Protein AF-0000000083313069 (afdb_homodimer)

Nearest PDB structures (foldseek):
  6kvc-assembly1_A-2  TM=8.169E-01  e=3.065E-17  Streptomyces viridosporus ATCC 14672
  4id9-assembly1_B  TM=8.310E-01  e=1.552E-15  Agrobacterium fabrum str. C58
  2p5u-assembly1_A  TM=7.595E-01  e=4.849E-15  Thermus thermophilus HB8
  4zrn-assembly1_A  TM=7.825E-01  e=7.855E-14  Thermotoga maritima MSB8
  6jkh-assembly1_B  TM=6.659E-01  e=3.289E-12  Homo sapiens

Foldseek 3Di:
DDAADPDAFFEEEEVCQDLLNVLQQVLSVVNPHRYEYEECDDRPPHPHYQHDALLDLVSLLVRQAPGQEYEYPWADQDFDDCPPGHCRCLPNSLCSNLVSCLVRVHAEYEAEAAPLQACQVPQPPAADEVVVGGDHDGNNNVSRSVSQVVQLCSQQPRFHEYEYEHEFQEDSDLVSVVVLVVDPCSQQRAAASVLSNQLVVLSVPFCPPGTSDYDYAYRGAHGPPDNRHDHVCSCVGRVRDHDDGPPPRHPDDHDD/DDAADPDAFFEEEEVCQDLLNVLQQVLSVVNPHRYEYEECDDRPPHPHYQHDALLDLVSLLVRQAPGQEYEYPWADQDFDDCPPGHCRCLPNSLCSNLVSCLVRVHAEYEYEAAPLQACQVPQPPAADEVVVGGDHDGNNNVSRSVSQVVQLCSQQPRFHEYEYEHEFQEDRDLVSVVVLVVDPCSQQRAAASVLSNQLVVLSVPFCPPGTSDYDYAYRGAHGPPDNRHDHVCSCVGRVRDHDDGPPPRHPDDNDD

Radius of gyration: 24.23 Å; Cα contacts (8 Å, |Δi|>4): 1174; chains: 2; bounding box: 57×75×55 Å

pLDDT: mean 96.83, std 5.01, range [53.41, 99.0]

Sequence (512 aa):
MTEKTSHPQRVLVTGSTGAIGQPVCQRLLERGHHVRGFARRPTPGLDDYVVGDLSDREAVRRAVEGMETVIHLGAYPNDADFLEVLLEPNVRGLYHVCDAAREFGVKRLVLASTLQTVTGHGWPGRAVRIEDGPKPVNHYALTKVWAEVMGDMYARVYGLSVISARIGWLPRNPTEAKRLVESKIGKDVFFSHGDAQRFFERCVESPTPGPGESAIVFAVSKPAEIERLELEPARRILGYEPQDVWPEGLPFTLEAMTEKTSHPQRVLVTGSTGAIGQPVCQRLLERGHHVRGFARRPTPGLDDYVVGDLSDREAVRRAVEGMETVIHLGAYPNDADFLEVLLEPNVRGLYHVCDAAREFGVKRLVLASTLQTVTGHGWPGRAVRIEDGPKPVNHYALTKVWAEVMGDMYARVYGLSVISARIGWLPRNPTEAKRLVESKIGKDVFFSHGDAQRFFERCVESPTPGPGESAIVFAVSKPAEIERLELEPARRILGYEPQDVWPEGLPFTLEA

Solvent-accessible surface area (backbone atoms only — not comparable to full-atom values): 25936 Å² total; per-residue (Å²): 130,76,70,58,55,95,71,62,47,39,32,28,29,29,25,20,69,38,86,64,26,36,55,36,53,54,47,40,44,56,29,52,30,47,59,33,27,28,21,81,48,84,28,84,95,49,91,40,59,39,68,40,49,53,71,35,53,66,48,40,38,62,54,43,53,84,27,41,30,38,38,44,59,50,53,67,93,55,74,55,56,48,82,86,53,37,40,46,33,41,48,51,13,44,48,37,49,54,51,33,31,62,72,57,60,31,46,33,41,36,37,61,35,37,47,49,21,39,53,58,68,50,85,54,100,54,45,48,47,77,86,72,49,78,30,31,74,46,61,39,26,43,39,28,50,47,50,44,55,50,40,40,29,44,3,58,70,70,45,21,12,21,39,29,32,25,32,36,52,54,61,86,45,59,70,49,41,53,52,33,67,71,36,96,53,30,46,28,37,24,26,29,54,55,32,47,29,54,42,54,49,22,65,70,69,29,78,40,57,40,72,38,27,55,44,74,29,53,42,45,22,33,47,63,82,50,66,56,55,51,54,60,58,25,32,71,50,32,65,38,72,54,75,37,39,73,76,44,48,54,97,66,77,72,80,133,130,75,71,59,55,94,70,63,47,38,32,28,29,29,24,19,69,38,86,64,26,38,54,36,50,52,44,40,44,58,29,52,30,47,57,34,27,28,21,80,50,84,30,83,95,48,92,40,60,39,69,37,49,54,71,36,53,66,47,39,38,63,52,44,54,84,27,40,29,38,37,44,60,51,53,67,92,55,76,55,56,48,81,86,54,36,40,47,34,42,47,50,13,44,47,36,49,52,51,32,32,63,73,58,60,31,46,33,43,35,37,60,36,36,48,49,22,40,52,59,68,52,84,54,100,55,45,50,47,77,87,73,50,79,29,32,74,47,60,39,27,43,39,29,50,48,48,45,54,51,40,40,30,43,4,58,72,72,44,20,12,19,38,28,33,25,32,36,53,55,61,86,44,60,70,48,42,52,52,33,66,72,36,95,52,29,47,29,36,25,25,28,54,54,35,47,27,53,43,53,48,24,65,71,68,29,80,42,57,39,73,38,27,55,46,73,30,54,41,43,22,33,46,63,84,50,66,55,56,49,53,59,57,26,32,71,51,33,64,37,73,56,75,37,39,71,76,42,48,54,97,65,76,73,81,131

Organism: NCBI:txid1204385

Structure (mmCIF, N/CA/C/O backbone):
data_AF-0000000083313069-model_v1
#
loop_
_entity.id
_entity.type
_entity.pdbx_description
1 polymer 'NAD(P)-dependent oxidoreductase'
#
loop_
_atom_site.group_PDB
_atom_site.id
_atom_site.type_symbol
_atom_site.label_atom_id
_atom_site.label_alt_id
_atom_site.label_comp_id
_atom_site.label_asym_id
_atom_site.label_entity_id
_atom_site.label_seq_id
_atom_site.pdbx_PDB_ins_code
_atom_site.Cartn_x
_atom_site.Cartn_y
_atom_site.Cartn_z
_atom_site.occupancy
_atom_site.B_iso_or_equiv
_atom_site.auth_seq_id
_atom_site.auth_comp_id
_atom_site.auth_asym_id
_atom_site.auth_atom_id
_atom_site.pdbx_PDB_model_num
ATOM 1 N N . MET A 1 1 ? -0.204 35.406 22.531 1 53.41 1 MET A N 1
ATOM 2 C CA . MET A 1 1 ? 0.614 35.625 21.328 1 53.41 1 MET A CA 1
ATOM 3 C C . MET A 1 1 ? 1.544 34.438 21.094 1 53.41 1 MET A C 1
ATOM 5 O O . MET A 1 1 ? 2.316 34.062 21.984 1 53.41 1 MET A O 1
ATOM 9 N N . THR A 1 2 ? 1.204 33.625 20.031 1 72.31 2 THR A N 1
ATOM 10 C CA . THR A 1 2 ? 2.027 32.438 19.812 1 72.31 2 THR A CA 1
ATOM 11 C C . THR A 1 2 ? 3.465 32.844 19.484 1 72.31 2 THR A C 1
ATOM 13 O O . THR A 1 2 ? 3.701 33.781 18.703 1 72.31 2 THR A O 1
ATOM 16 N N . GLU A 1 3 ? 4.367 32.344 20.25 1 85.94 3 GLU A N 1
ATOM 17 C CA . GLU A 1 3 ? 5.785 32.625 20.062 1 85.94 3 GLU A CA 1
ATOM 18 C C . GLU A 1 3 ? 6.27 32.156 18.703 1 85.94 3 GLU A C 1
ATOM 20 O O . GLU A 1 3 ? 5.977 31.016 18.281 1 85.94 3 GLU A O 1
ATOM 25 N N . LYS A 1 4 ? 6.977 33.062 18.031 1 93.69 4 LYS A N 1
ATOM 26 C CA . LYS A 1 4 ? 7.527 32.75 16.719 1 93.69 4 LYS A CA 1
ATOM 27 C C . LYS A 1 4 ? 8.695 31.781 16.844 1 93.69 4 LYS A C 1
ATOM 29 O O . LYS A 1 4 ? 9.461 31.828 17.812 1 93.69 4 LYS A O 1
ATOM 34 N N . THR A 1 5 ? 8.75 30.953 15.844 1 92.06 5 THR A N 1
ATOM 35 C CA . THR A 1 5 ? 9.828 29.969 15.82 1 92.06 5 THR A CA 1
ATOM 36 C C . THR A 1 5 ? 11.172 30.641 15.578 1 92.06 5 THR A C 1
ATOM 38 O O . THR A 1 5 ? 11.234 31.703 14.945 1 92.06 5 THR A O 1
ATOM 41 N N . SER A 1 6 ? 12.25 30.062 16.062 1 91.94 6 SER A N 1
ATOM 42 C CA . SER A 1 6 ? 13.609 30.562 15.859 1 91.94 6 SER A CA 1
ATOM 43 C C . SER A 1 6 ? 14.172 30.094 14.516 1 91.94 6 SER A C 1
ATOM 45 O O . SER A 1 6 ? 15.195 30.609 14.062 1 91.94 6 SER A O 1
ATOM 47 N N . HIS A 1 7 ? 13.539 29.203 13.875 1 94.5 7 HIS A N 1
ATOM 48 C CA . HIS A 1 7 ? 14.023 28.641 12.617 1 94.5 7 HIS A CA 1
ATOM 49 C C . HIS A 1 7 ? 12.906 28.578 11.578 1 94.5 7 HIS A C 1
ATOM 51 O O . HIS A 1 7 ? 12.43 27.484 11.242 1 94.5 7 HIS A O 1
ATOM 57 N N . PRO A 1 8 ? 12.578 29.656 11 1 97.75 8 PRO A N 1
ATOM 58 C CA . PRO A 1 8 ? 11.516 29.656 10 1 97.75 8 PRO A CA 1
ATOM 59 C C . PRO A 1 8 ? 11.844 28.797 8.789 1 97.75 8 PRO A C 1
ATOM 61 O O . PRO A 1 8 ? 13 28.734 8.359 1 97.75 8 PRO A O 1
ATOM 64 N N . GLN A 1 9 ? 10.852 28.109 8.305 1 98.56 9 GLN A N 1
ATOM 65 C CA . GLN A 1 9 ? 10.984 27.25 7.137 1 98.56 9 GLN A CA 1
ATOM 66 C C . GLN A 1 9 ? 10.023 27.672 6.027 1 98.56 9 GLN A C 1
ATOM 68 O O . GLN A 1 9 ? 9.047 28.375 6.285 1 98.56 9 GLN A O 1
ATOM 73 N N . ARG A 1 10 ? 10.352 27.328 4.793 1 98.81 10 ARG A N 1
ATOM 74 C CA . ARG A 1 10 ? 9.406 27.406 3.68 1 98.81 10 ARG A CA 1
ATOM 75 C C . ARG A 1 10 ? 8.57 26.125 3.586 1 98.81 10 ARG A C 1
ATOM 77 O O . ARG A 1 10 ? 9.094 25.062 3.273 1 98.81 10 ARG A O 1
ATOM 84 N N . VAL A 1 11 ? 7.266 26.281 3.801 1 98.94 11 VAL A N 1
ATOM 85 C CA . VAL A 1 11 ? 6.387 25.125 3.938 1 98.94 11 VAL A CA 1
ATOM 86 C C . VAL A 1 11 ? 5.289 25.172 2.879 1 98.94 11 VAL A C 1
ATOM 88 O O . VAL A 1 11 ? 4.621 26.203 2.725 1 98.94 11 VAL A O 1
ATOM 91 N N . LEU A 1 12 ? 5.18 24.125 2.105 1 98.94 12 LEU A N 1
ATOM 92 C CA . LEU A 1 12 ? 4.023 23.953 1.234 1 98.94 12 LEU A CA 1
ATOM 93 C C . LEU A 1 12 ? 2.93 23.156 1.937 1 98.94 12 LEU A C 1
ATOM 95 O O . LEU A 1 12 ? 3.205 22.125 2.557 1 98.94 12 LEU A O 1
ATOM 99 N N . VAL A 1 13 ? 1.736 23.609 1.878 1 98.94 13 VAL A N 1
ATOM 100 C CA . VAL A 1 13 ? 0.566 22.859 2.32 1 98.94 13 VAL A CA 1
ATOM 101 C C . VAL A 1 13 ? -0.357 22.594 1.134 1 98.94 13 VAL A C 1
ATOM 103 O O . VAL A 1 13 ? -0.95 23.516 0.58 1 98.94 13 VAL A O 1
ATOM 106 N N . THR A 1 14 ? -0.412 21.344 0.705 1 98.94 14 THR A N 1
ATOM 107 C CA . THR A 1 14 ? -1.456 21 -0.255 1 98.94 14 THR A CA 1
ATOM 108 C C . THR A 1 14 ? -2.793 20.797 0.45 1 98.94 14 THR A C 1
ATOM 110 O O . THR A 1 14 ? -2.832 20.453 1.636 1 98.94 14 THR A O 1
ATOM 113 N N . GLY A 1 15 ? -3.877 20.938 -0.331 1 98.62 15 GLY A N 1
ATOM 114 C CA . GLY A 1 15 ? -5.16 20.953 0.358 1 98.62 15 GLY A CA 1
ATOM 115 C C . GLY A 1 15 ? -5.32 22.125 1.297 1 98.62 15 GLY A C 1
ATOM 116 O O . GLY A 1 15 ? -5.984 22.016 2.33 1 98.62 15 GLY A O 1
ATOM 117 N N . SER A 1 16 ? -4.781 23.266 0.96 1 98.69 16 SER A N 1
ATOM 118 C CA . SER A 1 16 ? -4.645 24.406 1.847 1 98.69 16 SER A CA 1
ATOM 119 C C . SER A 1 16 ? -5.984 25.109 2.064 1 98.69 16 SER A C 1
ATOM 121 O O . SER A 1 16 ? -6.121 25.938 2.967 1 98.69 16 SER A O 1
ATOM 123 N N . THR A 1 17 ? -6.984 24.781 1.273 1 97.88 17 THR A N 1
ATOM 124 C CA . THR A 1 17 ? -8.297 25.391 1.438 1 97.88 17 THR A CA 1
ATOM 125 C C . THR A 1 17 ? -9.227 24.469 2.227 1 97.88 17 THR A C 1
ATOM 127 O O . THR A 1 17 ? -10.383 24.797 2.473 1 97.88 17 THR A O 1
ATOM 130 N N . GLY A 1 18 ? -8.719 23.312 2.629 1 96.44 18 GLY A N 1
ATOM 131 C CA . GLY A 1 18 ? -9.555 22.297 3.271 1 96.44 18 GLY A CA 1
ATOM 132 C C . GLY A 1 18 ? -9.688 22.5 4.77 1 96.44 18 GLY A C 1
ATOM 133 O O . GLY A 1 18 ? -9.086 23.422 5.332 1 96.44 18 GLY A O 1
ATOM 134 N N . ALA A 1 19 ? -10.422 21.625 5.41 1 94.75 19 ALA A N 1
ATOM 135 C CA . ALA A 1 19 ? -10.789 21.719 6.824 1 94.75 19 ALA A CA 1
ATOM 136 C C . ALA A 1 19 ? -9.547 21.656 7.715 1 94.75 19 ALA A C 1
ATOM 138 O O . ALA A 1 19 ? -9.516 22.281 8.781 1 94.75 19 ALA A O 1
ATOM 139 N N . ILE A 1 20 ? -8.555 20.891 7.316 1 97.31 20 ILE A N 1
ATOM 140 C CA . ILE A 1 20 ? -7.324 20.797 8.094 1 97.31 20 ILE A CA 1
ATOM 141 C C . ILE A 1 20 ? -6.305 21.797 7.562 1 97.31 20 ILE A C 1
ATOM 143 O O . ILE A 1 20 ? -5.609 22.453 8.344 1 97.31 20 ILE A O 1
ATOM 147 N N . GLY A 1 21 ? -6.246 21.969 6.25 1 98.12 21 GLY A N 1
ATOM 148 C CA . GLY A 1 21 ? -5.25 22.797 5.594 1 98.12 21 GLY A CA 1
ATOM 149 C C . GLY A 1 21 ? -5.32 24.266 6.008 1 98.12 21 GLY A C 1
ATOM 150 O O . GLY A 1 21 ? -4.297 24.875 6.309 1 98.12 21 GLY A O 1
ATOM 151 N N . GLN A 1 22 ? -6.527 24.781 6.086 1 96.25 22 GLN A N 1
ATOM 152 C CA . GLN A 1 22 ? -6.703 26.203 6.348 1 96.25 22 GLN A CA 1
ATOM 153 C C . GLN A 1 22 ? -6.18 26.578 7.734 1 96.25 22 GLN A C 1
ATOM 155 O O . GLN A 1 22 ? -5.34 27.469 7.863 1 96.25 22 GLN A O 1
ATOM 160 N N . PRO A 1 23 ? -6.645 25.906 8.773 1 95.25 23 PRO A N 1
ATOM 161 C CA . PRO A 1 23 ? -6.129 26.281 10.094 1 95.25 23 PRO A CA 1
ATOM 162 C C . PRO A 1 23 ? -4.633 26 10.242 1 95.25 23 PRO A C 1
ATOM 164 O O . PRO A 1 23 ? -3.941 26.734 10.961 1 95.25 23 PRO A O 1
ATOM 167 N N . VAL A 1 24 ? -4.086 25.016 9.594 1 97.88 24 VAL A N 1
ATOM 168 C CA . VAL A 1 24 ? -2.666 24.688 9.672 1 97.88 24 VAL A CA 1
ATOM 169 C C . VAL A 1 24 ? -1.84 25.797 9.023 1 97.88 24 VAL A C 1
ATOM 171 O O . VAL A 1 24 ? -0.824 26.219 9.57 1 97.88 24 VAL A O 1
ATOM 174 N N . CYS A 1 25 ? -2.316 26.281 7.859 1 98.38 25 CYS A N 1
ATOM 175 C CA . CYS A 1 25 ? -1.644 27.391 7.199 1 98.38 25 CYS A CA 1
ATOM 176 C C . CYS A 1 25 ? -1.565 28.609 8.117 1 98.38 25 CYS A C 1
ATOM 178 O O . CYS A 1 25 ? -0.506 29.219 8.25 1 98.38 25 CYS A O 1
ATOM 180 N N . GLN A 1 26 ? -2.676 28.906 8.766 1 96.5 26 GLN A N 1
ATOM 181 C CA . GLN A 1 26 ? -2.734 30.078 9.648 1 96.5 26 GLN A CA 1
ATOM 182 C C . GLN A 1 26 ? -1.767 29.922 10.812 1 96.5 26 GLN A C 1
ATOM 184 O O . GLN A 1 26 ? -1.048 30.859 11.156 1 96.5 26 GLN A O 1
ATOM 189 N N . ARG A 1 27 ? -1.762 28.766 11.406 1 97.31 27 ARG A N 1
ATOM 190 C CA . ARG A 1 27 ? -0.888 28.5 12.547 1 97.31 27 ARG A CA 1
ATOM 191 C C . ARG A 1 27 ? 0.58 28.641 12.156 1 97.31 27 ARG A C 1
ATOM 193 O O . ARG A 1 27 ? 1.364 29.25 12.891 1 97.31 27 ARG A O 1
ATOM 200 N N . LEU A 1 28 ? 0.984 28.094 11.031 1 98.5 28 LEU A N 1
ATOM 201 C CA . LEU A 1 28 ? 2.371 28.141 10.578 1 98.5 28 LEU A CA 1
ATOM 202 C C . LEU A 1 28 ? 2.805 29.562 10.273 1 98.5 28 LEU A C 1
ATOM 204 O O . LEU A 1 28 ? 3.938 29.953 10.57 1 98.5 28 LEU A O 1
ATOM 208 N N . LEU A 1 29 ? 1.897 30.359 9.742 1 97.94 29 LEU A N 1
ATOM 209 C CA . LEU A 1 29 ? 2.176 31.781 9.523 1 97.94 29 LEU A CA 1
ATOM 210 C C . LEU A 1 29 ? 2.436 32.5 10.852 1 97.94 29 LEU A C 1
ATOM 212 O O . LEU A 1 29 ? 3.398 33.25 10.969 1 97.94 29 LEU A O 1
ATOM 216 N N . GLU A 1 30 ? 1.567 32.156 11.781 1 97.31 30 GLU A N 1
ATOM 217 C CA . GLU A 1 30 ? 1.685 32.781 13.102 1 97.31 30 GLU A CA 1
ATOM 218 C C . GLU A 1 30 ? 3.008 32.406 13.766 1 97.31 30 GLU A C 1
ATOM 220 O O . GLU A 1 30 ? 3.561 33.219 14.539 1 97.31 30 GLU A O 1
ATOM 225 N N . ARG A 1 31 ? 3.502 31.219 13.477 1 97.88 31 ARG A N 1
ATOM 226 C CA . ARG A 1 31 ? 4.75 30.719 14.047 1 97.88 31 ARG A CA 1
ATOM 227 C C . ARG A 1 31 ? 5.957 31.328 13.352 1 97.88 31 ARG A C 1
ATOM 229 O O . ARG A 1 31 ? 7.098 31.125 13.781 1 97.88 31 ARG A O 1
ATOM 236 N N . GLY A 1 32 ? 5.684 32.031 12.195 1 98 32 GLY A N 1
ATOM 237 C CA . GLY A 1 32 ? 6.758 32.75 11.523 1 98 32 GLY A CA 1
ATOM 238 C C . GLY A 1 32 ? 7.285 32.031 10.305 1 98 32 GLY A C 1
ATOM 239 O O . GLY A 1 32 ? 8.273 32.438 9.695 1 98 32 GLY A O 1
ATOM 240 N N . HIS A 1 33 ? 6.668 30.922 9.883 1 98.69 33 HIS A N 1
ATOM 241 C CA . HIS A 1 33 ? 7.082 30.188 8.688 1 98.69 33 HIS A CA 1
ATOM 242 C C . HIS A 1 33 ? 6.602 30.891 7.422 1 98.69 33 HIS A C 1
ATOM 244 O O . HIS A 1 33 ? 5.66 31.688 7.469 1 98.69 33 HIS A O 1
ATOM 250 N N . HIS A 1 34 ? 7.316 30.719 6.316 1 98.62 34 HIS A N 1
ATOM 251 C CA . HIS A 1 34 ? 6.777 31.031 5 1 98.62 34 HIS A CA 1
ATOM 252 C C . HIS A 1 34 ? 5.875 29.922 4.488 1 98.62 34 HIS A C 1
ATOM 254 O O . HIS A 1 34 ? 6.312 28.766 4.359 1 98.62 34 HIS A O 1
ATOM 260 N N . VAL A 1 35 ? 4.617 30.281 4.223 1 98.88 35 VAL A N 1
ATOM 261 C CA . VAL A 1 35 ? 3.66 29.234 3.863 1 98.88 35 VAL A CA 1
ATOM 262 C C . VAL A 1 35 ? 3.178 29.453 2.43 1 98.88 35 VAL A C 1
ATOM 264 O O . VAL A 1 35 ? 2.717 30.531 2.078 1 98.88 35 VAL A O 1
ATOM 267 N N . ARG A 1 36 ? 3.322 28.453 1.587 1 98.94 36 ARG A N 1
ATOM 268 C CA . ARG A 1 36 ? 2.707 28.391 0.266 1 98.94 36 ARG A CA 1
ATOM 269 C C . ARG A 1 36 ? 1.535 27.406 0.258 1 98.94 36 ARG A C 1
ATOM 271 O O . ARG A 1 36 ? 1.665 26.266 0.71 1 98.94 36 ARG A O 1
ATOM 278 N N . GLY A 1 37 ? 0.377 27.859 -0.224 1 98.88 37 GLY A N 1
ATOM 279 C CA . GLY A 1 37 ? -0.78 27 -0.361 1 98.88 37 GLY A CA 1
ATOM 280 C C . GLY A 1 37 ? -0.919 26.406 -1.749 1 98.88 37 GLY A C 1
ATOM 281 O O . GLY A 1 37 ? -0.55 27.031 -2.74 1 98.88 37 GLY A O 1
ATOM 282 N N . PHE A 1 38 ? -1.396 25.188 -1.843 1 98.94 38 PHE A N 1
ATOM 283 C CA . PHE A 1 38 ? -1.761 24.547 -3.105 1 98.94 38 PHE A CA 1
ATOM 284 C C . PHE A 1 38 ? -3.162 23.953 -3.025 1 98.94 38 PHE A C 1
ATOM 286 O O . PHE A 1 38 ? -3.434 23.109 -2.174 1 98.94 38 PHE A O 1
ATOM 293 N N . ALA A 1 39 ? -3.988 24.391 -3.846 1 98.62 39 ALA A N 1
ATOM 294 C CA . ALA A 1 39 ? -5.367 23.922 -3.932 1 98.62 39 ALA A CA 1
ATOM 295 C C . ALA A 1 39 ? -5.98 24.25 -5.289 1 98.62 39 ALA A C 1
ATOM 297 O O . ALA A 1 39 ? -5.316 24.828 -6.152 1 98.62 39 ALA A O 1
ATOM 298 N N . ARG A 1 40 ? -7.223 23.797 -5.484 1 97.56 40 ARG A N 1
ATOM 299 C CA . ARG A 1 40 ? -7.914 24.016 -6.75 1 97.56 40 ARG A CA 1
ATOM 300 C C . ARG A 1 40 ? -8.469 25.438 -6.82 1 97.56 40 ARG A C 1
ATOM 302 O O . ARG A 1 40 ? -8.945 25.875 -7.875 1 97.56 40 ARG A O 1
ATOM 309 N N . ARG A 1 41 ? -8.461 26.156 -5.668 1 97.12 41 ARG A N 1
ATOM 310 C CA . ARG A 1 41 ? -8.836 27.562 -5.543 1 97.12 41 ARG A CA 1
ATOM 311 C C . ARG A 1 41 ? -7.82 28.328 -4.699 1 97.12 41 ARG A C 1
ATOM 313 O O . ARG A 1 41 ? -7.039 27.719 -3.959 1 97.12 41 ARG A O 1
ATOM 320 N N . PRO A 1 42 ? -7.805 29.625 -4.852 1 96.88 42 PRO A N 1
ATOM 321 C CA . PRO A 1 42 ? -6.883 30.406 -4.02 1 96.88 42 PRO A CA 1
ATOM 322 C C . PRO A 1 42 ? -7.078 30.156 -2.525 1 96.88 42 PRO A C 1
ATOM 324 O O . PRO A 1 42 ? -8.211 30.016 -2.062 1 96.88 42 PRO A O 1
ATOM 327 N N . THR A 1 43 ? -5.961 30 -1.798 1 95.62 43 THR A N 1
ATOM 328 C CA . THR A 1 43 ? -6.023 29.797 -0.355 1 95.62 43 THR A CA 1
ATOM 329 C C . THR A 1 43 ? -6.266 31.109 0.371 1 95.62 43 THR A C 1
ATOM 331 O O . THR A 1 43 ? -5.434 32.031 0.319 1 95.62 43 THR A O 1
ATOM 334 N N . PRO A 1 44 ? -7.348 31.172 1.054 1 94.12 44 PRO A N 1
ATOM 335 C CA . PRO A 1 44 ? -7.629 32.438 1.753 1 94.12 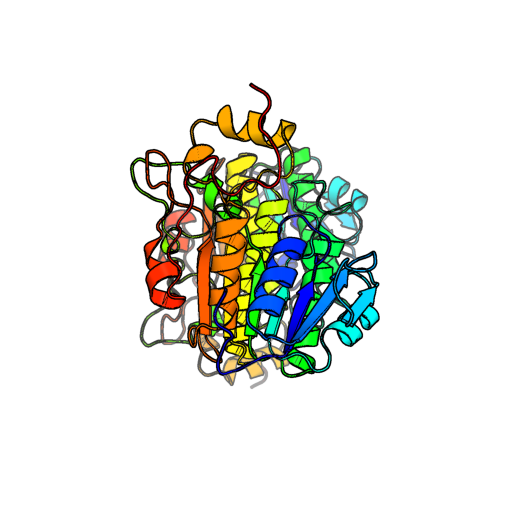44 PRO A CA 1
ATOM 336 C C . PRO A 1 44 ? -6.566 32.781 2.795 1 94.12 44 PRO A C 1
ATOM 338 O O . PRO A 1 44 ? -6.105 31.906 3.525 1 94.12 44 PRO A O 1
ATOM 341 N N . GLY A 1 45 ? -6.172 34.031 2.787 1 94.5 45 GLY A N 1
ATOM 342 C CA . GLY A 1 45 ? -5.281 34.5 3.838 1 94.5 45 GLY A CA 1
ATOM 343 C C . GLY A 1 45 ? -3.814 34.281 3.516 1 94.5 45 GLY A C 1
ATOM 344 O O . GLY A 1 45 ? -2.941 34.719 4.285 1 94.5 45 GLY A O 1
ATOM 345 N N . LEU A 1 46 ? -3.545 33.625 2.422 1 97.12 46 LEU A N 1
ATOM 346 C CA . LEU A 1 46 ? -2.158 33.406 2.033 1 97.12 46 LEU A CA 1
ATOM 347 C C . LEU A 1 46 ? -1.781 34.25 0.839 1 97.12 46 LEU A C 1
ATOM 349 O O . LEU A 1 46 ? -2.547 34.375 -0.122 1 97.12 46 LEU A O 1
ATOM 353 N N . ASP A 1 47 ? -0.649 34.875 0.896 1 96.44 47 ASP A N 1
ATOM 354 C CA . ASP A 1 47 ? -0.123 35.656 -0.217 1 96.44 47 ASP A CA 1
ATOM 355 C C . ASP A 1 47 ? 0.532 34.75 -1.263 1 96.44 47 ASP A C 1
ATOM 357 O O . ASP A 1 47 ? 0.494 35.062 -2.459 1 96.44 47 ASP A O 1
ATOM 361 N N . ASP A 1 48 ? 1.105 33.719 -0.781 1 98.44 48 ASP A N 1
ATOM 362 C CA . ASP A 1 48 ? 1.775 32.75 -1.642 1 98.44 48 ASP A CA 1
ATOM 363 C C . ASP A 1 48 ? 0.935 31.469 -1.804 1 98.44 48 ASP A C 1
ATOM 365 O O . ASP A 1 48 ? 0.776 30.703 -0.856 1 98.44 48 ASP A O 1
ATOM 369 N N . TYR A 1 49 ? 0.405 31.312 -3.006 1 98.5 49 TYR A N 1
ATOM 370 C CA . TYR A 1 49 ? -0.364 30.109 -3.311 1 98.5 49 TYR A CA 1
ATOM 371 C C . TYR A 1 49 ? -0.256 29.75 -4.789 1 98.5 49 TYR A C 1
ATOM 373 O O . TYR A 1 49 ? 0.019 30.609 -5.625 1 98.5 49 TYR A O 1
ATOM 381 N N . VAL A 1 50 ? -0.345 28.516 -5.098 1 98.69 50 VAL A N 1
ATOM 382 C CA . VAL A 1 50 ? -0.445 27.969 -6.445 1 98.69 50 VAL A CA 1
ATOM 383 C C . VAL A 1 50 ? -1.805 27.312 -6.637 1 98.69 50 VAL A C 1
ATOM 385 O O . VAL A 1 50 ? -2.217 26.484 -5.82 1 98.69 50 VAL A O 1
ATOM 388 N N . VAL A 1 51 ? -2.525 27.75 -7.613 1 98.56 51 VAL A N 1
ATOM 389 C CA . VAL A 1 51 ? -3.801 27.109 -7.949 1 98.56 51 VAL A CA 1
ATOM 390 C C . VAL A 1 51 ? -3.572 25.984 -8.945 1 98.56 51 VAL A C 1
ATOM 392 O O . VAL A 1 51 ? -2.91 26.172 -9.969 1 98.56 51 VAL A O 1
ATOM 395 N N . GLY A 1 52 ? -4.023 24.766 -8.609 1 98.38 52 GLY A N 1
ATOM 396 C CA . GLY A 1 52 ? -3.865 23.609 -9.492 1 98.38 52 GLY A CA 1
ATOM 397 C C . GLY A 1 52 ? -4.484 22.344 -8.945 1 98.38 52 GLY A C 1
ATOM 398 O O . GLY A 1 52 ? -4.973 22.328 -7.812 1 98.38 52 GLY A O 1
ATOM 399 N N . ASP A 1 53 ? -4.531 21.375 -9.805 1 98.12 53 ASP A N 1
ATOM 400 C CA . ASP A 1 53 ? -5.004 20.031 -9.477 1 98.12 53 ASP A CA 1
ATOM 401 C C . ASP A 1 53 ? -3.836 19.094 -9.227 1 98.12 53 ASP A C 1
ATOM 403 O O . ASP A 1 53 ? -2.807 19.172 -9.898 1 98.12 53 ASP A O 1
ATOM 407 N N . LEU A 1 54 ? -4.004 18.203 -8.281 1 98.38 54 LEU A N 1
ATOM 408 C CA . LEU A 1 54 ? -2.955 17.234 -7.957 1 98.38 54 LEU A CA 1
ATOM 409 C C . LEU A 1 54 ? -2.605 16.375 -9.172 1 98.38 54 LEU A C 1
ATOM 411 O O . LEU A 1 54 ? -1.51 15.82 -9.25 1 98.38 54 LEU A O 1
ATOM 415 N N . SER A 1 55 ? -3.514 16.219 -10.094 1 96.69 55 SER A N 1
ATOM 416 C CA . SER A 1 55 ? -3.277 15.406 -11.281 1 96.69 55 SER A CA 1
ATOM 417 C C . SER A 1 55 ? -2.408 16.141 -12.289 1 96.69 55 SER A C 1
ATOM 419 O O . SER A 1 55 ? -1.918 15.547 -13.25 1 96.69 55 SER A O 1
ATOM 421 N N . ASP A 1 56 ? -2.252 17.422 -12.055 1 98.19 56 ASP A N 1
ATOM 422 C CA . ASP A 1 56 ? -1.403 18.25 -12.914 1 98.19 56 ASP A CA 1
ATOM 423 C C . ASP A 1 56 ? 0.038 18.266 -12.414 1 98.19 56 ASP A C 1
ATOM 425 O O . ASP A 1 56 ? 0.387 19.047 -11.531 1 98.19 56 ASP A O 1
ATOM 429 N N . ARG A 1 57 ? 0.829 17.5 -13.055 1 98.19 57 ARG A N 1
ATOM 430 C CA . ARG A 1 57 ? 2.211 17.312 -12.625 1 98.19 57 ARG A CA 1
ATOM 431 C C . ARG A 1 57 ? 2.953 18.641 -12.562 1 98.19 57 ARG A C 1
ATOM 433 O O . ARG A 1 57 ? 3.689 18.906 -11.609 1 98.19 57 ARG A O 1
ATOM 440 N N . GLU A 1 58 ? 2.756 19.422 -13.555 1 98.62 58 GLU A N 1
ATOM 441 C CA . GLU A 1 58 ? 3.492 20.672 -13.625 1 98.62 58 GLU A CA 1
ATOM 442 C C . GLU A 1 58 ? 3.023 21.656 -12.547 1 98.62 58 GLU A C 1
ATOM 444 O O . GLU A 1 58 ? 3.826 22.406 -11.992 1 98.62 58 GLU A O 1
ATOM 449 N N . ALA A 1 59 ? 1.76 21.688 -12.273 1 98.75 59 ALA A N 1
ATOM 450 C CA . ALA A 1 59 ? 1.256 22.531 -11.195 1 98.75 59 ALA A CA 1
ATOM 451 C C . ALA A 1 59 ? 1.85 22.109 -9.852 1 98.75 59 ALA A C 1
ATOM 453 O O . ALA A 1 59 ? 2.238 22.953 -9.047 1 98.75 59 ALA A O 1
ATOM 454 N N . VAL A 1 60 ? 1.938 20.828 -9.68 1 98.88 60 VAL A N 1
ATOM 455 C CA . VAL A 1 60 ? 2.496 20.312 -8.438 1 98.88 60 VAL A CA 1
ATOM 456 C C . VAL A 1 60 ? 3.975 20.672 -8.344 1 98.88 60 VAL A C 1
ATOM 458 O O . VAL A 1 60 ? 4.445 21.109 -7.285 1 98.88 60 VAL A O 1
ATOM 461 N N . ARG A 1 61 ? 4.68 20.547 -9.422 1 98.88 61 ARG A N 1
ATOM 462 C CA . ARG A 1 61 ? 6.094 20.891 -9.453 1 98.88 61 ARG A CA 1
ATOM 463 C C . ARG A 1 61 ? 6.309 22.359 -9.094 1 98.88 61 ARG A C 1
ATOM 465 O O . ARG A 1 61 ? 7.176 22.688 -8.281 1 98.88 61 ARG A O 1
ATOM 472 N N . ARG A 1 62 ? 5.465 23.172 -9.656 1 98.81 62 ARG A N 1
ATOM 473 C CA . ARG A 1 62 ? 5.555 24.594 -9.359 1 98.81 62 ARG A CA 1
ATOM 474 C C . ARG A 1 62 ? 5.324 24.859 -7.879 1 98.81 62 ARG A C 1
ATOM 476 O O . ARG A 1 62 ? 5.977 25.719 -7.289 1 98.81 62 ARG A O 1
ATOM 483 N N . ALA A 1 63 ? 4.418 24.141 -7.312 1 98.94 63 ALA A N 1
ATOM 484 C CA . ALA A 1 63 ? 4.074 24.328 -5.906 1 98.94 63 ALA A CA 1
ATOM 485 C C . ALA A 1 63 ? 5.215 23.875 -4.996 1 98.94 63 ALA A C 1
ATOM 487 O O . ALA A 1 63 ? 5.48 24.5 -3.969 1 98.94 63 ALA A O 1
ATOM 488 N N . VAL A 1 64 ? 5.93 22.828 -5.371 1 98.94 64 VAL A N 1
ATOM 489 C CA . VAL A 1 64 ? 6.91 22.188 -4.504 1 98.94 64 VAL A CA 1
ATOM 490 C C . VAL A 1 64 ? 8.25 22.922 -4.617 1 98.94 64 VAL A C 1
ATOM 492 O O . VAL A 1 64 ? 9.023 22.953 -3.656 1 98.94 64 VAL A O 1
ATOM 495 N N . GLU A 1 65 ? 8.484 23.516 -5.773 1 98.88 65 GLU A N 1
ATOM 496 C CA . GLU A 1 65 ? 9.773 24.141 -6.055 1 98.88 65 GLU A CA 1
ATOM 497 C C . GLU A 1 65 ? 10.133 25.172 -4.988 1 98.88 65 GLU A C 1
ATOM 499 O O . GLU A 1 65 ? 9.328 26.062 -4.68 1 98.88 65 GLU A O 1
ATOM 504 N N . GLY A 1 66 ? 11.273 25.016 -4.367 1 98.75 66 GLY A N 1
ATOM 505 C CA . GLY A 1 66 ? 11.797 25.984 -3.418 1 98.75 66 GLY A CA 1
ATOM 506 C C . GLY A 1 66 ? 11.328 25.734 -1.997 1 98.75 66 GLY A C 1
ATOM 507 O O . GLY A 1 66 ? 11.68 26.5 -1.083 1 98.75 66 GLY A O 1
ATOM 508 N N . MET A 1 67 ? 10.57 24.75 -1.738 1 98.88 67 MET A N 1
ATOM 509 C CA . MET A 1 67 ? 10.031 24.469 -0.411 1 98.88 67 MET A CA 1
ATOM 510 C C . MET A 1 67 ? 10.953 23.531 0.363 1 98.88 67 MET A C 1
ATOM 512 O O . MET A 1 67 ? 11.648 22.703 -0.232 1 98.88 67 MET A O 1
ATOM 516 N N . GLU A 1 68 ? 10.984 23.656 1.646 1 98.88 68 GLU A N 1
ATOM 517 C CA . GLU A 1 68 ? 11.781 22.812 2.52 1 98.88 68 GLU A CA 1
ATOM 518 C C . GLU A 1 68 ? 10.945 21.688 3.113 1 98.88 68 GLU A C 1
ATOM 520 O O . GLU A 1 68 ? 11.445 20.578 3.35 1 98.88 68 GLU A O 1
ATOM 525 N N . THR A 1 69 ? 9.758 22.016 3.416 1 98.94 69 THR A N 1
ATOM 526 C CA . THR A 1 69 ? 8.805 21.078 4 1 98.94 69 THR A CA 1
ATOM 527 C C . THR A 1 69 ? 7.5 21.078 3.207 1 98.94 69 THR A C 1
ATOM 529 O O . THR A 1 69 ? 7.008 22.125 2.801 1 98.94 69 THR A O 1
ATOM 532 N N . VAL A 1 70 ? 7.004 19.906 2.926 1 99 70 VAL A N 1
ATOM 533 C CA . VAL A 1 70 ? 5.703 19.75 2.285 1 99 70 VAL A CA 1
ATOM 534 C C . VAL A 1 70 ? 4.75 19.016 3.227 1 99 70 VAL A C 1
ATOM 536 O O . VAL A 1 70 ? 5.051 17.906 3.691 1 99 70 VAL A O 1
ATOM 539 N N . ILE A 1 71 ? 3.691 19.609 3.588 1 99 71 ILE A N 1
ATOM 540 C CA . ILE A 1 71 ? 2.553 18.969 4.23 1 99 71 ILE A CA 1
ATOM 541 C C . ILE A 1 71 ? 1.491 18.625 3.186 1 99 71 ILE A C 1
ATOM 543 O O . ILE A 1 71 ? 0.822 19.531 2.664 1 99 71 ILE A O 1
ATOM 547 N N . HIS A 1 72 ? 1.351 17.375 2.898 1 99 72 HIS A N 1
ATOM 548 C CA . HIS A 1 72 ? 0.443 16.938 1.843 1 99 72 HIS A CA 1
ATOM 549 C C . HIS A 1 72 ? -0.903 16.5 2.416 1 99 72 HIS A C 1
ATOM 551 O O . HIS A 1 72 ? -1.086 15.336 2.777 1 99 72 HIS A O 1
ATOM 557 N N . LEU A 1 73 ? -1.83 17.406 2.369 1 98.81 73 LEU A N 1
ATOM 558 C CA . LEU A 1 73 ? -3.172 17.156 2.881 1 98.81 73 LEU A CA 1
ATOM 559 C C . LEU A 1 73 ? -4.172 17.016 1.737 1 98.81 73 LEU A C 1
ATOM 561 O O . LEU A 1 73 ? -5.312 16.594 1.952 1 98.81 73 LEU A O 1
ATOM 565 N N . GLY A 1 74 ? -3.766 17.391 0.529 1 98.38 74 GLY A N 1
ATOM 566 C CA . GLY A 1 74 ? -4.645 17.297 -0.625 1 98.38 74 GLY A CA 1
ATOM 567 C C . GLY A 1 74 ? -4.938 15.867 -1.043 1 98.38 74 GLY A C 1
ATOM 568 O O . GLY A 1 74 ? -4.016 15.094 -1.321 1 98.38 74 GLY A O 1
ATOM 569 N N . ALA A 1 75 ? -6.176 15.523 -1.121 1 98.06 75 ALA A N 1
ATOM 570 C CA . ALA A 1 75 ? -6.684 14.219 -1.531 1 98.06 75 ALA A CA 1
ATOM 571 C C . ALA A 1 75 ? -8.211 14.211 -1.576 1 98.06 75 ALA A C 1
ATOM 573 O O . ALA A 1 75 ? -8.852 15.172 -1.153 1 98.06 75 ALA A O 1
ATOM 574 N N . TYR A 1 76 ? -8.859 13.172 -2.223 1 97.62 76 TYR A N 1
ATOM 575 C CA . TYR A 1 76 ? -10.25 12.867 -1.899 1 97.62 76 TYR A CA 1
ATOM 576 C C . TYR A 1 76 ? -10.352 12.188 -0.54 1 97.62 76 TYR A C 1
ATOM 578 O O . TYR A 1 76 ? -9.797 11.109 -0.332 1 97.62 76 TYR A O 1
ATOM 586 N N . PRO A 1 77 ? -11.008 12.805 0.417 1 95.44 77 PRO A N 1
ATOM 587 C CA . PRO A 1 77 ? -10.836 12.469 1.833 1 95.44 77 PRO A CA 1
ATOM 588 C C . PRO A 1 77 ? -11.875 11.461 2.324 1 95.44 77 PRO A C 1
ATOM 590 O O . PRO A 1 77 ? -12.07 11.312 3.533 1 95.44 77 PRO A O 1
ATOM 593 N N . ASN A 1 78 ? -12.625 10.82 1.415 1 95.38 78 ASN A N 1
ATOM 594 C CA . ASN A 1 78 ? -13.664 9.859 1.775 1 95.38 78 ASN A CA 1
ATOM 595 C C . ASN A 1 78 ? -13.602 8.609 0.895 1 95.38 78 ASN A C 1
ATOM 597 O O . ASN A 1 78 ? -13.039 8.648 -0.201 1 95.38 78 ASN A O 1
ATOM 601 N N . ASP A 1 79 ? -14.133 7.547 1.464 1 96.94 79 ASP A N 1
ATOM 602 C CA . ASP A 1 79 ? -14.242 6.367 0.613 1 96.94 79 ASP A CA 1
ATOM 603 C C . ASP A 1 79 ? -15.109 6.648 -0.611 1 96.94 79 ASP A C 1
ATOM 605 O O . ASP A 1 79 ? -16.109 7.352 -0.517 1 96.94 79 ASP A O 1
ATOM 609 N N . ALA A 1 80 ? -14.703 6.207 -1.676 1 98.25 80 ALA A N 1
ATOM 610 C CA . ALA A 1 80 ? -15.352 6.383 -2.973 1 98.25 80 ALA A CA 1
ATOM 611 C C . ALA A 1 80 ? -14.859 5.344 -3.977 1 98.25 80 ALA A C 1
ATOM 613 O O . ALA A 1 80 ? -14.023 4.504 -3.648 1 98.25 80 ALA A O 1
ATOM 614 N N . ASP A 1 81 ? -15.461 5.332 -5.129 1 98 81 ASP A N 1
ATOM 615 C CA . ASP A 1 81 ? -14.984 4.438 -6.176 1 98 81 ASP A CA 1
ATOM 616 C C . ASP A 1 81 ? -13.5 4.66 -6.457 1 98 81 ASP A C 1
ATOM 618 O O . ASP A 1 81 ? -13.062 5.797 -6.641 1 98 81 ASP A O 1
ATOM 622 N N . PHE A 1 82 ? -12.766 3.596 -6.477 1 98.44 82 PHE A N 1
ATOM 623 C CA . PHE A 1 82 ? -11.312 3.701 -6.559 1 98.44 82 PHE A CA 1
ATOM 624 C C . PHE A 1 82 ? -10.891 4.312 -7.891 1 98.44 82 PHE A C 1
ATOM 626 O O . PHE A 1 82 ? -10.109 5.266 -7.918 1 98.44 82 PHE A O 1
ATOM 633 N N . LEU A 1 83 ? -11.406 3.799 -9.016 1 97.5 83 LEU A N 1
ATOM 634 C CA . LEU A 1 83 ? -10.938 4.195 -10.344 1 97.5 83 LEU A CA 1
ATOM 635 C C . LEU A 1 83 ? -11.492 5.566 -10.727 1 97.5 83 LEU A C 1
ATOM 637 O O . LEU A 1 83 ? -10.773 6.387 -11.305 1 97.5 83 LEU A O 1
ATOM 641 N N . GLU A 1 84 ? -12.703 5.848 -10.328 1 97.44 84 GLU A N 1
ATOM 642 C CA . GLU A 1 84 ? -13.375 7.062 -10.781 1 97.44 84 GLU A CA 1
ATOM 643 C C . GLU A 1 84 ? -12.977 8.266 -9.922 1 97.44 84 GLU A C 1
ATOM 645 O O . GLU A 1 84 ? -12.984 9.398 -10.398 1 97.44 84 GLU A O 1
ATOM 650 N N . VAL A 1 85 ? -12.633 7.953 -8.672 1 98.38 85 VAL A N 1
ATOM 651 C CA . VAL A 1 85 ? -12.523 9.086 -7.758 1 98.38 85 VAL A CA 1
ATOM 652 C C . VAL A 1 85 ? -11.164 9.07 -7.07 1 98.38 85 VAL A C 1
ATOM 654 O O . VAL A 1 85 ? -10.438 10.07 -7.102 1 98.38 85 VAL A O 1
ATOM 657 N N . LEU A 1 86 ? -10.719 7.992 -6.555 1 98.69 86 LEU A N 1
ATOM 658 C CA . LEU A 1 86 ? -9.609 7.977 -5.613 1 98.69 86 LEU A CA 1
ATOM 659 C C . LEU A 1 86 ? -8.273 7.906 -6.352 1 98.69 86 LEU A C 1
ATOM 661 O O . LEU A 1 86 ? -7.27 8.445 -5.879 1 98.69 86 LEU A O 1
ATOM 665 N N . LEU A 1 87 ? -8.219 7.234 -7.504 1 98.38 87 LEU A N 1
ATOM 666 C CA . LEU A 1 87 ? -6.973 6.93 -8.203 1 98.38 87 LEU A CA 1
ATOM 667 C C . LEU A 1 87 ? -6.211 8.211 -8.539 1 98.38 87 LEU A C 1
ATOM 669 O O . LEU A 1 87 ? -5.004 8.297 -8.305 1 98.38 87 LEU A O 1
ATOM 673 N N . GLU A 1 88 ? -6.875 9.172 -9.039 1 97.75 88 GLU A N 1
ATOM 674 C CA . GLU A 1 88 ? -6.219 10.375 -9.539 1 97.75 88 GLU A CA 1
ATOM 675 C C . GLU A 1 88 ? -5.668 11.219 -8.391 1 97.75 88 GLU A C 1
ATOM 677 O O . GLU A 1 88 ? -4.461 11.461 -8.32 1 97.75 88 GLU A O 1
ATOM 682 N N . PRO A 1 89 ? -6.461 11.617 -7.441 1 98.25 89 PRO A N 1
ATOM 683 C CA . PRO A 1 89 ? -5.906 12.5 -6.414 1 98.25 89 PRO A CA 1
ATOM 684 C C . PRO A 1 89 ? -5.055 11.75 -5.391 1 98.25 89 PRO A C 1
ATOM 686 O O . PRO A 1 89 ? -4.043 12.273 -4.922 1 98.25 89 PRO A O 1
ATOM 689 N N . ASN A 1 90 ? -5.469 10.531 -5.059 1 98.75 90 ASN A N 1
ATOM 690 C CA . ASN A 1 90 ? -4.852 9.883 -3.906 1 98.75 90 ASN A CA 1
ATOM 691 C C . ASN A 1 90 ? -3.645 9.047 -4.312 1 98.75 90 ASN A C 1
ATOM 693 O O . ASN A 1 90 ? -2.775 8.758 -3.484 1 98.75 90 ASN A O 1
ATOM 697 N N . VAL A 1 91 ? -3.598 8.586 -5.578 1 98.69 91 VAL A N 1
ATOM 698 C CA . VAL A 1 91 ? -2.48 7.766 -6.027 1 98.69 91 VAL A CA 1
ATOM 699 C C . VAL A 1 91 ? -1.588 8.57 -6.969 1 98.69 91 VAL A C 1
ATOM 701 O O . VAL A 1 91 ? -0.424 8.836 -6.656 1 98.69 91 VAL A O 1
ATOM 704 N N . ARG A 1 92 ? -2.158 9.039 -8.07 1 98.44 92 ARG A N 1
ATOM 705 C CA . ARG A 1 92 ? -1.379 9.82 -9.016 1 98.44 92 ARG A CA 1
ATOM 706 C C . ARG A 1 92 ? -0.908 11.133 -8.391 1 98.44 92 ARG A C 1
ATOM 708 O O . ARG A 1 92 ? 0.259 11.5 -8.531 1 98.44 92 ARG A O 1
ATOM 715 N N . GLY A 1 93 ? -1.814 11.805 -7.75 1 98.69 93 GLY A N 1
ATOM 716 C CA . GLY A 1 93 ? -1.477 13.062 -7.102 1 98.69 93 GLY A CA 1
ATOM 717 C C . GLY A 1 93 ? -0.391 12.922 -6.051 1 98.69 93 GLY A C 1
ATOM 718 O O . GLY A 1 93 ? 0.516 13.758 -5.973 1 98.69 93 GLY A O 1
ATOM 719 N N . LEU A 1 94 ? -0.492 11.859 -5.25 1 98.75 94 LEU A N 1
ATOM 720 C CA . LEU A 1 94 ? 0.542 11.578 -4.258 1 98.75 94 LEU A CA 1
ATOM 721 C C . LEU A 1 94 ? 1.896 11.375 -4.93 1 98.75 94 LEU A C 1
ATOM 723 O O . LEU A 1 94 ? 2.912 11.891 -4.457 1 98.75 94 LEU A O 1
ATOM 727 N N . TYR A 1 95 ? 1.892 10.609 -6.012 1 98.75 95 TYR A N 1
ATOM 728 C CA . TYR A 1 95 ? 3.135 10.391 -6.738 1 98.75 95 TYR A CA 1
ATOM 729 C C . TYR A 1 95 ? 3.74 11.711 -7.199 1 98.75 95 TYR A C 1
ATOM 731 O O . TYR A 1 95 ? 4.949 11.922 -7.07 1 98.75 95 TYR A O 1
ATOM 739 N N . HIS A 1 96 ? 2.904 12.609 -7.773 1 98.88 96 HIS A N 1
ATOM 740 C CA . HIS A 1 96 ? 3.387 13.914 -8.227 1 98.88 96 HIS A CA 1
ATOM 741 C C . HIS A 1 96 ? 4.078 14.664 -7.094 1 98.88 96 HIS A C 1
ATOM 743 O O . HIS A 1 96 ? 5.156 15.227 -7.285 1 98.88 96 HIS A O 1
ATOM 749 N N . VAL A 1 97 ? 3.5 14.609 -5.945 1 98.94 97 VAL A N 1
ATOM 750 C CA . VAL A 1 97 ? 4.02 15.344 -4.797 1 98.94 97 VAL A CA 1
ATOM 751 C C . VAL A 1 97 ? 5.344 14.727 -4.344 1 98.94 97 VAL A C 1
ATOM 753 O O . VAL A 1 97 ? 6.332 15.438 -4.156 1 98.94 97 VAL A O 1
ATOM 756 N N . CYS A 1 98 ? 5.344 13.398 -4.195 1 98.81 98 CYS A N 1
ATOM 757 C CA . CYS A 1 98 ? 6.539 12.703 -3.723 1 98.81 98 CYS A CA 1
ATOM 758 C C . CYS A 1 98 ? 7.684 12.852 -4.719 1 98.81 98 CYS A C 1
ATOM 760 O O . CYS A 1 98 ? 8.828 13.078 -4.328 1 98.81 98 CYS A O 1
ATOM 762 N N . ASP A 1 99 ? 7.332 12.688 -5.98 1 98.62 99 ASP A N 1
ATOM 763 C CA . ASP A 1 99 ? 8.352 12.789 -7.023 1 98.62 99 ASP A CA 1
ATOM 764 C C . ASP A 1 99 ? 8.93 14.203 -7.094 1 98.62 99 ASP A C 1
ATOM 766 O O . ASP A 1 99 ? 10.141 14.375 -7.23 1 98.62 99 ASP A O 1
ATOM 770 N N . ALA A 1 100 ? 8.062 15.195 -7.016 1 98.88 100 ALA A N 1
ATOM 771 C CA . ALA A 1 100 ? 8.516 16.578 -7.004 1 98.88 100 ALA A CA 1
ATOM 772 C C . ALA A 1 100 ? 9.375 16.875 -5.773 1 98.88 100 ALA A C 1
ATOM 774 O O . ALA A 1 100 ? 10.383 17.578 -5.863 1 98.88 100 ALA A O 1
ATOM 775 N N . ALA A 1 101 ? 8.938 16.359 -4.617 1 98.88 101 ALA A N 1
ATOM 776 C CA . ALA A 1 101 ? 9.711 16.531 -3.391 1 98.88 101 ALA A CA 1
ATOM 777 C C . ALA A 1 101 ? 11.133 16 -3.559 1 98.88 101 ALA A C 1
ATOM 779 O O . ALA A 1 101 ? 12.102 16.656 -3.168 1 98.88 101 ALA A O 1
ATOM 780 N N . ARG A 1 102 ? 11.203 14.781 -4.137 1 98.62 102 ARG A N 1
ATOM 781 C CA . ARG A 1 102 ? 12.508 14.195 -4.422 1 98.62 102 ARG A CA 1
ATOM 782 C C . ARG A 1 102 ? 13.305 15.078 -5.383 1 98.62 102 ARG A C 1
ATOM 784 O O . ARG A 1 102 ? 14.469 15.398 -5.125 1 98.62 102 ARG A O 1
ATOM 791 N N . GLU A 1 103 ? 12.664 15.5 -6.422 1 98.56 103 GLU A N 1
ATOM 792 C CA . GLU A 1 103 ? 13.305 16.25 -7.496 1 98.56 103 GLU A CA 1
ATOM 793 C C . GLU A 1 103 ? 13.867 17.578 -6.984 1 98.56 103 GLU A C 1
ATOM 795 O O . GLU A 1 103 ? 14.977 17.969 -7.344 1 98.56 103 GLU A O 1
ATOM 800 N N . PHE A 1 104 ? 13.148 18.25 -6.109 1 98.81 104 PHE A N 1
ATOM 801 C CA . PHE A 1 104 ? 13.5 19.609 -5.73 1 98.81 104 PHE A CA 1
ATOM 802 C C . PHE A 1 104 ? 14.203 19.625 -4.379 1 98.81 104 PHE A C 1
ATOM 804 O O . PHE A 1 104 ? 14.477 20.703 -3.828 1 98.81 104 PHE A O 1
ATOM 811 N N . GLY A 1 105 ? 14.445 18.453 -3.801 1 98.5 105 GLY A N 1
ATOM 812 C CA . GLY A 1 105 ? 15.25 18.375 -2.598 1 98.5 105 GLY A CA 1
ATOM 813 C C . GLY A 1 105 ? 14.508 18.766 -1.342 1 98.5 105 GLY A C 1
ATOM 814 O O . GLY A 1 105 ? 15.078 19.406 -0.447 1 98.5 105 GLY A O 1
ATOM 815 N N . VAL A 1 106 ? 13.211 18.578 -1.295 1 98.81 106 VAL A N 1
ATOM 816 C CA . VAL A 1 106 ? 12.43 18.781 -0.074 1 98.81 106 VAL A CA 1
ATOM 817 C C . VAL A 1 106 ? 13.031 17.938 1.053 1 98.81 106 VAL A C 1
ATOM 819 O O . VAL A 1 106 ? 13.406 16.781 0.839 1 98.81 106 VAL A O 1
ATOM 822 N N . LYS A 1 107 ? 13.148 18.5 2.215 1 98.75 107 LYS A N 1
ATOM 823 C CA . LYS A 1 107 ? 13.773 17.812 3.338 1 98.75 107 LYS A CA 1
ATOM 824 C C . LYS A 1 107 ? 12.75 16.984 4.105 1 98.75 107 LYS A C 1
ATOM 826 O O . LYS A 1 107 ? 13.031 15.844 4.488 1 98.75 107 LYS A O 1
ATOM 831 N N . ARG A 1 108 ? 11.547 17.562 4.289 1 98.81 108 ARG A N 1
ATOM 832 C CA . ARG A 1 108 ? 10.516 16.922 5.102 1 98.81 108 ARG A CA 1
ATOM 833 C C . ARG A 1 108 ? 9.211 16.797 4.328 1 98.81 108 ARG A C 1
ATOM 835 O O . ARG A 1 108 ? 8.742 17.766 3.721 1 98.81 108 ARG A O 1
ATOM 842 N N . LEU A 1 109 ? 8.75 15.617 4.301 1 98.94 109 LEU A N 1
ATOM 843 C CA . LEU A 1 109 ? 7.445 15.312 3.729 1 98.94 109 LEU A CA 1
ATOM 844 C C . LEU A 1 109 ? 6.488 14.797 4.797 1 98.94 109 LEU A C 1
ATOM 846 O O . LEU A 1 109 ? 6.766 13.789 5.449 1 98.94 109 LEU A O 1
ATOM 850 N N . VAL A 1 110 ? 5.43 15.531 5.09 1 99 110 VAL A N 1
ATOM 851 C CA . VAL A 1 110 ? 4.371 15.109 6 1 99 110 VAL A CA 1
ATOM 852 C C . VAL A 1 110 ? 3.152 14.656 5.195 1 99 110 VAL A C 1
ATOM 854 O O . VAL A 1 110 ? 2.562 15.445 4.453 1 99 110 VAL A O 1
ATOM 857 N N . LEU A 1 111 ? 2.816 13.414 5.352 1 98.94 111 LEU A N 1
ATOM 858 C CA . LEU A 1 111 ? 1.738 12.812 4.574 1 98.94 111 LEU A CA 1
ATOM 859 C C . LEU A 1 111 ? 0.51 12.57 5.441 1 98.94 111 LEU A C 1
ATOM 861 O O . LEU A 1 111 ? 0.618 12.008 6.535 1 98.94 111 LEU A O 1
ATOM 865 N N . ALA A 1 112 ? -0.631 13.031 4.938 1 98.81 112 ALA A N 1
ATOM 866 C CA . ALA A 1 112 ? -1.889 12.719 5.609 1 98.81 112 ALA A CA 1
ATOM 867 C C . ALA A 1 112 ? -2.285 11.258 5.383 1 98.81 112 ALA A C 1
ATOM 869 O O . ALA A 1 112 ? -2.449 10.828 4.238 1 98.81 112 ALA A O 1
ATOM 870 N N . SER A 1 113 ? -2.33 10.57 6.418 1 98.75 113 SER A N 1
ATOM 871 C CA . SER A 1 113 ? -2.986 9.266 6.457 1 98.75 113 SER A CA 1
ATOM 872 C C . SER A 1 113 ? -4.309 9.336 7.211 1 98.75 113 SER A C 1
ATOM 874 O O . SER A 1 113 ? -5.02 10.336 7.137 1 98.75 113 SER A O 1
ATOM 876 N N . THR A 1 114 ? -4.812 8.289 7.734 1 98.56 114 THR A N 1
ATOM 877 C CA . THR A 1 114 ? -6.113 8.258 8.391 1 98.56 114 THR A CA 1
ATOM 878 C C . THR A 1 114 ? -6.176 7.117 9.406 1 98.56 114 THR A C 1
ATOM 880 O O . THR A 1 114 ? -5.512 6.094 9.242 1 98.56 114 THR A O 1
ATOM 883 N N . LEU A 1 115 ? -6.98 7.328 10.398 1 97.62 115 LEU A N 1
ATOM 884 C CA . LEU A 1 115 ? -7.18 6.25 11.359 1 97.62 115 LEU A CA 1
ATOM 885 C C . LEU A 1 115 ? -7.859 5.055 10.703 1 97.62 115 LEU A C 1
ATOM 887 O O . LEU A 1 115 ? -7.832 3.943 11.242 1 97.62 115 LEU A O 1
ATOM 891 N N . GLN A 1 116 ? -8.508 5.281 9.586 1 97.94 116 GLN A N 1
ATOM 892 C CA . GLN A 1 116 ? -9.211 4.195 8.906 1 97.94 116 GLN A CA 1
ATOM 893 C C . GLN A 1 116 ? -8.234 3.125 8.43 1 97.94 116 GLN A C 1
ATOM 895 O O . GLN A 1 116 ? -8.648 2.023 8.055 1 97.94 116 GLN A O 1
ATOM 900 N N . THR A 1 117 ? -6.949 3.393 8.422 1 98.5 117 THR A N 1
ATOM 901 C CA . THR A 1 117 ? -5.938 2.408 8.055 1 98.5 117 THR A CA 1
ATOM 902 C C . THR A 1 117 ? -5.859 1.296 9.094 1 98.5 117 THR A C 1
ATOM 904 O O . THR A 1 117 ? -5.277 0.24 8.844 1 98.5 117 THR A O 1
ATOM 907 N N . VAL A 1 118 ? -6.445 1.502 10.281 1 97.94 118 VAL A N 1
ATOM 908 C CA . VAL A 1 118 ? -6.293 0.511 11.336 1 97.94 118 VAL A CA 1
ATOM 909 C C . VAL A 1 118 ? -7.668 0.09 11.852 1 97.94 118 VAL A C 1
ATOM 911 O O . VAL A 1 118 ? -7.773 -0.614 12.859 1 97.94 118 VAL A O 1
ATOM 914 N N . THR A 1 119 ? -8.719 0.511 11.18 1 96.19 119 THR A N 1
ATOM 915 C CA . THR A 1 119 ? -10.07 0.231 11.664 1 96.19 119 THR A CA 1
ATOM 916 C C . THR A 1 119 ? -10.359 -1.267 11.625 1 96.19 119 THR A C 1
ATOM 918 O O . THR A 1 119 ? -11.203 -1.762 12.367 1 96.19 119 THR A O 1
ATOM 921 N N . GLY A 1 120 ? -9.656 -1.953 10.805 1 96.69 120 GLY A N 1
ATOM 922 C CA . GLY A 1 120 ? -9.859 -3.389 10.688 1 96.69 120 GLY A CA 1
ATOM 923 C C . GLY A 1 120 ? -9.422 -4.156 11.922 1 96.69 120 GLY A C 1
ATOM 924 O O . GLY A 1 120 ? -9.766 -5.328 12.086 1 96.69 120 GLY A O 1
ATOM 925 N N . HIS A 1 121 ? -8.539 -3.584 12.734 1 95.81 121 HIS A N 1
ATOM 926 C CA . HIS A 1 121 ? -8.148 -4.223 13.992 1 95.81 121 HIS A CA 1
ATOM 927 C C . HIS A 1 121 ? -9.32 -4.289 14.961 1 95.81 121 HIS A C 1
ATOM 929 O O . HIS A 1 121 ? -9.281 -5.039 15.938 1 95.81 121 HIS A O 1
ATOM 935 N N . GLY A 1 122 ? -10.125 -3.568 14.531 1 89.69 122 GLY A N 1
ATOM 936 C CA . GLY A 1 122 ? -11.172 -3.426 15.531 1 89.69 122 GLY A CA 1
ATOM 937 C C . GLY A 1 122 ? -10.719 -2.643 16.75 1 89.69 122 GLY A C 1
ATOM 938 O O . GLY A 1 122 ? -9.688 -1.965 16.719 1 89.69 122 GLY A O 1
ATOM 939 N N . TRP A 1 123 ? -11.492 -2.229 17.672 1 87.06 123 TRP A N 1
ATOM 940 C CA . TRP A 1 123 ? -11.219 -1.468 18.891 1 87.06 123 TRP A CA 1
ATOM 941 C C . TRP A 1 123 ? -11.109 -2.393 20.094 1 87.06 123 TRP A C 1
ATOM 943 O O . TRP A 1 123 ? -11.992 -2.41 20.953 1 87.06 123 TRP A O 1
ATOM 953 N N . PRO A 1 124 ? -10.023 -3.053 19.953 1 79.56 124 PRO A N 1
ATOM 954 C CA . PRO A 1 124 ? -9.836 -4.043 21.016 1 79.56 124 PRO A CA 1
ATOM 955 C C . PRO A 1 124 ? -9.758 -3.408 22.406 1 79.56 124 PRO A C 1
ATOM 957 O O . PRO A 1 124 ? -9.828 -2.184 22.531 1 79.56 124 PRO A O 1
ATOM 960 N N . GLY A 1 125 ? -9.664 -4.164 23.469 1 84.81 125 GLY A N 1
ATOM 961 C CA . GLY A 1 125 ? -9.594 -3.711 24.844 1 84.81 125 GLY A CA 1
ATOM 962 C C . GLY A 1 125 ? -8.352 -2.898 25.156 1 84.81 125 GLY A C 1
ATOM 963 O O . GLY A 1 125 ? -8.273 -2.232 26.188 1 84.81 125 GLY A O 1
ATOM 964 N N . ARG A 1 126 ? -7.383 -2.971 24.219 1 92.69 126 ARG A N 1
ATOM 965 C CA . ARG A 1 126 ? -6.199 -2.127 24.344 1 92.69 126 ARG A CA 1
ATOM 966 C C . ARG A 1 126 ? -6.125 -1.125 23.188 1 92.69 126 ARG A C 1
ATOM 968 O O . ARG A 1 126 ? -6.781 -1.303 22.156 1 92.69 126 ARG A O 1
ATOM 975 N N . ALA A 1 127 ? -5.297 -0.082 23.359 1 97.25 127 ALA A N 1
ATOM 976 C CA . ALA A 1 127 ? -5.082 0.892 22.297 1 97.25 127 ALA A CA 1
ATOM 977 C C . ALA A 1 127 ? -4.406 0.243 21.094 1 97.25 127 ALA A C 1
ATOM 979 O O . ALA A 1 127 ? -3.508 -0.587 21.25 1 97.25 127 ALA A O 1
ATOM 980 N N . VAL A 1 128 ? -4.875 0.52 19.938 1 97.94 128 VAL A N 1
ATOM 981 C CA . VAL A 1 128 ? -4.211 0.088 18.703 1 97.94 128 VAL A CA 1
ATOM 982 C C . VAL A 1 128 ? -2.84 0.752 18.594 1 97.94 128 VAL A C 1
ATOM 984 O O . VAL A 1 128 ? -2.703 1.951 18.859 1 97.94 128 VAL A O 1
ATOM 987 N N . ARG A 1 129 ? -1.863 -0.042 18.281 1 97.62 129 ARG A N 1
ATOM 988 C CA . ARG A 1 129 ? -0.492 0.439 18.156 1 97.62 129 ARG A CA 1
ATOM 989 C C . ARG A 1 129 ? -0.075 0.492 16.688 1 97.62 129 ARG A C 1
ATOM 991 O O . ARG A 1 129 ? -0.642 -0.212 15.852 1 97.62 129 ARG A O 1
ATOM 998 N N . ILE A 1 130 ? 0.928 1.315 16.422 1 97.31 130 ILE A N 1
ATOM 999 C CA . ILE A 1 130 ? 1.464 1.415 15.062 1 97.31 130 ILE A CA 1
ATOM 1000 C C . ILE A 1 130 ? 1.994 0.054 14.617 1 97.31 130 ILE A C 1
ATOM 1002 O O . ILE A 1 130 ? 1.813 -0.342 13.469 1 97.31 130 ILE A O 1
ATOM 1006 N N . GLU A 1 131 ? 2.602 -0.689 15.523 1 95.69 131 GLU A N 1
ATOM 1007 C CA . GLU A 1 131 ? 3.244 -1.97 15.242 1 95.69 131 GLU A CA 1
ATOM 1008 C C . GLU A 1 131 ? 2.213 -3.045 14.914 1 95.69 131 GLU A C 1
ATOM 1010 O O . GLU A 1 131 ? 2.562 -4.113 14.406 1 95.69 131 GLU A O 1
ATOM 1015 N N . ASP A 1 132 ? 0.949 -2.748 15.25 1 96.56 132 ASP 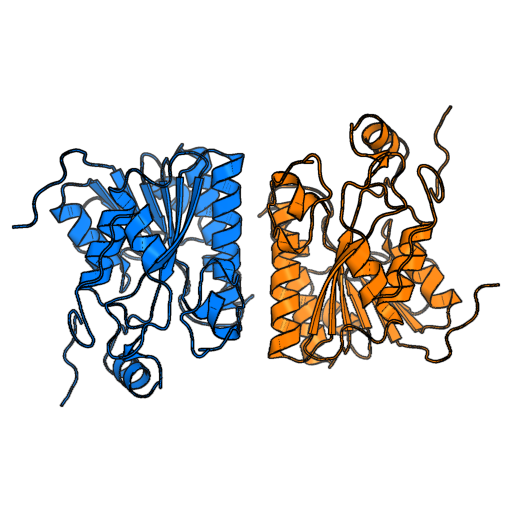A N 1
ATOM 1016 C CA . ASP A 1 132 ? -0.096 -3.697 14.883 1 96.56 132 ASP A CA 1
ATOM 1017 C C . ASP A 1 132 ? -0.245 -3.791 13.367 1 96.56 132 ASP A C 1
ATOM 1019 O O . ASP A 1 132 ? -0.82 -4.75 12.852 1 96.56 132 ASP A O 1
ATOM 1023 N N . GLY A 1 133 ? 0.289 -2.777 12.656 1 96.56 133 GLY A N 1
ATOM 1024 C CA . GLY A 1 133 ? 0.23 -2.775 11.203 1 96.56 133 GLY A CA 1
ATOM 1025 C C . GLY A 1 133 ? -1.096 -2.277 10.664 1 96.56 133 GLY A C 1
ATOM 1026 O O . GLY A 1 133 ? -2.051 -2.09 11.414 1 96.56 133 GLY A O 1
ATOM 1027 N N . PRO A 1 134 ? -1.14 -1.985 9.359 1 97.88 134 PRO A N 1
ATOM 1028 C CA . PRO A 1 134 ? -2.379 -1.509 8.734 1 97.88 134 PRO A CA 1
ATOM 1029 C C . PRO A 1 134 ? -3.406 -2.619 8.539 1 97.88 134 PRO A C 1
ATOM 1031 O O . PRO A 1 134 ? -3.037 -3.777 8.328 1 97.88 134 PRO A O 1
ATOM 1034 N N . LYS A 1 135 ? -4.598 -2.301 8.648 1 98.25 135 LYS A N 1
ATOM 1035 C CA . LYS A 1 135 ? -5.742 -3.174 8.398 1 98.25 135 LYS A CA 1
ATOM 1036 C C . LYS A 1 135 ? -6.906 -2.395 7.793 1 98.25 135 LYS A C 1
ATOM 1038 O O . LYS A 1 135 ? -7.98 -2.309 8.398 1 98.25 135 LYS A O 1
ATOM 1043 N N . PRO A 1 136 ? -6.652 -1.786 6.59 1 98.44 136 PRO A N 1
ATOM 1044 C CA . PRO A 1 136 ? -7.688 -0.963 5.965 1 98.44 136 PRO A CA 1
ATOM 1045 C C . PRO A 1 136 ? -8.938 -1.764 5.605 1 98.44 136 PRO A C 1
ATOM 1047 O O . PRO A 1 136 ? -8.852 -2.961 5.32 1 98.44 136 PRO A O 1
ATOM 1050 N N . VAL A 1 137 ? -10.109 -1.062 5.555 1 97.31 137 VAL A N 1
ATOM 1051 C CA . VAL A 1 137 ? -11.344 -1.802 5.309 1 97.31 137 VAL A CA 1
ATOM 1052 C C . VAL A 1 137 ? -12.062 -1.221 4.094 1 97.31 137 VAL A C 1
ATOM 1054 O O . VAL A 1 137 ? -13.195 -1.602 3.793 1 97.31 137 VAL A O 1
ATOM 1057 N N . ASN A 1 138 ? -11.469 -0.19 3.475 1 98.38 138 ASN A N 1
ATOM 1058 C CA . ASN A 1 138 ? -12.023 0.413 2.268 1 98.38 138 ASN A CA 1
ATOM 1059 C C . ASN A 1 138 ? -10.93 0.994 1.375 1 98.38 138 ASN A C 1
ATOM 1061 O O . ASN A 1 138 ? -9.758 0.997 1.747 1 98.38 138 ASN A O 1
ATOM 1065 N N . HIS A 1 139 ? -11.297 1.409 0.142 1 98.69 139 HIS A N 1
ATOM 1066 C CA . HIS A 1 139 ? -10.305 1.812 -0.853 1 98.69 139 HIS A CA 1
ATOM 1067 C C . HIS A 1 139 ? -9.641 3.129 -0.466 1 98.69 139 HIS A C 1
ATOM 1069 O O . HIS A 1 139 ? -8.461 3.346 -0.762 1 98.69 139 HIS A O 1
ATOM 1075 N N . TYR A 1 140 ? -10.398 4.008 0.203 1 98.75 140 TYR A N 1
ATOM 1076 C CA . TYR A 1 140 ? -9.789 5.238 0.698 1 98.75 140 TYR A CA 1
ATOM 1077 C C . TYR A 1 140 ? -8.656 4.93 1.672 1 98.75 140 TYR A C 1
ATOM 1079 O O . TYR A 1 140 ? -7.531 5.398 1.49 1 98.75 140 TYR A O 1
ATOM 1087 N N . ALA A 1 141 ? -8.93 4.109 2.668 1 98.81 141 ALA A N 1
ATOM 1088 C CA . ALA A 1 141 ? -7.914 3.732 3.648 1 98.81 141 ALA A CA 1
ATOM 1089 C C . ALA A 1 141 ? -6.734 3.035 2.977 1 98.81 141 ALA A C 1
ATOM 1091 O O . ALA A 1 141 ? -5.586 3.225 3.377 1 98.81 141 ALA A O 1
ATOM 1092 N N . LEU A 1 142 ? -7.039 2.281 1.993 1 98.75 142 LEU A N 1
ATOM 1093 C CA . LEU A 1 142 ? -6 1.599 1.232 1 98.75 142 LEU A CA 1
ATOM 1094 C C . LEU A 1 142 ? -5.047 2.602 0.588 1 98.75 142 LEU A C 1
ATOM 1096 O O . LEU A 1 142 ? -3.83 2.412 0.613 1 98.75 142 LEU A O 1
ATOM 1100 N N . THR A 1 143 ? -5.602 3.686 0.022 1 98.88 143 THR A N 1
ATOM 1101 C CA . THR A 1 143 ? -4.758 4.691 -0.61 1 98.88 143 THR A CA 1
ATOM 1102 C C . THR A 1 143 ? -3.855 5.363 0.419 1 98.88 143 THR A C 1
ATOM 1104 O O . THR A 1 143 ? -2.756 5.812 0.088 1 98.88 143 THR A O 1
ATOM 1107 N N . LYS A 1 144 ? -4.324 5.402 1.615 1 98.94 144 LYS A N 1
ATOM 1108 C CA . LYS A 1 144 ? -3.518 6.051 2.645 1 98.94 144 LYS A CA 1
ATOM 1109 C C . LYS A 1 144 ? -2.428 5.121 3.162 1 98.94 144 LYS A C 1
ATOM 1111 O O . LYS A 1 144 ? -1.337 5.57 3.52 1 98.94 144 LYS A O 1
ATOM 1116 N N . VAL A 1 145 ? -2.715 3.816 3.182 1 98.88 145 VAL A N 1
ATOM 1117 C CA . VAL A 1 145 ? -1.644 2.861 3.443 1 98.88 145 VAL A CA 1
ATOM 1118 C C . VAL A 1 145 ? -0.58 2.965 2.354 1 98.88 145 VAL A C 1
ATOM 1120 O O . VAL A 1 145 ? 0.619 2.943 2.643 1 98.88 145 VAL A O 1
ATOM 1123 N N . TRP A 1 146 ? -1.044 3.1 1.142 1 98.5 146 TRP A N 1
ATOM 1124 C CA . TRP A 1 146 ? -0.159 3.324 0.004 1 98.5 146 TRP A CA 1
ATOM 1125 C C . TRP A 1 146 ? 0.733 4.539 0.241 1 98.5 146 TRP A C 1
ATOM 1127 O O . TRP A 1 146 ? 1.942 4.484 0.003 1 98.5 146 TRP A O 1
ATOM 1137 N N . ALA A 1 147 ? 0.186 5.582 0.708 1 98.88 147 ALA A N 1
ATOM 1138 C CA . ALA A 1 147 ? 0.932 6.805 0.984 1 98.88 147 ALA A CA 1
ATOM 1139 C C . ALA A 1 147 ? 1.987 6.574 2.061 1 98.88 147 ALA A C 1
ATOM 1141 O O . ALA A 1 147 ? 3.109 7.074 1.958 1 98.88 147 ALA A O 1
ATOM 1142 N N . GLU A 1 148 ? 1.653 5.824 3.096 1 98.88 148 GLU A N 1
ATOM 1143 C CA . GLU A 1 148 ? 2.582 5.531 4.184 1 98.88 148 GLU A CA 1
ATOM 1144 C C . GLU A 1 148 ? 3.793 4.75 3.68 1 98.88 148 GLU A C 1
ATOM 1146 O O . GLU A 1 148 ? 4.934 5.102 3.982 1 98.88 148 GLU A O 1
ATOM 1151 N N . VAL A 1 149 ? 3.525 3.711 2.891 1 98.81 149 VAL A N 1
ATOM 1152 C CA . VAL A 1 149 ? 4.594 2.84 2.412 1 98.81 149 VAL A CA 1
ATOM 1153 C C . VAL A 1 149 ? 5.469 3.596 1.415 1 98.81 149 VAL A C 1
ATOM 1155 O O . VAL A 1 149 ? 6.699 3.488 1.452 1 98.81 149 VAL A O 1
ATOM 1158 N N . MET A 1 150 ? 4.836 4.355 0.562 1 98.81 150 MET A N 1
ATOM 1159 C CA . MET A 1 150 ? 5.586 5.164 -0.393 1 98.81 150 MET A CA 1
ATOM 1160 C C . MET A 1 150 ? 6.465 6.18 0.328 1 98.81 150 MET A C 1
ATOM 1162 O O . MET A 1 150 ? 7.633 6.359 -0.027 1 98.81 150 MET A O 1
ATOM 1166 N N . GLY A 1 151 ? 5.871 6.824 1.312 1 98.88 151 GLY A N 1
ATOM 1167 C CA . GLY A 1 151 ? 6.656 7.766 2.1 1 98.88 151 GLY A CA 1
ATOM 1168 C C . GLY A 1 151 ? 7.875 7.137 2.74 1 98.88 151 GLY A C 1
ATOM 1169 O O . GLY A 1 151 ? 8.961 7.719 2.721 1 98.88 151 GLY A O 1
ATOM 1170 N N . ASP A 1 152 ? 7.664 5.984 3.346 1 98.75 152 ASP A N 1
ATOM 1171 C CA . ASP A 1 152 ? 8.766 5.254 3.965 1 98.75 152 ASP A CA 1
ATOM 1172 C C . ASP A 1 152 ? 9.859 4.941 2.943 1 98.75 152 ASP A C 1
ATOM 1174 O O . ASP A 1 152 ? 11.047 5.109 3.225 1 98.75 152 ASP A O 1
ATOM 1178 N N . MET A 1 153 ? 9.453 4.488 1.798 1 98.75 153 MET A N 1
ATOM 1179 C CA . MET A 1 153 ? 10.406 4.18 0.733 1 98.75 153 MET A CA 1
ATOM 1180 C C . MET A 1 153 ? 11.18 5.426 0.319 1 98.75 153 MET A C 1
ATOM 1182 O O . MET A 1 153 ? 12.398 5.379 0.15 1 98.75 153 MET A O 1
ATOM 1186 N N . TYR A 1 154 ? 10.469 6.547 0.148 1 98.75 154 TYR A N 1
ATOM 1187 C CA . TYR A 1 154 ? 11.109 7.789 -0.264 1 98.75 154 TYR A CA 1
ATOM 1188 C C . TYR A 1 154 ? 12.094 8.266 0.792 1 98.75 154 TYR A C 1
ATOM 1190 O O . TYR A 1 154 ? 13.133 8.852 0.464 1 98.75 154 TYR A O 1
ATOM 1198 N N . ALA A 1 155 ? 11.742 8.062 2.049 1 98.75 155 ALA A N 1
ATOM 1199 C CA . ALA A 1 155 ? 12.688 8.391 3.115 1 98.75 155 ALA A CA 1
ATOM 1200 C C . ALA A 1 155 ? 13.977 7.59 2.977 1 98.75 155 ALA A C 1
ATOM 1202 O O . ALA A 1 155 ? 15.062 8.164 2.896 1 98.75 155 ALA A O 1
ATOM 1203 N N . ARG A 1 156 ? 13.836 6.32 2.824 1 98.06 156 ARG A N 1
ATOM 1204 C CA . ARG A 1 156 ? 14.977 5.41 2.854 1 98.06 156 ARG A CA 1
ATOM 1205 C C . ARG A 1 156 ? 15.805 5.531 1.58 1 98.06 156 ARG A C 1
ATOM 1207 O O . ARG A 1 156 ? 17.031 5.508 1.63 1 98.06 156 ARG A O 1
ATOM 1214 N N . VAL A 1 157 ? 15.141 5.668 0.496 1 98.12 157 VAL A N 1
ATOM 1215 C CA . VAL A 1 157 ? 15.812 5.566 -0.798 1 98.12 157 VAL A CA 1
ATOM 1216 C C . VAL A 1 157 ? 16.359 6.934 -1.207 1 98.12 157 VAL A C 1
ATOM 1218 O O . VAL A 1 157 ? 17.422 7.023 -1.818 1 98.12 157 VAL A O 1
ATOM 1221 N N . TYR A 1 158 ? 15.617 7.996 -0.837 1 98.25 158 TYR A N 1
ATOM 1222 C CA . TYR A 1 158 ? 15.992 9.297 -1.377 1 98.25 158 TYR A CA 1
ATOM 1223 C C . TYR A 1 158 ? 16.406 10.25 -0.264 1 98.25 158 TYR A C 1
ATOM 1225 O O . TYR A 1 158 ? 16.719 11.414 -0.519 1 98.25 158 TYR A O 1
ATOM 1233 N N . GLY A 1 159 ? 16.359 9.82 0.998 1 98.5 159 GLY A N 1
ATOM 1234 C CA . GLY A 1 159 ? 16.953 10.57 2.096 1 98.5 159 GLY A CA 1
ATOM 1235 C C . GLY A 1 159 ? 16.016 11.617 2.672 1 98.5 159 GLY A C 1
ATOM 1236 O O . GLY A 1 159 ? 16.469 12.562 3.332 1 98.5 159 GLY A O 1
ATOM 1237 N N . LEU A 1 160 ? 14.703 11.555 2.445 1 98.62 160 LEU A N 1
ATOM 1238 C CA . LEU A 1 160 ? 13.734 12.484 3.008 1 98.62 160 LEU A CA 1
ATOM 1239 C C . LEU A 1 160 ? 13.438 12.148 4.465 1 98.62 160 LEU A C 1
ATOM 1241 O O . LEU A 1 160 ? 13.641 11.016 4.898 1 98.62 160 LEU A O 1
ATOM 1245 N N . SER A 1 161 ? 13.109 13.172 5.254 1 98.88 161 SER A N 1
ATOM 1246 C CA . SER A 1 161 ? 12.391 12.953 6.504 1 98.88 161 SER A CA 1
ATOM 1247 C C . SER A 1 161 ? 10.883 12.852 6.266 1 98.88 161 SER A C 1
ATOM 1249 O O . SER A 1 161 ? 10.289 13.734 5.641 1 98.88 161 SER A O 1
ATOM 1251 N N . VAL A 1 162 ? 10.289 11.734 6.695 1 98.94 162 VAL A N 1
ATOM 1252 C CA . VAL A 1 162 ? 8.883 11.555 6.348 1 98.94 162 VAL A CA 1
ATOM 1253 C C . VAL A 1 162 ? 8.07 11.281 7.609 1 98.94 162 VAL A C 1
ATOM 1255 O O . VAL A 1 162 ? 8.492 10.508 8.469 1 98.94 162 VAL A O 1
ATOM 1258 N N . ILE A 1 163 ? 6.977 11.953 7.77 1 98.94 163 ILE A N 1
ATOM 1259 C CA . ILE A 1 163 ? 5.973 11.688 8.789 1 98.94 163 ILE A CA 1
ATOM 1260 C C . ILE A 1 163 ? 4.648 11.32 8.133 1 98.94 163 ILE A C 1
ATOM 1262 O O . ILE A 1 163 ? 4.145 12.062 7.285 1 98.94 163 ILE A O 1
ATOM 1266 N N . SER A 1 164 ? 4.184 10.195 8.383 1 98.94 164 SER A N 1
ATOM 1267 C CA . SER A 1 164 ? 2.818 9.836 8.016 1 98.94 164 SER A CA 1
ATOM 1268 C C . SER A 1 164 ? 1.872 9.961 9.203 1 98.94 164 SER A C 1
ATOM 1270 O O . SER A 1 164 ? 2.021 9.258 10.203 1 98.94 164 SER A O 1
ATOM 1272 N N . ALA A 1 165 ? 0.924 10.844 9.062 1 98.94 165 ALA A N 1
ATOM 1273 C CA . ALA A 1 165 ? -0.01 11.133 10.148 1 98.94 165 ALA A CA 1
ATOM 1274 C C . ALA A 1 165 ? -1.323 10.375 9.953 1 98.94 165 ALA A C 1
ATOM 1276 O O . ALA A 1 165 ? -2.088 10.672 9.039 1 98.94 165 ALA A O 1
ATOM 1277 N N . ARG A 1 166 ? -1.592 9.406 10.781 1 98.88 166 ARG A N 1
ATOM 1278 C CA . ARG A 1 166 ? -2.918 8.797 10.828 1 98.88 166 ARG A CA 1
ATOM 1279 C C . ARG A 1 166 ? -3.896 9.68 11.586 1 98.88 166 ARG A C 1
ATOM 1281 O O . ARG A 1 166 ? -3.998 9.594 12.812 1 98.88 166 ARG A O 1
ATOM 1288 N N . ILE A 1 167 ? -4.625 10.438 10.797 1 98.81 167 ILE A N 1
ATOM 1289 C CA . ILE A 1 167 ? -5.426 11.539 11.312 1 98.81 167 ILE A CA 1
ATOM 1290 C C . ILE A 1 167 ? -6.758 11.008 11.836 1 98.81 167 ILE A C 1
ATOM 1292 O O . ILE A 1 167 ? -7.414 10.203 11.172 1 98.81 167 ILE A O 1
ATOM 1296 N N . GLY A 1 168 ? -7.113 11.461 12.977 1 98.31 168 GLY A N 1
ATOM 1297 C CA . GLY A 1 168 ? -8.367 11.094 13.609 1 98.31 168 GLY A CA 1
ATOM 1298 C C . GLY A 1 168 ? -9.578 11.766 12.984 1 98.31 168 GLY A C 1
ATOM 1299 O O . GLY A 1 168 ? -9.477 12.328 11.891 1 98.31 168 GLY A O 1
ATOM 1300 N N . TRP A 1 169 ? -10.68 11.609 13.703 1 98.12 169 TRP A N 1
ATOM 1301 C CA . TRP A 1 169 ? -11.961 12.086 13.18 1 98.12 169 TRP A CA 1
ATOM 1302 C C . TRP A 1 169 ? -12.125 13.578 13.414 1 98.12 169 TRP A C 1
ATOM 1304 O O . TRP A 1 169 ? -12.406 14.016 14.531 1 98.12 169 TRP A O 1
ATOM 1314 N N . LEU A 1 170 ? -11.953 14.328 12.344 1 97.5 170 LEU A N 1
ATOM 1315 C CA . LEU A 1 170 ? -12.18 15.766 12.367 1 97.5 170 LEU A CA 1
ATOM 1316 C C . LEU A 1 170 ? -13.508 16.125 11.703 1 97.5 170 LEU A C 1
ATOM 1318 O O . LEU A 1 170 ? -13.602 16.125 10.477 1 97.5 170 LEU A O 1
ATOM 1322 N N . PRO A 1 171 ? -14.516 16.406 12.492 1 95.81 171 PRO A N 1
ATOM 1323 C CA . PRO A 1 171 ? -15.781 16.781 11.859 1 95.81 171 PRO A CA 1
ATOM 1324 C C . PRO A 1 171 ? -15.727 18.156 11.203 1 95.81 171 PRO A C 1
ATOM 1326 O O . PRO A 1 171 ? -15.211 19.109 11.797 1 95.81 171 PRO A O 1
ATOM 1329 N N . ARG A 1 172 ? -16.25 18.312 9.969 1 93.06 172 ARG A N 1
ATOM 1330 C CA . ARG A 1 172 ? -16.141 19.516 9.164 1 93.06 172 ARG A CA 1
ATOM 1331 C C . ARG A 1 172 ? -17.391 20.375 9.281 1 93.06 172 ARG A C 1
ATOM 1333 O O . ARG A 1 172 ? -17.391 21.547 8.914 1 93.06 172 ARG A O 1
ATOM 1340 N N . ASN A 1 173 ? -18.484 19.703 9.82 1 93.25 173 ASN A N 1
ATOM 1341 C CA . ASN A 1 173 ? -19.781 20.344 10 1 93.25 173 ASN A CA 1
ATOM 1342 C C . ASN A 1 173 ? -20.625 19.656 11.07 1 93.25 173 ASN A C 1
ATOM 1344 O O . ASN A 1 173 ? -20.234 18.578 11.555 1 93.25 173 ASN A O 1
ATOM 1348 N N . PRO A 1 174 ? -21.797 20.281 11.336 1 93.81 174 PRO A N 1
ATOM 1349 C CA . PRO A 1 174 ? -22.609 19.703 12.414 1 93.81 174 PRO A CA 1
ATOM 1350 C C . PRO A 1 174 ? -23.125 18.312 12.086 1 93.81 174 PRO A C 1
ATOM 1352 O O . PRO A 1 174 ? -23.266 17.484 12.984 1 93.81 174 PRO A O 1
ATOM 1355 N N . THR A 1 175 ? -23.375 18.125 10.898 1 94.38 175 THR A N 1
ATOM 1356 C CA . THR A 1 175 ? -23.859 16.812 10.5 1 94.38 175 THR A CA 1
ATOM 1357 C C . THR A 1 175 ? -22.812 15.742 10.766 1 94.38 175 THR A C 1
ATOM 1359 O O . THR A 1 175 ? -23.125 14.68 11.32 1 94.38 175 THR A O 1
ATOM 1362 N N . GLU A 1 176 ? -21.578 16.031 10.445 1 94.69 176 GLU A N 1
ATOM 1363 C CA . GLU A 1 176 ? -20.484 15.094 10.719 1 94.69 176 GLU A CA 1
ATOM 1364 C C . GLU A 1 176 ? -20.234 14.961 12.219 1 94.69 176 GLU A C 1
ATOM 1366 O O . GLU A 1 176 ? -19.891 13.883 12.703 1 94.69 176 GLU A O 1
ATOM 1371 N N . ALA A 1 177 ? -20.406 16.031 12.883 1 96 177 ALA A N 1
ATOM 1372 C CA . ALA A 1 177 ? -20.266 16 14.336 1 96 177 ALA A CA 1
ATOM 1373 C C . ALA A 1 177 ? -21.297 15.078 14.969 1 96 177 ALA A C 1
ATOM 1375 O O . ALA A 1 177 ? -20.984 14.367 15.93 1 96 177 ALA A O 1
ATOM 1376 N N . LYS A 1 178 ? -22.516 15.125 14.469 1 95.06 178 LYS A N 1
ATOM 1377 C CA . LYS A 1 178 ? -23.578 14.25 14.977 1 95.06 178 LYS A CA 1
ATOM 1378 C C . LYS A 1 178 ? -23.203 12.781 14.766 1 95.06 178 LYS A C 1
ATOM 1380 O O . LYS A 1 178 ? -23.422 11.953 15.656 1 95.06 178 LYS A O 1
ATOM 1385 N N . ARG A 1 179 ? -22.641 12.5 13.648 1 96.12 179 ARG A N 1
ATOM 1386 C CA . ARG A 1 179 ? -22.219 11.141 13.359 1 96.12 179 ARG A CA 1
ATOM 1387 C C . ARG A 1 179 ? -21.125 10.695 14.32 1 96.12 179 ARG A C 1
ATOM 1389 O O . ARG A 1 179 ? -21.094 9.539 14.75 1 96.12 179 ARG A O 1
ATOM 1396 N N . LEU A 1 180 ? -20.203 11.57 14.555 1 96.81 180 LEU A N 1
ATOM 1397 C CA . LEU A 1 180 ? -19.125 11.289 15.477 1 96.81 180 LEU A CA 1
ATOM 1398 C C . LEU A 1 180 ? -19.656 10.93 16.859 1 96.81 180 LEU A C 1
ATOM 1400 O O . LEU A 1 180 ? -19.219 9.953 17.469 1 96.81 180 LEU A O 1
ATOM 1404 N N . VAL A 1 181 ? -20.641 11.648 17.297 1 94.75 181 VAL A N 1
ATOM 1405 C CA . VAL A 1 181 ? -21.219 11.461 18.625 1 94.75 181 VAL A CA 1
ATOM 1406 C C . VAL A 1 181 ? -21.969 10.133 18.688 1 94.75 181 VAL A C 1
ATOM 1408 O O . VAL A 1 181 ? -21.984 9.461 19.719 1 94.75 181 VAL A O 1
ATOM 1411 N N . GLU A 1 182 ? -22.547 9.805 17.562 1 96.44 182 GLU A N 1
ATOM 1412 C CA . GLU A 1 182 ? -23.328 8.578 17.484 1 96.44 182 GLU A CA 1
ATOM 1413 C C . GLU A 1 182 ? -22.422 7.348 17.469 1 96.44 182 GLU A C 1
ATOM 1415 O O . GLU A 1 182 ? -22.875 6.238 17.75 1 96.44 182 GLU A O 1
ATOM 1420 N N . SER A 1 183 ? -21.234 7.578 17.156 1 95 183 SER A N 1
ATOM 1421 C CA . SER A 1 183 ? -20.266 6.484 17.125 1 95 183 SER A CA 1
ATOM 1422 C C . SER A 1 183 ? -19.797 6.125 18.531 1 95 183 SER A C 1
ATOM 1424 O O . SER A 1 183 ? -19.609 7.004 19.375 1 95 183 SER A O 1
ATOM 1426 N N . LYS A 1 184 ? -19.562 4.836 18.766 1 92.25 184 LYS A N 1
ATOM 1427 C CA . LYS A 1 184 ? -19.125 4.355 20.078 1 92.25 184 LYS A CA 1
ATOM 1428 C C . LYS A 1 184 ? -17.719 4.844 20.391 1 92.25 184 LYS A C 1
ATOM 1430 O O . LYS A 1 184 ? -17.328 4.949 21.562 1 92.25 184 LYS A O 1
ATOM 1435 N N . ILE A 1 185 ? -16.938 5.199 19.328 1 95.06 185 ILE A N 1
ATOM 1436 C CA . ILE A 1 185 ? -15.539 5.516 19.562 1 95.06 185 ILE A CA 1
ATOM 1437 C C . ILE A 1 185 ? -15.266 6.965 19.156 1 95.06 185 ILE A C 1
ATOM 1439 O O . ILE A 1 185 ? -14.156 7.465 19.359 1 95.06 185 ILE A O 1
ATOM 1443 N N . GLY A 1 186 ? 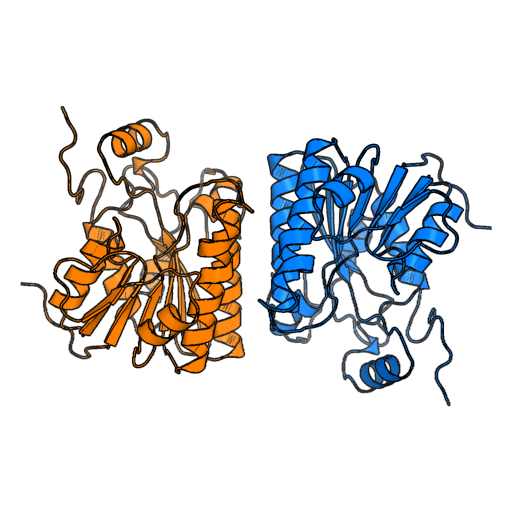-16.172 7.625 18.578 1 97 186 GLY A N 1
ATOM 1444 C CA . GLY A 1 186 ? -15.969 8.906 17.922 1 97 186 GLY A CA 1
ATOM 1445 C C . GLY A 1 186 ? -15.281 9.93 18.797 1 97 186 GLY A C 1
ATOM 1446 O O . GLY A 1 186 ? -14.281 10.531 18.391 1 97 186 GLY A O 1
ATOM 1447 N N . LYS A 1 187 ? -15.727 10.062 20.016 1 97.19 187 LYS A N 1
ATOM 1448 C CA . LYS A 1 187 ? -15.203 11.07 20.938 1 97.19 187 LYS A CA 1
ATOM 1449 C C . LYS A 1 187 ? -13.773 10.742 21.359 1 97.19 187 LYS A C 1
ATOM 1451 O O . LYS A 1 187 ? -13.016 11.633 21.734 1 97.19 187 LYS A O 1
ATOM 1456 N N . ASP A 1 188 ? -13.445 9.453 21.297 1 97.44 188 ASP A N 1
ATOM 1457 C CA . ASP A 1 188 ? -12.117 9 21.719 1 97.44 188 ASP A CA 1
ATOM 1458 C C . ASP A 1 188 ? -11.109 9.141 20.578 1 97.44 188 ASP A C 1
ATOM 1460 O O . ASP A 1 188 ? -9.898 9.047 20.797 1 97.44 188 ASP A O 1
ATOM 1464 N N . VAL A 1 189 ? -11.547 9.312 19.359 1 98 189 VAL A N 1
ATOM 1465 C CA . VAL A 1 189 ? -10.641 9.414 18.219 1 98 189 VAL A CA 1
ATOM 1466 C C . VAL A 1 189 ? -10.836 10.766 17.516 1 98 189 VAL A C 1
ATOM 1468 O O . VAL A 1 189 ? -10.469 10.93 16.359 1 98 189 VAL A O 1
ATOM 1471 N N . PHE A 1 190 ? -11.422 11.672 18.281 1 98.31 190 PHE A N 1
ATOM 1472 C CA . PHE A 1 190 ? -11.68 13.039 17.859 1 98.31 190 PHE A CA 1
ATOM 1473 C C . PHE A 1 190 ? -10.367 13.773 17.578 1 98.31 190 PHE A C 1
ATOM 1475 O O . PHE A 1 190 ? -9.367 13.539 18.25 1 98.31 190 PHE A O 1
ATOM 1482 N N . PHE A 1 191 ? -10.328 14.625 16.469 1 98.5 191 PHE A N 1
ATOM 1483 C CA . PHE A 1 191 ? -9.211 15.5 16.141 1 98.5 191 PHE A CA 1
ATOM 1484 C C . PHE A 1 191 ? -9.68 16.938 15.922 1 98.5 191 PHE A C 1
ATOM 1486 O O . PHE A 1 191 ? -10.289 17.234 14.891 1 98.5 191 PHE A O 1
ATOM 1493 N N . SER A 1 192 ? -9.391 17.781 16.859 1 97.44 192 SER A N 1
ATOM 1494 C CA . SER A 1 192 ? -9.891 19.156 16.828 1 97.44 192 SER A CA 1
ATOM 1495 C C . SER A 1 192 ? -9.055 20.031 15.906 1 97.44 192 SER A C 1
ATOM 1497 O O . SER A 1 192 ? -7.938 19.656 15.531 1 97.44 192 SER A O 1
ATOM 1499 N N . HIS A 1 193 ? -9.617 21.172 15.578 1 96.38 193 HIS A N 1
ATOM 1500 C CA . HIS A 1 193 ? -8.867 22.172 14.82 1 96.38 193 HIS A CA 1
ATOM 1501 C C . HIS A 1 193 ? -7.648 22.656 15.586 1 96.38 193 HIS A C 1
ATOM 1503 O O . HIS A 1 193 ? -6.562 22.781 15.016 1 96.38 193 HIS A O 1
ATOM 1509 N N . GLY A 1 194 ? -7.871 22.906 16.844 1 96.31 194 GLY A N 1
ATOM 1510 C CA . GLY A 1 194 ? -6.762 23.328 17.688 1 96.31 194 GLY A CA 1
ATOM 1511 C C . GLY A 1 194 ? -5.625 22.328 17.734 1 96.31 194 GLY A C 1
ATOM 1512 O O . GLY A 1 194 ? -4.457 22.688 17.594 1 96.31 194 GLY A O 1
ATOM 1513 N N . ASP A 1 195 ? -5.949 21.094 17.922 1 98.19 195 ASP A N 1
ATOM 1514 C CA . ASP A 1 195 ? -4.922 20.062 18 1 98.19 195 ASP A CA 1
ATOM 1515 C C . ASP A 1 195 ? -4.316 19.781 16.625 1 98.19 195 ASP A C 1
ATOM 1517 O O . ASP A 1 195 ? -3.15 19.391 16.531 1 98.19 195 ASP A O 1
ATOM 1521 N N . ALA A 1 196 ? -5.086 20.016 15.555 1 98.5 196 ALA A N 1
ATOM 1522 C CA . ALA A 1 196 ? -4.504 19.938 14.211 1 98.5 196 ALA A CA 1
ATOM 1523 C C . ALA A 1 196 ? -3.396 20.984 14.039 1 98.5 196 ALA A C 1
ATOM 1525 O O . ALA A 1 196 ? -2.332 20.672 13.5 1 98.5 196 ALA A O 1
ATOM 1526 N N . GLN A 1 197 ? -3.684 22.188 14.531 1 97.81 197 GLN A N 1
ATOM 1527 C CA . GLN A 1 197 ? -2.676 23.25 14.477 1 97.81 197 GLN A CA 1
ATOM 1528 C C . GLN A 1 197 ? -1.419 22.859 15.242 1 97.81 197 GLN A C 1
ATOM 1530 O O . GLN A 1 197 ? -0.31 22.938 14.711 1 97.81 197 GLN A O 1
ATOM 1535 N N . ARG A 1 198 ? -1.638 22.375 16.438 1 97.62 198 ARG A N 1
ATOM 1536 C CA . ARG A 1 198 ? -0.515 22 17.297 1 97.62 198 ARG A CA 1
ATOM 1537 C C . ARG A 1 198 ? 0.266 20.828 16.688 1 97.62 198 ARG A C 1
ATOM 1539 O O . ARG A 1 198 ? 1.499 20.844 16.688 1 97.62 198 ARG A O 1
ATOM 1546 N N . PHE A 1 199 ? -0.43 19.844 16.188 1 98.88 199 PHE A N 1
ATOM 1547 C CA . PHE A 1 199 ? 0.189 18.641 15.648 1 98.88 199 PHE A CA 1
ATOM 1548 C C . PHE A 1 199 ? 1.067 18.969 14.445 1 98.88 199 PHE A C 1
ATOM 1550 O O . PHE A 1 199 ? 2.232 18.578 14.391 1 98.88 199 PHE A O 1
ATOM 1557 N N . PHE A 1 200 ? 0.595 19.734 13.477 1 98.88 200 PHE A N 1
ATOM 1558 C CA . PHE A 1 200 ? 1.323 19.969 12.234 1 98.88 200 PHE A CA 1
ATOM 1559 C C . PHE A 1 200 ? 2.428 21 12.445 1 98.88 200 PHE A C 1
ATOM 1561 O O . PHE A 1 200 ? 3.449 20.969 11.75 1 98.88 200 PHE A O 1
ATOM 1568 N N . GLU A 1 201 ? 2.184 21.906 13.445 1 98.56 201 GLU A N 1
ATOM 1569 C CA . GLU A 1 201 ? 3.299 22.734 13.898 1 98.56 201 GLU A CA 1
ATOM 1570 C C . GLU A 1 201 ? 4.484 21.875 14.328 1 98.56 201 GLU A C 1
ATOM 1572 O O . GLU A 1 201 ? 5.625 22.141 13.945 1 98.56 201 GLU A O 1
ATOM 1577 N N . ARG A 1 202 ? 4.191 20.844 15.109 1 98.69 202 ARG A N 1
ATOM 1578 C CA . ARG A 1 202 ? 5.234 19.953 15.594 1 98.69 202 ARG A CA 1
ATOM 1579 C C . ARG A 1 202 ? 5.848 19.156 14.445 1 98.69 202 ARG A C 1
ATOM 1581 O O . ARG A 1 202 ? 7.047 18.875 14.445 1 98.69 202 ARG A O 1
ATOM 1588 N N . CYS A 1 203 ? 5.047 18.766 13.461 1 98.88 203 CYS A N 1
ATOM 1589 C CA . CYS A 1 203 ? 5.566 18.062 12.297 1 98.88 203 CYS A CA 1
ATOM 1590 C C . CYS A 1 203 ? 6.637 18.891 11.586 1 98.88 203 CYS A C 1
ATOM 1592 O O . CYS A 1 203 ? 7.602 18.344 11.062 1 98.88 203 CYS A O 1
ATOM 1594 N N . VAL A 1 204 ? 6.465 20.188 11.562 1 98.81 204 VAL A N 1
ATOM 1595 C CA . VAL A 1 204 ? 7.371 21.078 10.844 1 98.81 204 VAL A CA 1
ATOM 1596 C C . VAL A 1 204 ? 8.609 21.359 11.695 1 98.81 204 VAL A C 1
ATOM 1598 O O . VAL A 1 204 ? 9.734 21.359 11.188 1 98.81 204 VAL A O 1
ATOM 1601 N N . GLU A 1 205 ? 8.398 21.453 12.969 1 98.31 205 GLU A N 1
ATOM 1602 C CA . GLU A 1 205 ? 9.445 22.047 13.797 1 98.31 205 GLU A CA 1
ATOM 1603 C C . GLU A 1 205 ? 10.258 20.969 14.508 1 98.31 205 GLU A C 1
ATOM 1605 O O . GLU A 1 205 ? 11.359 21.219 14.992 1 98.31 205 GLU A O 1
ATOM 1610 N N . SER A 1 206 ? 9.688 19.75 14.617 1 98.19 206 SER A N 1
ATOM 1611 C CA . SER A 1 206 ? 10.406 18.688 15.297 1 98.19 206 SER A CA 1
ATOM 1612 C C . SER A 1 206 ? 11.672 18.297 14.539 1 98.19 206 SER A C 1
ATOM 1614 O O . SER A 1 206 ? 11.664 18.234 13.305 1 98.19 206 SER A O 1
ATOM 1616 N N . PRO A 1 207 ? 12.789 18.016 15.234 1 97.56 207 PRO A N 1
ATOM 1617 C CA . PRO A 1 207 ? 14 17.562 14.555 1 97.56 207 PRO A CA 1
ATOM 1618 C C . PRO A 1 207 ? 13.914 16.109 14.094 1 97.56 207 PRO A C 1
ATOM 1620 O O . PRO A 1 207 ? 14.766 15.648 13.32 1 97.56 207 PRO A O 1
ATOM 1623 N N . THR A 1 208 ? 12.906 15.359 14.633 1 98.06 208 THR A N 1
ATOM 1624 C CA . THR A 1 208 ? 12.719 13.961 14.281 1 98.06 208 THR A CA 1
ATOM 1625 C C . THR A 1 208 ? 11.383 13.75 13.578 1 98.06 208 THR A C 1
ATOM 1627 O O . THR A 1 208 ? 10.422 14.477 13.836 1 98.06 208 THR A O 1
ATOM 1630 N N . PRO A 1 209 ? 11.336 12.805 12.75 1 98.5 209 PRO A N 1
ATOM 1631 C CA . PRO A 1 209 ? 12.422 11.945 12.281 1 98.5 209 PRO A CA 1
ATOM 1632 C C . PRO A 1 209 ? 13.438 12.695 11.414 1 98.5 209 PRO A C 1
ATOM 1634 O O . PRO A 1 209 ? 13.125 13.758 10.875 1 98.5 209 PRO A O 1
ATOM 1637 N N . GLY A 1 210 ? 14.594 12.234 11.273 1 98.56 210 GLY A N 1
ATOM 1638 C CA . GLY A 1 210 ? 15.625 12.875 10.469 1 98.56 210 GLY A CA 1
ATOM 1639 C C . GLY A 1 210 ? 15.688 12.352 9.047 1 98.56 210 GLY A C 1
ATOM 1640 O O . GLY A 1 210 ? 14.859 11.531 8.648 1 98.56 210 GLY A O 1
ATOM 1641 N N . PRO A 1 211 ? 16.719 12.922 8.258 1 98.56 211 PRO A N 1
ATOM 1642 C CA . PRO A 1 211 ? 16.875 12.453 6.879 1 98.56 211 PRO A CA 1
ATOM 1643 C C . PRO A 1 211 ? 17 10.938 6.781 1 98.56 211 PRO A C 1
ATOM 1645 O O . PRO A 1 211 ? 17.75 10.328 7.555 1 98.56 211 PRO A O 1
ATOM 1648 N N . GLY A 1 212 ? 16.219 10.328 5.898 1 98.56 212 GLY A N 1
ATOM 1649 C CA . GLY A 1 212 ? 16.312 8.891 5.688 1 98.56 212 GLY A CA 1
ATOM 1650 C C . GLY A 1 212 ? 15.414 8.102 6.621 1 98.56 212 GLY A C 1
ATOM 1651 O O . GLY A 1 212 ? 15.32 6.875 6.508 1 98.56 212 GLY A O 1
ATOM 1652 N N . GLU A 1 213 ? 14.727 8.812 7.523 1 98.69 213 GLU A N 1
ATOM 1653 C CA . GLU A 1 213 ? 13.859 8.164 8.5 1 98.69 213 GLU A CA 1
ATOM 1654 C C . GLU A 1 213 ? 12.391 8.5 8.25 1 98.69 213 GLU A C 1
ATOM 1656 O O . GLU A 1 213 ? 12.078 9.539 7.668 1 98.69 213 GLU A O 1
ATOM 1661 N N . SER A 1 214 ? 11.602 7.633 8.602 1 98.75 214 SER A N 1
ATOM 1662 C CA . SER A 1 214 ? 10.156 7.84 8.531 1 98.75 214 SER A CA 1
ATOM 1663 C C . SER A 1 214 ? 9.469 7.406 9.828 1 98.75 214 SER A C 1
ATOM 1665 O O . SER A 1 214 ? 10.016 6.598 10.578 1 98.75 214 SER A O 1
ATOM 1667 N N . ALA A 1 215 ? 8.352 8.016 10.102 1 98.75 215 ALA A N 1
ATOM 1668 C CA . ALA A 1 215 ? 7.531 7.645 11.25 1 98.75 215 ALA A CA 1
ATOM 1669 C C . ALA A 1 215 ? 6.047 7.703 10.906 1 98.75 215 ALA A C 1
ATOM 1671 O O . ALA A 1 215 ? 5.613 8.578 10.156 1 98.75 215 ALA A O 1
ATOM 1672 N N . ILE A 1 216 ? 5.355 6.742 11.398 1 98.88 216 ILE A N 1
ATOM 1673 C CA . ILE A 1 216 ? 3.898 6.785 11.414 1 98.88 216 ILE A CA 1
ATOM 1674 C C . ILE A 1 216 ? 3.404 7.125 12.82 1 98.88 216 ILE A C 1
ATOM 1676 O O . ILE A 1 216 ? 3.865 6.543 13.805 1 98.88 216 ILE A O 1
ATOM 1680 N N . VAL A 1 217 ? 2.535 8.086 12.93 1 98.88 217 VAL A N 1
ATOM 1681 C CA . VAL A 1 217 ? 2.01 8.453 14.242 1 98.88 217 VAL A CA 1
ATOM 1682 C C . VAL A 1 217 ? 0.508 8.711 14.141 1 98.88 217 VAL A C 1
ATOM 1684 O O . VAL A 1 217 ? -0.005 9.023 13.062 1 98.88 217 VAL A O 1
ATOM 1687 N N . PHE A 1 218 ? -0.184 8.547 15.234 1 98.81 218 PHE A N 1
ATOM 1688 C CA . PHE A 1 218 ? -1.59 8.922 15.32 1 98.81 218 PHE A CA 1
ATOM 1689 C C . PHE A 1 218 ? -1.734 10.406 15.664 1 98.81 218 PHE A C 1
ATOM 1691 O O . PHE A 1 218 ? -1.051 10.914 16.547 1 98.81 218 PHE A O 1
ATOM 1698 N N . ALA A 1 219 ? -2.529 11.078 14.922 1 98.81 219 ALA A N 1
ATOM 1699 C CA . ALA A 1 219 ? -2.863 12.484 15.156 1 98.81 219 ALA A CA 1
ATOM 1700 C C . ALA A 1 219 ? -4.301 12.633 15.641 1 98.81 219 ALA A C 1
ATOM 1702 O O . ALA A 1 219 ? -5.23 12.719 14.836 1 98.81 219 ALA A O 1
ATOM 1703 N N . VAL A 1 220 ? -4.469 12.648 16.906 1 98.62 220 VAL A N 1
ATOM 1704 C CA . VAL A 1 220 ? -5.785 12.781 17.531 1 98.62 220 VAL A CA 1
ATOM 1705 C C . VAL A 1 220 ? -5.707 13.758 18.688 1 98.62 220 VAL A C 1
ATOM 1707 O O . VAL A 1 220 ? -4.617 14.156 19.109 1 98.62 220 VAL A O 1
ATOM 1710 N N . SER A 1 221 ? -6.914 14.172 19.125 1 98.62 221 SER A N 1
ATOM 1711 C CA . SER A 1 221 ? -7.023 14.945 20.344 1 98.62 221 SER A CA 1
ATOM 1712 C C . SER A 1 221 ? -7.012 14.039 21.578 1 98.62 221 SER A C 1
ATOM 1714 O O . SER A 1 221 ? -6.836 12.828 21.453 1 98.62 221 SER A O 1
ATOM 1716 N N . LYS A 1 222 ? -7.051 14.688 22.766 1 98.19 222 LYS A N 1
ATOM 1717 C CA . LYS A 1 222 ? -7.148 13.906 23.984 1 98.19 222 LYS A CA 1
ATOM 1718 C C . LYS A 1 222 ? -8.391 13.023 23.984 1 98.19 222 LYS A C 1
ATOM 1720 O O . LYS A 1 222 ? -9.492 13.5 23.703 1 98.19 222 LYS A O 1
ATOM 1725 N N . PRO A 1 223 ? -8.18 11.727 24.25 1 97.44 223 PRO A N 1
ATOM 1726 C CA . PRO A 1 223 ? -9.375 10.883 24.297 1 97.44 223 PRO A CA 1
ATOM 1727 C C . PRO A 1 223 ? -10.359 11.32 25.375 1 97.44 223 PRO A C 1
ATOM 1729 O O . PRO A 1 223 ? -9.938 11.742 26.469 1 97.44 223 PRO A O 1
ATOM 1732 N N . ALA A 1 224 ? -11.609 11.211 25.062 1 96.94 224 ALA A N 1
ATOM 1733 C CA . ALA A 1 224 ? -12.633 11.625 26.016 1 96.94 224 ALA A CA 1
ATOM 1734 C C . ALA A 1 224 ? -12.781 10.602 27.141 1 96.94 224 ALA A C 1
ATOM 1736 O O . ALA A 1 224 ? -12.992 10.961 28.297 1 96.94 224 ALA A O 1
ATOM 1737 N N . GLU A 1 225 ? -12.734 9.32 26.844 1 95.25 225 GLU A N 1
ATOM 1738 C CA . GLU A 1 225 ? -12.984 8.281 27.828 1 95.25 225 GLU A CA 1
ATOM 1739 C C . GLU A 1 225 ? -11.883 7.227 27.828 1 95.25 225 GLU A C 1
ATOM 1741 O O . GLU A 1 225 ? -11.312 6.91 28.875 1 95.25 225 GLU A O 1
ATOM 1746 N N . ILE A 1 226 ? -11.602 6.691 26.672 1 95.25 226 ILE A N 1
ATOM 1747 C CA . ILE A 1 226 ? -10.695 5.559 26.531 1 95.25 226 ILE A CA 1
ATOM 1748 C C . ILE A 1 226 ? -9.641 5.879 25.469 1 95.25 226 ILE A C 1
ATOM 1750 O O . ILE A 1 226 ? -9.969 6.387 24.391 1 95.25 226 ILE A O 1
ATOM 1754 N N . GLU A 1 227 ? -8.391 5.602 25.797 1 96.06 227 GLU A N 1
ATOM 1755 C CA . GLU A 1 227 ? -7.348 5.727 24.781 1 96.06 227 GLU A CA 1
ATOM 1756 C C . GLU A 1 227 ? -7.422 4.59 23.766 1 96.06 227 GLU A C 1
ATOM 1758 O O . GLU A 1 227 ? -6.863 3.514 24 1 96.06 227 GLU A O 1
ATOM 1763 N N . ARG A 1 228 ? -7.973 4.84 22.609 1 97 228 ARG A N 1
ATOM 1764 C CA . ARG A 1 228 ? -8.211 3.842 21.578 1 97 228 ARG A CA 1
ATOM 1765 C C . ARG A 1 228 ? -6.977 3.643 20.703 1 97 228 ARG A C 1
ATOM 1767 O O . ARG A 1 228 ? -6.84 2.617 20.031 1 97 228 ARG A O 1
ATOM 1774 N N . LEU A 1 229 ? -6.113 4.645 20.625 1 97.69 229 LEU A N 1
ATOM 1775 C CA . LEU A 1 229 ? -4.91 4.684 19.797 1 97.69 229 LEU A CA 1
ATOM 1776 C C . LEU A 1 229 ? -3.686 5.031 20.641 1 97.69 229 LEU A C 1
ATOM 1778 O O . LEU A 1 229 ? -3.758 5.883 21.531 1 97.69 229 LEU A O 1
ATOM 1782 N N . GLU A 1 230 ? -2.609 4.406 20.406 1 97.62 230 GLU A N 1
ATOM 1783 C CA . GLU A 1 230 ? -1.397 4.695 21.172 1 97.62 230 GLU A CA 1
ATOM 1784 C C . GLU A 1 230 ? -0.835 6.07 20.812 1 97.62 230 GLU A C 1
ATOM 1786 O O . GLU A 1 230 ? -0.385 6.285 19.688 1 97.62 230 GLU A O 1
ATOM 1791 N N . LEU A 1 231 ? -0.748 6.914 21.766 1 97.81 231 LEU A N 1
ATOM 1792 C CA . LEU A 1 231 ? -0.388 8.305 21.516 1 97.81 231 LEU A CA 1
ATOM 1793 C C . LEU A 1 231 ? 1.098 8.539 21.766 1 97.81 231 LEU A C 1
ATOM 1795 O O . LEU A 1 231 ? 1.648 9.562 21.359 1 97.81 231 LEU A O 1
ATOM 1799 N N . GLU A 1 232 ? 1.739 7.605 22.359 1 97.81 232 GLU A N 1
ATOM 1800 C CA . GLU A 1 232 ? 3.113 7.754 22.844 1 97.81 232 GLU A CA 1
ATOM 1801 C C . GLU A 1 232 ? 4.066 8.047 21.688 1 97.81 232 GLU A C 1
ATOM 1803 O O . GLU A 1 232 ? 4.961 8.883 21.812 1 97.81 232 GLU A O 1
ATOM 1808 N N . PRO A 1 233 ? 3.959 7.43 20.547 1 98.25 233 PRO A N 1
ATOM 1809 C CA . PRO A 1 233 ? 4.895 7.715 19.453 1 98.25 233 PRO A CA 1
ATOM 1810 C C . PRO A 1 233 ? 4.855 9.18 19.016 1 98.25 233 PRO A C 1
ATOM 1812 O O . PRO A 1 233 ? 5.902 9.773 18.75 1 98.25 233 PRO A O 1
ATOM 1815 N N . ALA A 1 234 ? 3.666 9.758 18.906 1 98.69 234 ALA A N 1
ATOM 1816 C CA . ALA A 1 234 ? 3.568 11.164 18.531 1 98.69 234 ALA A CA 1
ATOM 1817 C C . ALA A 1 234 ? 4.242 12.062 19.562 1 98.69 234 ALA A C 1
ATOM 1819 O O . ALA A 1 234 ? 4.895 13.047 19.203 1 98.69 234 ALA A O 1
ATOM 1820 N N . ARG A 1 235 ? 4.098 11.727 20.844 1 98.25 235 ARG A N 1
ATOM 1821 C CA . ARG A 1 235 ? 4.746 12.469 21.906 1 98.25 235 ARG A CA 1
ATOM 1822 C C . ARG A 1 235 ? 6.262 12.352 21.812 1 98.25 235 ARG A C 1
ATOM 1824 O O . ARG A 1 235 ? 6.973 13.359 21.891 1 98.25 235 ARG A O 1
ATOM 1831 N N . ARG A 1 236 ? 6.68 11.164 21.656 1 98.31 236 ARG A N 1
ATOM 1832 C CA . ARG A 1 236 ? 8.109 10.859 21.672 1 98.31 236 ARG A CA 1
ATOM 1833 C C . ARG A 1 236 ? 8.805 11.422 20.438 1 98.31 236 ARG A C 1
ATOM 1835 O O . ARG A 1 236 ? 9.883 12.016 20.531 1 98.31 236 ARG A O 1
ATOM 1842 N N . ILE A 1 237 ? 8.273 11.273 19.297 1 98.56 237 ILE A N 1
ATOM 1843 C CA . ILE A 1 237 ? 8.93 11.594 18.031 1 98.56 237 ILE A CA 1
ATOM 1844 C C . ILE A 1 237 ? 8.766 13.078 17.719 1 98.56 237 ILE A C 1
ATOM 1846 O O . ILE A 1 237 ? 9.711 13.742 17.297 1 98.56 237 ILE A O 1
ATOM 1850 N N . LEU A 1 238 ? 7.57 13.641 17.984 1 98.75 238 LEU A N 1
ATOM 1851 C CA . LEU A 1 238 ? 7.262 14.984 17.516 1 98.75 238 LEU A CA 1
ATOM 1852 C C . LEU A 1 238 ? 7.195 15.969 18.672 1 98.75 238 LEU A C 1
ATOM 1854 O O . LEU A 1 238 ? 7.203 17.188 18.469 1 98.75 238 LEU A O 1
ATOM 1858 N N . GLY A 1 239 ? 7.078 15.43 19.891 1 98.5 239 GLY A N 1
ATOM 1859 C CA . GLY A 1 239 ? 6.75 16.297 21 1 98.5 239 GLY A CA 1
ATOM 1860 C C . GLY A 1 239 ? 5.316 16.797 20.969 1 98.5 239 GLY A C 1
ATOM 1861 O O . GLY A 1 239 ? 5.016 17.875 21.5 1 98.5 239 GLY A O 1
ATOM 1862 N N . TYR A 1 240 ? 4.484 16.078 20.328 1 98.56 240 TYR A N 1
ATOM 1863 C CA . TYR A 1 240 ? 3.08 16.469 20.234 1 98.56 240 TYR A CA 1
ATOM 1864 C C . TYR A 1 240 ? 2.303 15.992 21.453 1 98.56 240 TYR A C 1
ATOM 1866 O O . TYR A 1 240 ? 2.307 14.805 21.781 1 98.56 240 TYR A O 1
ATOM 1874 N N . GLU A 1 241 ? 1.633 16.906 22.062 1 97.31 241 GLU A N 1
ATOM 1875 C CA . GLU A 1 241 ? 0.732 16.641 23.188 1 97.31 241 GLU A CA 1
ATOM 1876 C C . GLU A 1 241 ? -0.666 17.188 22.906 1 97.31 241 GLU A C 1
ATOM 1878 O O . GLU A 1 241 ? -0.875 18.391 22.906 1 97.31 241 GLU A O 1
ATOM 1883 N N . PRO A 1 242 ? -1.562 16.219 22.656 1 98.06 242 PRO A N 1
ATOM 1884 C CA . PRO A 1 242 ? -2.922 16.734 22.453 1 98.06 242 PRO A CA 1
ATOM 1885 C C . PRO A 1 242 ? -3.453 17.5 23.656 1 98.06 242 PRO A C 1
ATOM 1887 O O . PRO A 1 242 ? -3.15 17.156 24.797 1 98.06 242 PRO A O 1
ATOM 1890 N N . GLN A 1 243 ? -4.281 18.516 23.359 1 97.94 243 GLN A N 1
ATOM 1891 C CA . GLN A 1 243 ? -4.762 19.359 24.438 1 97.94 243 GLN A CA 1
ATOM 1892 C C . GLN A 1 243 ? -6.285 19.359 24.516 1 97.94 243 GLN A C 1
ATOM 1894 O O . GLN A 1 243 ? -6.863 19.391 25.594 1 97.94 243 GLN A O 1
ATOM 1899 N N . ASP A 1 244 ? -6.949 19.266 23.406 1 98.31 244 ASP A N 1
ATOM 1900 C CA . ASP A 1 244 ? -8.398 19.422 23.359 1 98.31 244 ASP A CA 1
ATOM 1901 C C . ASP A 1 244 ? -9.102 18.094 23.609 1 98.31 244 ASP A C 1
ATOM 1903 O O . ASP A 1 244 ? -8.586 17.031 23.266 1 98.31 244 ASP A O 1
ATOM 1907 N N . VAL A 1 245 ? -10.227 18.156 24.234 1 98.12 245 VAL A N 1
ATOM 1908 C CA . VAL A 1 245 ? -11.141 17.031 24.391 1 98.12 245 VAL A CA 1
ATOM 1909 C C . VAL A 1 245 ? -12.477 17.359 23.719 1 98.12 245 VAL A C 1
ATOM 1911 O O . VAL A 1 245 ? -12.945 18.5 23.766 1 98.12 245 VAL A O 1
ATOM 1914 N N . TRP A 1 246 ? -13.117 16.438 23.109 1 96.69 246 TRP A N 1
ATOM 1915 C CA . TRP A 1 246 ? -14.398 16.688 22.484 1 96.69 246 TRP A CA 1
ATOM 1916 C C . TRP A 1 246 ? -15.352 17.406 23.422 1 96.69 246 TRP A C 1
ATOM 1918 O O . TRP A 1 246 ? -15.508 17 24.578 1 96.69 246 TRP A O 1
ATOM 1928 N N . PRO A 1 247 ? -15.922 18.406 22.938 1 96.31 247 PRO A N 1
ATOM 1929 C CA . PRO A 1 247 ? -15.961 18.953 21.578 1 96.31 247 PRO A CA 1
ATOM 1930 C C . PRO A 1 247 ? -15.125 20.219 21.438 1 96.31 247 PRO A C 1
ATOM 1932 O O . PRO A 1 247 ? -15.391 21.047 20.562 1 96.31 247 PRO A O 1
ATOM 1935 N N . GLU A 1 248 ? -14.141 20.344 22.219 1 95.81 248 GLU A N 1
ATOM 1936 C CA . GLU A 1 248 ? -13.312 21.547 22.203 1 95.81 248 GLU A CA 1
ATOM 1937 C C . GLU A 1 248 ? -12.602 21.719 20.859 1 95.81 248 GLU A C 1
ATOM 1939 O O . GLU A 1 248 ? -12.203 20.734 20.234 1 95.81 248 GLU A O 1
ATOM 1944 N N . GLY A 1 249 ? -12.406 23 20.438 1 93.25 249 GLY A N 1
ATOM 1945 C CA . GLY A 1 249 ? -11.57 23.297 19.297 1 93.25 249 GLY A CA 1
ATOM 1946 C C . GLY A 1 249 ? -12.297 23.172 17.969 1 93.25 249 GLY A C 1
ATOM 1947 O O . GLY A 1 249 ? -11.664 23.156 16.906 1 93.25 249 GLY A O 1
ATOM 1948 N N . LEU A 1 250 ? -13.641 22.969 18 1 91.75 250 LEU A N 1
ATOM 1949 C CA . LEU A 1 250 ? -14.414 22.953 16.766 1 91.75 250 LEU A CA 1
ATOM 1950 C C . LEU A 1 250 ? -14.609 24.359 16.219 1 91.75 250 LEU A C 1
ATOM 1952 O O . LEU A 1 250 ? -14.805 25.312 16.984 1 91.75 250 LEU A O 1
ATOM 1956 N N . PRO A 1 251 ? -14.617 24.453 14.883 1 88.56 251 PRO A N 1
ATOM 1957 C CA . PRO A 1 251 ? -14.789 25.781 14.289 1 88.56 251 PRO A CA 1
ATOM 1958 C C . PRO A 1 251 ? -16.266 26.141 14.078 1 88.56 251 PRO A C 1
ATOM 1960 O O . PRO A 1 251 ? -16.578 27.094 13.352 1 88.56 251 PRO A O 1
ATOM 1963 N N . PHE A 1 252 ? -17.172 25.297 14.516 1 88.56 252 PHE A N 1
ATOM 1964 C CA . PHE A 1 252 ? -18.609 25.547 14.375 1 88.56 252 PHE A CA 1
ATOM 1965 C C . PHE A 1 252 ? -19.344 25.188 15.664 1 88.56 252 PHE A C 1
ATOM 1967 O O . PHE A 1 252 ? -18.797 24.547 16.547 1 88.56 252 PHE A O 1
ATOM 1974 N N . THR A 1 253 ? -20.547 25.75 15.734 1 87.5 253 THR A N 1
ATOM 1975 C CA . THR A 1 253 ? -21.359 25.5 16.922 1 87.5 253 THR A CA 1
ATOM 1976 C C . THR A 1 253 ? -22.172 24.219 16.766 1 87.5 253 THR A C 1
ATOM 1978 O O . THR A 1 253 ? -22.703 23.938 15.688 1 87.5 253 THR A O 1
ATOM 1981 N N . LEU A 1 254 ? -22.156 23.438 17.812 1 86.75 254 LEU A N 1
ATOM 1982 C CA . LEU A 1 254 ? -22.984 22.234 17.844 1 86.75 254 LEU A CA 1
ATOM 1983 C C . LEU A 1 254 ? -24.391 22.547 18.312 1 86.75 254 LEU A C 1
ATOM 1985 O O . LEU A 1 254 ? -24.594 23.406 19.188 1 86.75 254 LEU A O 1
ATOM 1989 N N . GLU A 1 255 ? -25.312 22.625 17.438 1 71.62 255 GLU A N 1
ATOM 1990 C CA . GLU A 1 255 ? -26.672 22.922 17.859 1 71.62 255 GLU A CA 1
ATOM 1991 C C . GLU A 1 255 ? -27.062 22.078 19.078 1 71.62 255 GLU A C 1
ATOM 1993 O O . GLU A 1 255 ? -26.672 20.922 19.203 1 71.62 255 GLU A O 1
ATOM 1998 N N . ALA A 1 256 ? -27.656 22.828 20.234 1 57.16 256 ALA A N 1
ATOM 1999 C CA . ALA A 1 256 ? -28.188 22.219 21.453 1 57.16 256 ALA A CA 1
ATOM 2000 C C . ALA A 1 256 ? -29.156 21.094 21.109 1 57.16 256 ALA A C 1
ATOM 2002 O O . ALA A 1 256 ? -29.875 21.172 20.109 1 57.16 256 ALA A O 1
ATOM 2003 N N . MET B 1 1 ? 3.992 -39.844 -13.938 1 54.31 1 MET B N 1
ATOM 2004 C CA . MET B 1 1 ? 2.656 -39.344 -14.258 1 54.31 1 MET B CA 1
ATOM 2005 C C . MET B 1 1 ? 2.066 -38.594 -13.086 1 54.31 1 MET B C 1
ATOM 2007 O O . MET B 1 1 ? 1.997 -39.094 -11.969 1 54.31 1 MET B O 1
ATOM 2011 N N . THR B 1 2 ? 1.95 -37.219 -13.266 1 73.06 2 THR B N 1
ATOM 2012 C CA . THR B 1 2 ? 1.449 -36.438 -12.141 1 73.06 2 THR B CA 1
ATOM 2013 C C . THR B 1 2 ? 0.024 -36.844 -11.789 1 73.06 2 THR B C 1
ATOM 2015 O O . THR B 1 2 ? -0.815 -37.031 -12.672 1 73.06 2 THR B O 1
ATOM 2018 N N . GLU B 1 3 ? -0.157 -37.25 -10.562 1 86.12 3 GLU B N 1
ATOM 2019 C CA . GLU B 1 3 ? -1.471 -37.656 -10.086 1 86.12 3 GLU B CA 1
ATOM 2020 C C . GLU B 1 3 ? -2.479 -36.5 -10.164 1 86.12 3 GLU B C 1
ATOM 2022 O O . GLU B 1 3 ? -2.186 -35.406 -9.742 1 86.12 3 GLU B O 1
ATOM 2027 N N . LYS B 1 4 ? -3.627 -36.875 -10.758 1 93.75 4 LYS B N 1
ATOM 2028 C CA . LYS B 1 4 ? -4.699 -35.875 -10.883 1 93.75 4 LYS B CA 1
ATOM 2029 C C . LYS B 1 4 ? -5.34 -35.594 -9.531 1 93.75 4 LYS B C 1
ATOM 2031 O O . LYS B 1 4 ? -5.457 -36.5 -8.688 1 93.75 4 LYS B O 1
ATOM 2036 N N . THR B 1 5 ? -5.719 -34.375 -9.406 1 92.31 5 THR B N 1
ATOM 2037 C CA . THR B 1 5 ? -6.363 -33.938 -8.164 1 92.31 5 THR B CA 1
ATOM 2038 C C . THR B 1 5 ? -7.746 -34.562 -8.031 1 92.31 5 THR B C 1
ATOM 2040 O O . THR B 1 5 ? -8.398 -34.875 -9.039 1 92.31 5 THR B O 1
ATOM 2043 N N . SER B 1 6 ? -8.211 -34.781 -6.824 1 92.25 6 SER B N 1
ATOM 2044 C CA . SER B 1 6 ? -9.539 -35.312 -6.547 1 92.25 6 SER B CA 1
ATOM 2045 C C . SER B 1 6 ? -10.602 -34.219 -6.586 1 92.25 6 SER B C 1
ATOM 2047 O O . SER B 1 6 ? -11.797 -34.5 -6.617 1 92.25 6 SER B O 1
ATOM 2049 N N . HIS B 1 7 ? -10.219 -33 -6.609 1 94.62 7 HIS B N 1
ATOM 2050 C CA . HIS B 1 7 ? -11.148 -31.891 -6.582 1 94.62 7 HIS B CA 1
ATOM 2051 C C . HIS B 1 7 ? -10.781 -30.844 -7.641 1 94.62 7 HIS B C 1
ATOM 2053 O O . HIS B 1 7 ? -10.297 -29.766 -7.316 1 94.62 7 HIS B O 1
ATOM 2059 N N . PRO B 1 8 ? -11.094 -31.094 -8.844 1 97.81 8 PRO B N 1
ATOM 2060 C CA . PRO B 1 8 ? -10.766 -30.141 -9.906 1 97.81 8 PRO B CA 1
ATOM 2061 C C . PRO B 1 8 ? -11.461 -28.797 -9.727 1 97.81 8 PRO B C 1
ATOM 2063 O O . PRO B 1 8 ? -12.609 -28.734 -9.273 1 97.81 8 PRO B O 1
ATOM 2066 N N . GLN B 1 9 ? -10.742 -27.766 -10.008 1 98.56 9 GLN B N 1
ATOM 2067 C CA . GLN B 1 9 ? -11.258 -26.406 -9.914 1 98.56 9 GLN B CA 1
ATOM 2068 C C . GLN B 1 9 ? -11.18 -25.688 -11.258 1 98.56 9 GLN B C 1
ATOM 2070 O O . GLN B 1 9 ? -10.438 -26.094 -12.148 1 98.56 9 GLN B O 1
ATOM 2075 N N . ARG B 1 10 ? -12.008 -24.672 -11.445 1 98.88 10 ARG B N 1
ATOM 2076 C CA . ARG B 1 10 ? -11.852 -23.719 -12.539 1 98.88 10 ARG B CA 1
ATOM 2077 C C . ARG B 1 10 ? -10.906 -22.578 -12.148 1 98.88 10 ARG B C 1
ATOM 2079 O O . ARG B 1 10 ? -11.234 -21.766 -11.281 1 98.88 10 ARG B O 1
ATOM 2086 N N . VAL B 1 11 ? -9.773 -22.5 -12.836 1 98.94 11 VAL B N 1
ATOM 2087 C CA . VAL B 1 11 ? -8.703 -21.594 -12.438 1 98.94 11 VAL B CA 1
ATOM 2088 C C . VAL B 1 11 ? -8.391 -20.625 -13.57 1 98.94 11 VAL B C 1
ATOM 2090 O O . VAL B 1 11 ? -8.172 -21.047 -14.711 1 98.94 11 VAL B O 1
ATOM 2093 N N . LEU B 1 12 ? -8.461 -19.359 -13.281 1 98.94 12 LEU B N 1
ATOM 2094 C CA . LEU B 1 12 ? -7.945 -18.344 -14.195 1 98.94 12 LEU B CA 1
ATOM 2095 C C . LEU B 1 12 ? -6.488 -18.016 -13.891 1 98.94 12 LEU B C 1
ATOM 2097 O O . LEU B 1 12 ? -6.125 -17.812 -12.727 1 98.94 12 LEU B O 1
ATOM 2101 N N . VAL B 1 13 ? -5.664 -17.984 -14.859 1 98.94 13 VAL B N 1
ATOM 2102 C CA . VAL B 1 13 ? -4.297 -17.5 -14.75 1 98.94 13 VAL B CA 1
ATOM 2103 C C . VAL B 1 13 ? -4.113 -16.266 -15.633 1 98.94 13 VAL B C 1
ATOM 2105 O O . VAL B 1 13 ? -4.164 -16.359 -16.859 1 98.94 13 VAL B O 1
ATOM 2108 N N . THR B 1 14 ? -3.99 -15.102 -15.008 1 98.94 14 THR B N 1
ATOM 2109 C CA . THR B 1 14 ? -3.572 -13.945 -15.797 1 98.94 14 THR B CA 1
ATOM 2110 C C . THR B 1 14 ? -2.062 -13.961 -16.016 1 98.94 14 THR B C 1
ATOM 2112 O O . THR B 1 14 ? -1.318 -14.531 -15.219 1 98.94 14 THR B O 1
ATOM 2115 N N . GLY B 1 15 ? -1.632 -13.25 -17.078 1 98.62 15 GLY B N 1
ATOM 2116 C CA . GLY B 1 15 ? -0.23 -13.414 -17.422 1 98.62 15 GLY B CA 1
ATOM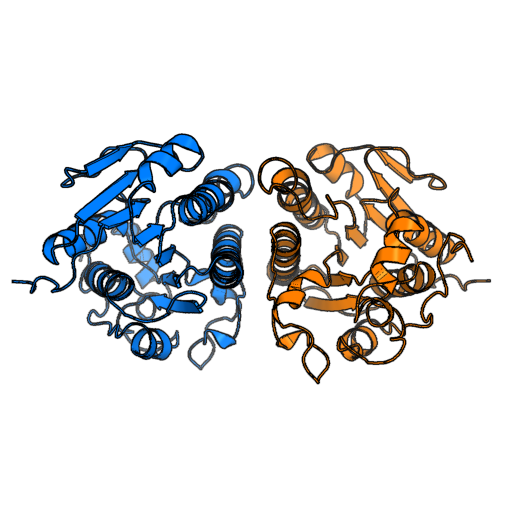 2117 C C . GLY B 1 15 ? 0.111 -14.82 -17.859 1 98.62 15 GLY B C 1
ATOM 2118 O O . GLY B 1 15 ? 1.225 -15.297 -17.641 1 98.62 15 GLY B O 1
ATOM 2119 N N . SER B 1 16 ? -0.785 -15.492 -18.531 1 98.69 16 SER B N 1
ATOM 2120 C CA . SER B 1 16 ? -0.709 -16.922 -18.828 1 98.69 16 SER B CA 1
ATOM 2121 C C . SER B 1 16 ? 0.318 -17.203 -19.922 1 98.69 16 SER B C 1
ATOM 2123 O O . SER B 1 16 ? 0.704 -18.359 -20.125 1 98.69 16 SER B O 1
ATOM 2125 N N . THR B 1 17 ? 0.787 -16.203 -20.594 1 97.94 17 THR B N 1
ATOM 2126 C CA . THR B 1 17 ? 1.79 -16.391 -21.641 1 97.94 17 THR B CA 1
ATOM 2127 C C . THR B 1 17 ? 3.188 -16.078 -21.109 1 97.94 17 THR B C 1
ATOM 2129 O O . THR B 1 17 ? 4.172 -16.188 -21.844 1 97.94 17 THR B O 1
ATOM 2132 N N . GLY B 1 18 ? 3.281 -15.703 -19.844 1 96.56 18 GLY B N 1
ATOM 2133 C CA . GLY B 1 18 ? 4.551 -15.266 -19.281 1 96.56 18 GLY B CA 1
ATOM 2134 C C . GLY B 1 18 ? 5.398 -16.406 -18.766 1 96.56 18 GLY B C 1
ATOM 2135 O O . GLY B 1 18 ? 4.98 -17.562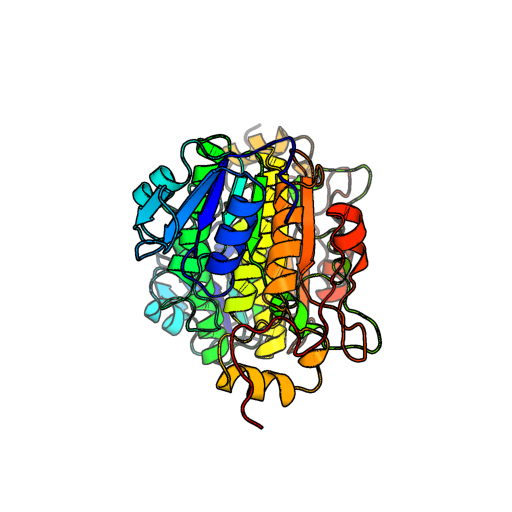 -18.812 1 96.56 18 GLY B O 1
ATOM 2136 N N . ALA B 1 19 ? 6.555 -16.078 -18.234 1 94.94 19 ALA B N 1
ATOM 2137 C CA . ALA B 1 19 ? 7.582 -17.016 -17.797 1 94.94 19 ALA B CA 1
ATOM 2138 C C . ALA B 1 19 ? 7.062 -17.906 -16.672 1 94.94 19 ALA B C 1
ATOM 2140 O O . ALA B 1 19 ? 7.445 -19.078 -16.578 1 94.94 19 ALA B O 1
ATOM 2141 N N . ILE B 1 20 ? 6.234 -17.375 -15.805 1 97.5 20 ILE B N 1
ATOM 2142 C CA . ILE B 1 20 ? 5.672 -18.141 -14.703 1 97.5 20 ILE B CA 1
ATOM 2143 C C . ILE B 1 20 ? 4.312 -18.719 -15.117 1 97.5 20 ILE B C 1
ATOM 2145 O O . ILE B 1 20 ? 4 -19.875 -14.828 1 97.5 20 ILE B O 1
ATOM 2149 N N . GLY B 1 21 ? 3.525 -17.922 -15.852 1 98.19 21 GLY B N 1
ATOM 2150 C CA . GLY B 1 21 ? 2.164 -18.281 -16.219 1 98.19 21 GLY B CA 1
ATOM 2151 C C . GLY B 1 21 ? 2.084 -19.531 -17.062 1 98.19 21 GLY B C 1
ATOM 2152 O O . GLY B 1 21 ? 1.262 -20.422 -16.797 1 98.19 21 GLY B O 1
ATOM 2153 N N . GLN B 1 22 ? 2.973 -19.641 -18.031 1 96.38 22 GLN B N 1
ATOM 2154 C CA . GLN B 1 22 ? 2.908 -20.734 -18.984 1 96.38 22 GLN B CA 1
ATOM 2155 C C . GLN B 1 22 ? 3.123 -22.078 -18.281 1 96.38 22 GLN B C 1
ATOM 2157 O O . GLN B 1 22 ? 2.291 -22.984 -18.391 1 96.38 22 GLN B O 1
ATOM 2162 N N . PRO B 1 23 ? 4.223 -22.234 -17.547 1 95.44 23 PRO B N 1
ATOM 2163 C CA . PRO B 1 23 ? 4.41 -23.531 -16.891 1 95.44 23 PRO B CA 1
ATOM 2164 C C . PRO B 1 23 ? 3.342 -23.812 -15.844 1 95.44 23 PRO B C 1
ATOM 2166 O O . PRO B 1 23 ? 2.984 -24.984 -15.625 1 95.44 23 PRO B O 1
ATOM 2169 N N . VAL B 1 24 ? 2.801 -22.844 -15.172 1 97.94 24 VAL B N 1
ATOM 2170 C CA . VAL B 1 24 ? 1.771 -23.016 -14.156 1 97.94 24 VAL B CA 1
ATOM 2171 C C . VAL B 1 24 ? 0.484 -23.531 -14.797 1 97.94 24 VAL B C 1
ATOM 2173 O O . VAL B 1 24 ? -0.152 -24.453 -14.289 1 97.94 24 VAL B O 1
ATOM 2176 N N . CYS B 1 25 ? 0.133 -22.938 -15.961 1 98.44 25 CYS B N 1
ATOM 2177 C CA . CYS B 1 25 ? -1.037 -23.391 -16.688 1 98.44 25 CYS B CA 1
ATOM 2178 C C . CYS B 1 25 ? -0.909 -24.875 -17.047 1 98.44 25 CYS B C 1
ATOM 2180 O O . CYS B 1 25 ? -1.845 -25.641 -16.844 1 98.44 25 CYS B O 1
ATOM 2182 N N . GLN B 1 26 ? 0.26 -25.25 -17.531 1 96.69 26 GLN B N 1
ATOM 2183 C CA . GLN B 1 26 ? 0.495 -26.625 -17.938 1 96.69 26 GLN B CA 1
ATOM 2184 C C . GLN B 1 26 ? 0.37 -27.578 -16.75 1 96.69 26 GLN B C 1
ATOM 2186 O O . GLN B 1 26 ? -0.264 -28.625 -16.859 1 96.69 26 GLN B O 1
ATOM 2191 N N . ARG B 1 27 ? 0.963 -27.203 -15.656 1 97.38 27 ARG B N 1
ATOM 2192 C CA . ARG B 1 27 ? 0.927 -28.031 -14.453 1 97.38 27 ARG B CA 1
ATOM 2193 C C . ARG B 1 27 ? -0.504 -28.234 -13.969 1 97.38 27 ARG B C 1
ATOM 2195 O O . ARG B 1 27 ? -0.899 -29.344 -13.617 1 97.38 27 ARG B O 1
ATOM 2202 N N . LEU B 1 28 ? -1.294 -27.172 -13.914 1 98.5 28 LEU B N 1
ATOM 2203 C CA . LEU B 1 28 ? -2.666 -27.234 -13.422 1 98.5 28 LEU B CA 1
ATOM 2204 C C . LEU B 1 28 ? -3.531 -28.109 -14.336 1 98.5 28 LEU B C 1
ATOM 2206 O O . LEU B 1 28 ? -4.387 -28.859 -13.852 1 98.5 28 LEU B O 1
ATOM 2210 N N . LEU B 1 29 ? -3.273 -28.047 -15.633 1 98 29 LEU B N 1
ATOM 2211 C CA . LEU B 1 29 ? -3.963 -28.922 -16.562 1 98 29 LEU B CA 1
ATOM 2212 C C . LEU B 1 29 ? -3.643 -30.391 -16.281 1 98 29 LEU B C 1
ATOM 2214 O O . LEU B 1 29 ? -4.547 -31.219 -16.234 1 98 29 LEU B O 1
ATOM 2218 N N . GLU B 1 30 ? -2.359 -30.594 -16.078 1 97.38 30 GLU B N 1
ATOM 2219 C CA . GLU B 1 30 ? -1.904 -31.953 -15.797 1 97.38 30 GLU B CA 1
ATOM 2220 C C . GLU B 1 30 ? -2.529 -32.5 -14.508 1 97.38 30 GLU B C 1
ATOM 2222 O O . GLU B 1 30 ? -2.758 -33.719 -14.383 1 97.38 30 GLU B O 1
ATOM 2227 N N . ARG B 1 31 ? -2.797 -31.609 -13.547 1 97.94 31 ARG B N 1
ATOM 2228 C CA . ARG B 1 31 ? -3.379 -31.984 -12.258 1 97.94 31 ARG B CA 1
ATOM 2229 C C . ARG B 1 31 ? -4.879 -32.219 -12.383 1 97.94 31 ARG B C 1
ATOM 2231 O O . ARG B 1 31 ? -5.527 -32.656 -11.43 1 97.94 31 ARG B O 1
ATOM 2238 N N . GLY B 1 32 ? -5.449 -31.812 -13.578 1 98 32 GLY B N 1
ATOM 2239 C CA . GLY B 1 32 ? -6.852 -32.094 -13.828 1 98 32 GLY B CA 1
ATOM 2240 C C . GLY B 1 32 ? -7.75 -30.891 -13.641 1 98 32 GLY B C 1
ATOM 2241 O O . GLY B 1 32 ? -8.977 -31.016 -13.703 1 98 32 GLY B O 1
ATOM 2242 N N . HIS B 1 33 ? -7.207 -29.719 -13.406 1 98.69 33 HIS B N 1
ATOM 2243 C CA . HIS B 1 33 ? -8 -28.5 -13.266 1 98.69 33 HIS B CA 1
ATOM 2244 C C . HIS B 1 33 ? -8.453 -27.984 -14.625 1 98.69 33 HIS B C 1
ATOM 2246 O O . HIS B 1 33 ? -7.867 -28.312 -15.656 1 98.69 33 HIS B O 1
ATOM 2252 N N . HIS B 1 34 ? -9.578 -27.266 -14.672 1 98.62 34 HIS B N 1
ATOM 2253 C CA . HIS B 1 34 ? -9.922 -26.438 -15.82 1 98.62 34 HIS B CA 1
ATOM 2254 C C . HIS B 1 34 ? -9.188 -25.094 -15.773 1 98.62 34 HIS B C 1
ATOM 2256 O O . HIS B 1 34 ? -9.32 -24.344 -14.812 1 98.62 34 HIS B O 1
ATOM 2262 N N . VAL B 1 35 ? -8.398 -24.844 -16.812 1 98.88 35 VAL B N 1
ATOM 2263 C CA . VAL B 1 35 ? -7.559 -23.656 -16.766 1 98.88 35 VAL B CA 1
ATOM 2264 C C . VAL B 1 35 ? -7.984 -22.672 -17.875 1 98.88 35 VAL B C 1
ATOM 2266 O O . VAL B 1 35 ? -8.062 -23.062 -19.047 1 98.88 35 VAL B O 1
ATOM 2269 N N . ARG B 1 36 ? -8.305 -21.453 -17.516 1 98.94 36 ARG B N 1
ATOM 2270 C CA . ARG B 1 36 ? -8.492 -20.344 -18.438 1 98.94 36 ARG B CA 1
ATOM 2271 C C . ARG B 1 36 ? -7.309 -19.391 -18.391 1 98.94 36 ARG B C 1
ATOM 2273 O O . ARG B 1 36 ? -6.895 -18.953 -17.312 1 98.94 36 ARG B O 1
ATOM 2280 N N . GLY B 1 37 ? -6.73 -19.078 -19.562 1 98.88 37 GLY B N 1
ATOM 2281 C CA . GLY B 1 37 ? -5.652 -18.109 -19.641 1 98.88 37 GLY B CA 1
ATOM 2282 C C . GLY B 1 37 ? -6.133 -16.703 -19.984 1 98.88 37 GLY B C 1
ATOM 2283 O O . GLY B 1 37 ? -7.105 -16.547 -20.719 1 98.88 37 GLY B O 1
ATOM 2284 N N . PHE B 1 38 ? -5.504 -15.703 -19.438 1 98.94 38 PHE B N 1
ATOM 2285 C CA . PHE B 1 38 ? -5.723 -14.312 -19.812 1 98.94 38 PHE B CA 1
ATOM 2286 C C . PHE B 1 38 ? -4.398 -13.617 -20.094 1 98.94 38 PHE B C 1
ATOM 2288 O O . PHE B 1 38 ? -3.512 -13.57 -19.25 1 98.94 38 PHE B O 1
ATOM 2295 N N . ALA B 1 39 ? -4.27 -13.141 -21.234 1 98.69 39 ALA B N 1
ATOM 2296 C CA . ALA B 1 39 ? -3.08 -12.414 -21.672 1 98.69 39 ALA B CA 1
ATOM 2297 C C . ALA B 1 39 ? -3.389 -11.547 -22.891 1 98.69 39 ALA B C 1
ATOM 2299 O O . ALA B 1 39 ? -4.531 -11.5 -23.359 1 98.69 39 ALA B O 1
ATOM 2300 N N . ARG B 1 40 ? -2.373 -10.797 -23.344 1 97.56 40 ARG B N 1
ATOM 2301 C CA . ARG B 1 40 ? -2.539 -9.898 -24.484 1 97.56 40 ARG B CA 1
ATOM 2302 C C . ARG B 1 40 ? -2.473 -10.672 -25.797 1 97.56 40 ARG B C 1
ATOM 2304 O O . ARG B 1 40 ? -2.756 -10.117 -26.859 1 97.56 40 ARG B O 1
ATOM 2311 N N . ARG B 1 41 ? -2.057 -11.945 -25.719 1 97.12 41 ARG B N 1
ATOM 2312 C CA . ARG B 1 41 ? -2.033 -12.891 -26.844 1 97.12 41 ARG B CA 1
ATOM 2313 C C . ARG B 1 41 ? -2.592 -14.242 -26.422 1 97.12 41 ARG B C 1
ATOM 2315 O O . ARG B 1 41 ? -2.676 -14.539 -25.219 1 97.12 41 ARG B O 1
ATOM 2322 N N . PRO B 1 42 ? -3.006 -15.031 -27.391 1 96.94 42 PRO B N 1
ATOM 2323 C CA . PRO B 1 42 ? -3.504 -16.359 -27.031 1 96.94 42 PRO B CA 1
ATOM 2324 C C . PRO B 1 42 ? -2.488 -17.172 -26.234 1 96.94 42 PRO B C 1
ATOM 2326 O O . PRO B 1 42 ? -1.288 -17.125 -26.516 1 96.94 42 PRO B O 1
ATOM 2329 N N . THR B 1 43 ? -2.975 -17.844 -25.172 1 95.75 43 THR B N 1
ATOM 2330 C CA . THR B 1 43 ? -2.105 -18.688 -24.359 1 95.75 43 THR B CA 1
ATOM 2331 C C . THR B 1 43 ? -1.845 -20.031 -25.047 1 95.75 43 THR B C 1
ATOM 2333 O O . THR B 1 43 ? -2.77 -20.812 -25.266 1 95.75 43 THR B O 1
ATOM 2336 N N . PRO B 1 44 ? -0.614 -20.266 -25.344 1 94.25 44 PRO B N 1
ATOM 2337 C CA . PRO B 1 44 ? -0.324 -21.531 -26.016 1 94.25 44 PRO B CA 1
ATOM 2338 C C . PRO B 1 44 ? -0.715 -22.75 -25.188 1 94.25 44 PRO B C 1
ATOM 2340 O O . PRO B 1 44 ? -0.491 -22.781 -23.984 1 94.25 44 PRO B O 1
ATOM 2343 N N . GLY B 1 45 ? -1.34 -23.703 -25.859 1 94.56 45 GLY B N 1
ATOM 2344 C CA . GLY B 1 45 ? -1.616 -24.969 -25.203 1 94.56 45 GLY B CA 1
ATOM 2345 C C . GLY B 1 45 ? -2.926 -24.969 -24.438 1 94.56 45 GLY B C 1
ATOM 2346 O O . GLY B 1 45 ? -3.322 -26 -23.891 1 94.56 45 GLY B O 1
ATOM 2347 N N . LEU B 1 46 ? -3.566 -23.828 -24.359 1 97.12 46 LEU B N 1
ATOM 2348 C CA . LEU B 1 46 ? -4.844 -23.75 -23.656 1 97.12 46 LEU B CA 1
ATOM 2349 C C . LEU B 1 46 ? -5.996 -23.609 -24.641 1 97.12 46 LEU B C 1
ATOM 2351 O O . LEU B 1 46 ? -5.914 -22.828 -25.594 1 97.12 46 LEU B O 1
ATOM 2355 N N . ASP B 1 47 ? -7.031 -24.344 -24.438 1 96.44 47 ASP B N 1
ATOM 2356 C CA . ASP B 1 47 ? -8.242 -24.234 -25.25 1 96.44 47 ASP B CA 1
ATOM 2357 C C . ASP B 1 47 ? -9.109 -23.062 -24.781 1 96.44 47 ASP B C 1
ATOM 2359 O O . ASP B 1 47 ? -9.797 -22.422 -25.594 1 96.44 47 ASP B O 1
ATOM 2363 N N . ASP B 1 48 ? -9.055 -22.828 -23.5 1 98.44 48 ASP B N 1
ATOM 2364 C CA . ASP B 1 48 ? -9.82 -21.75 -22.891 1 98.44 48 ASP B CA 1
ATOM 2365 C C . ASP B 1 48 ? -8.914 -20.562 -22.531 1 98.44 48 ASP B C 1
ATOM 2367 O O . ASP B 1 48 ? -8.094 -20.656 -21.625 1 98.44 48 ASP B O 1
ATOM 2371 N N . TYR B 1 49 ? -9.086 -19.5 -23.297 1 98.5 49 TYR B N 1
ATOM 2372 C CA . TYR B 1 49 ? -8.328 -18.281 -23.016 1 98.5 49 TYR B CA 1
ATOM 2373 C C . TYR B 1 49 ? -9.109 -17.047 -23.422 1 98.5 49 TYR B C 1
ATOM 2375 O O . TYR B 1 49 ? -9.992 -17.109 -24.297 1 98.5 49 TYR B O 1
ATOM 2383 N N . VAL B 1 50 ? -8.898 -15.961 -22.766 1 98.69 50 VAL B N 1
ATOM 2384 C CA . VAL B 1 50 ? -9.398 -14.633 -23.109 1 98.69 50 VAL B CA 1
ATOM 2385 C C . VAL B 1 50 ? -8.234 -13.711 -23.453 1 98.69 50 VAL B C 1
ATOM 2387 O O . VAL B 1 50 ? -7.266 -13.617 -22.703 1 98.69 50 VAL B O 1
ATOM 2390 N N . VAL B 1 51 ? -8.289 -13.148 -24.625 1 98.56 51 VAL B N 1
ATOM 2391 C CA . VAL B 1 51 ? -7.277 -12.18 -25.031 1 98.56 51 VAL B CA 1
ATOM 2392 C C . VAL B 1 51 ? -7.711 -10.773 -24.609 1 98.56 51 VAL B C 1
ATOM 2394 O O . VAL B 1 51 ? -8.836 -10.359 -24.891 1 98.56 51 VAL B O 1
ATOM 2397 N N . GLY B 1 52 ? -6.867 -10.086 -23.828 1 98.38 52 GLY B N 1
ATOM 2398 C CA . GLY B 1 52 ? -7.184 -8.734 -23.375 1 98.38 52 GLY B CA 1
ATOM 2399 C C . GLY B 1 52 ? -6.078 -8.102 -22.562 1 98.38 52 GLY B C 1
ATOM 2400 O O . GLY B 1 52 ? -5.078 -8.758 -22.25 1 98.38 52 GLY B O 1
ATOM 2401 N N . ASP B 1 53 ? -6.258 -6.836 -22.344 1 98.12 53 ASP B N 1
ATOM 2402 C CA . ASP B 1 53 ? -5.363 -6.043 -21.5 1 98.12 53 ASP B CA 1
ATOM 2403 C C . ASP B 1 53 ? -5.941 -5.859 -20.109 1 98.12 53 ASP B C 1
ATOM 2405 O O . ASP B 1 53 ? -7.156 -5.703 -19.938 1 98.12 53 ASP B O 1
ATOM 2409 N N . LEU B 1 54 ? -5.082 -5.871 -19.125 1 98.38 54 LEU B N 1
ATOM 2410 C CA . LEU B 1 54 ? -5.523 -5.703 -17.734 1 98.38 54 LEU B CA 1
ATOM 2411 C C . LEU B 1 54 ? -6.242 -4.371 -17.562 1 98.38 54 LEU B C 1
ATOM 2413 O O . LEU B 1 54 ? -7.035 -4.211 -16.625 1 98.38 54 LEU B O 1
ATOM 2417 N N . SER B 1 55 ? -5.941 -3.395 -18.359 1 96.69 55 SER B N 1
ATOM 2418 C CA . SER B 1 55 ? -6.562 -2.078 -18.25 1 96.69 55 SER B CA 1
ATOM 2419 C C . SER B 1 55 ? -7.984 -2.092 -18.797 1 96.69 55 SER B C 1
ATOM 2421 O O . SER B 1 55 ? -8.742 -1.143 -18.594 1 96.69 55 SER B O 1
ATOM 2423 N N . ASP B 1 56 ? -8.312 -3.156 -19.5 1 98.19 56 ASP B N 1
ATOM 2424 C CA . ASP B 1 56 ? -9.664 -3.322 -20.031 1 98.19 56 ASP B CA 1
ATOM 2425 C C . ASP B 1 56 ? -10.562 -4.039 -19.031 1 98.19 56 ASP B C 1
ATOM 2427 O O . ASP B 1 56 ? -10.57 -5.27 -18.953 1 98.19 56 ASP B O 1
ATOM 2431 N N . ARG B 1 57 ? -11.352 -3.283 -18.391 1 98.25 57 ARG B N 1
ATOM 2432 C CA . ARG B 1 57 ? -12.195 -3.793 -17.312 1 98.25 57 ARG B CA 1
ATOM 2433 C C . ARG B 1 57 ? -13.102 -4.918 -17.812 1 98.25 57 ARG B C 1
ATOM 2435 O O . ARG B 1 57 ? -13.258 -5.941 -17.141 1 98.25 57 ARG B O 1
ATOM 2442 N N . GLU B 1 58 ? -13.656 -4.707 -18.938 1 98.62 58 GLU B N 1
ATOM 2443 C CA . GLU B 1 58 ? -14.602 -5.691 -19.453 1 98.62 58 GLU B CA 1
ATOM 2444 C C . GLU B 1 58 ? -13.898 -6.984 -19.844 1 98.62 58 GLU B C 1
ATOM 2446 O O . GLU B 1 58 ? -14.438 -8.078 -19.672 1 98.62 58 GLU B O 1
ATOM 2451 N N . ALA B 1 59 ? -12.734 -6.879 -20.422 1 98.75 59 ALA B N 1
ATOM 2452 C CA . ALA B 1 59 ? -11.961 -8.07 -20.75 1 98.75 59 ALA B CA 1
ATOM 2453 C C . ALA B 1 59 ? -11.625 -8.867 -19.484 1 98.75 59 ALA B C 1
ATOM 2455 O O . ALA B 1 59 ? -11.727 -10.102 -19.484 1 98.75 59 ALA B O 1
ATOM 2456 N N . VAL B 1 60 ? -11.289 -8.141 -18.469 1 98.88 60 VAL B N 1
ATOM 2457 C CA . VAL B 1 60 ? -10.953 -8.789 -17.203 1 98.88 60 VAL B CA 1
ATOM 2458 C C . VAL B 1 60 ? -12.188 -9.469 -16.625 1 98.88 60 VAL B C 1
ATOM 2460 O O . VAL B 1 60 ? -12.109 -10.609 -16.156 1 98.88 60 VAL B O 1
ATOM 2463 N N . ARG B 1 61 ? -13.297 -8.812 -16.688 1 98.88 61 ARG B N 1
ATOM 2464 C CA . ARG B 1 61 ? -14.547 -9.375 -16.188 1 98.88 61 ARG B CA 1
ATOM 2465 C C . ARG B 1 61 ? -14.891 -10.672 -16.922 1 98.88 61 ARG B C 1
ATOM 2467 O O . ARG B 1 61 ? -15.25 -11.672 -16.281 1 98.88 61 ARG B O 1
ATOM 2474 N N . ARG B 1 62 ? -14.719 -10.609 -18.203 1 98.81 62 ARG B N 1
ATOM 2475 C CA . ARG B 1 62 ? -14.992 -11.805 -19 1 98.81 62 ARG B CA 1
ATOM 2476 C C . ARG B 1 62 ? -14.078 -12.953 -18.594 1 98.81 62 ARG B C 1
ATOM 2478 O O . ARG B 1 62 ? -14.508 -14.109 -18.547 1 98.81 62 ARG B O 1
ATOM 2485 N N . ALA B 1 63 ? -12.859 -12.641 -18.297 1 98.94 63 ALA B N 1
ATOM 2486 C CA . ALA B 1 63 ? -11.883 -13.656 -17.922 1 98.94 63 ALA B CA 1
ATOM 2487 C C . ALA B 1 63 ? -12.211 -14.266 -16.562 1 98.94 63 ALA B C 1
ATOM 2489 O O . ALA B 1 63 ? -12.039 -15.469 -16.359 1 98.94 63 ALA B O 1
ATOM 2490 N N . VAL B 1 64 ? -12.727 -13.477 -15.633 1 98.94 64 VAL B N 1
ATOM 2491 C CA . VAL B 1 64 ? -12.898 -13.891 -14.242 1 98.94 64 VAL B CA 1
ATOM 2492 C C . VAL B 1 64 ? -14.227 -14.633 -14.086 1 98.94 64 VAL B C 1
ATOM 2494 O O . VAL B 1 64 ? -14.352 -15.516 -13.242 1 98.94 64 VAL B O 1
ATOM 2497 N N . GLU B 1 65 ? -15.18 -14.297 -14.938 1 98.88 65 GLU B N 1
ATOM 2498 C CA . GLU B 1 65 ? -16.531 -14.852 -14.82 1 98.88 65 GLU B CA 1
ATOM 2499 C C . GLU B 1 65 ? -16.5 -16.375 -14.82 1 98.88 65 GLU B C 1
ATOM 2501 O O . GLU B 1 65 ? -15.906 -16.984 -15.711 1 98.88 65 GLU B O 1
ATOM 2506 N N . GLY B 1 66 ? -17.062 -16.984 -13.805 1 98.75 66 GLY B N 1
ATOM 2507 C CA . GLY B 1 66 ? -17.219 -18.422 -13.734 1 98.75 66 GLY B CA 1
ATOM 2508 C C . GLY B 1 66 ? -16.016 -19.125 -13.117 1 98.75 66 GLY B C 1
ATOM 2509 O O . GLY B 1 66 ? -16 -20.359 -13 1 98.75 66 GLY B O 1
ATOM 2510 N N . MET B 1 67 ? -15.016 -18.453 -12.719 1 98.88 67 MET B N 1
ATOM 2511 C CA . MET B 1 67 ? -13.805 -19.047 -12.164 1 98.88 67 MET B CA 1
ATOM 2512 C C . MET B 1 67 ? -13.898 -19.172 -10.648 1 98.88 67 MET B C 1
ATOM 2514 O O . MET B 1 67 ? -14.578 -18.375 -10 1 98.88 67 MET B O 1
ATOM 2518 N N . GLU B 1 68 ? -13.289 -20.156 -10.094 1 98.88 68 GLU B N 1
ATOM 2519 C CA . GLU B 1 68 ? -13.258 -20.375 -8.656 1 98.88 68 GLU B CA 1
ATOM 2520 C C . GLU B 1 68 ? -11.984 -19.812 -8.031 1 98.88 68 GLU B C 1
ATOM 2522 O O . GLU B 1 68 ? -11.992 -19.359 -6.883 1 98.88 68 GLU B O 1
ATOM 2527 N N . THR B 1 69 ? -10.938 -19.969 -8.75 1 98.94 69 THR B N 1
ATOM 2528 C CA . THR B 1 69 ? -9.625 -19.5 -8.32 1 98.94 69 THR B CA 1
ATOM 2529 C C . THR B 1 69 ? -8.984 -18.625 -9.398 1 98.94 69 THR B C 1
ATOM 2531 O O . THR B 1 69 ? -9.07 -18.922 -10.586 1 98.94 69 THR B O 1
ATOM 2534 N N . VAL B 1 70 ? -8.445 -17.516 -8.992 1 99 70 VAL B N 1
ATOM 2535 C CA . VAL B 1 70 ? -7.691 -16.641 -9.891 1 99 70 VAL B CA 1
ATOM 2536 C C . VAL B 1 70 ? -6.238 -16.562 -9.43 1 99 70 VAL B C 1
ATOM 2538 O O . VAL B 1 70 ? -5.961 -16.219 -8.273 1 99 70 VAL B O 1
ATOM 2541 N N . ILE B 1 71 ? -5.34 -16.953 -10.227 1 99 71 ILE B N 1
ATOM 2542 C CA . ILE B 1 71 ? -3.914 -16.672 -10.07 1 99 71 ILE B CA 1
ATOM 2543 C C . ILE B 1 71 ? -3.527 -15.461 -10.906 1 99 71 ILE B C 1
ATOM 2545 O O . ILE B 1 71 ? -3.484 -15.539 -12.141 1 99 71 ILE B O 1
ATOM 2549 N N . HIS B 1 72 ? -3.258 -14.383 -10.242 1 99 72 HIS B N 1
ATOM 2550 C CA . HIS B 1 72 ? -2.973 -13.133 -10.938 1 99 72 HIS B CA 1
ATOM 2551 C C . HIS B 1 72 ? -1.472 -12.906 -11.078 1 99 72 HIS B C 1
ATOM 2553 O O . HIS B 1 72 ? -0.842 -12.328 -10.188 1 99 72 HIS B O 1
ATOM 2559 N N . LEU B 1 73 ? -0.976 -13.25 -12.219 1 98.81 73 LEU B N 1
ATOM 2560 C CA . LEU B 1 73 ? 0.447 -13.102 -12.5 1 98.81 73 LEU B CA 1
ATOM 2561 C C . LEU B 1 73 ? 0.685 -11.961 -13.484 1 98.81 73 LEU B C 1
ATOM 2563 O O . LEU B 1 73 ? 1.825 -11.539 -13.688 1 98.81 73 LEU B O 1
ATOM 2567 N N . GLY B 1 74 ? -0.386 -11.484 -14.133 1 98.44 74 GLY B N 1
ATOM 2568 C CA . GLY B 1 74 ? -0.263 -10.398 -15.102 1 98.44 74 GLY B CA 1
ATOM 2569 C C . GLY B 1 74 ? 0.109 -9.07 -14.469 1 98.44 74 GLY B C 1
ATOM 2570 O O . GLY B 1 74 ? -0.591 -8.586 -13.578 1 98.44 74 GLY B O 1
ATOM 2571 N N . ALA B 1 75 ? 1.149 -8.5 -14.922 1 98.12 75 ALA B N 1
ATOM 2572 C CA . ALA B 1 75 ? 1.666 -7.203 -14.484 1 98.12 75 ALA B CA 1
ATOM 2573 C C . ALA B 1 75 ? 2.879 -6.789 -15.312 1 98.12 75 ALA B C 1
ATOM 2575 O O . ALA B 1 75 ? 3.391 -7.578 -16.109 1 98.12 75 ALA B O 1
ATOM 2576 N N . TYR B 1 76 ? 3.316 -5.469 -15.258 1 97.62 76 TYR B N 1
ATOM 2577 C CA . TYR B 1 76 ? 4.688 -5.141 -15.633 1 97.62 76 TYR B CA 1
ATOM 2578 C C . TYR B 1 76 ? 5.668 -5.598 -14.555 1 97.62 76 TYR B C 1
ATOM 2580 O O . TYR B 1 76 ? 5.598 -5.145 -13.406 1 97.62 76 TYR B O 1
ATOM 2588 N N . PRO B 1 77 ? 6.555 -6.52 -14.859 1 95.5 77 PRO B N 1
ATOM 2589 C CA . PRO B 1 77 ? 7.258 -7.309 -13.844 1 95.5 77 PRO B CA 1
ATOM 2590 C C . PRO B 1 77 ? 8.609 -6.715 -13.469 1 95.5 77 PRO B C 1
ATOM 2592 O O . PRO B 1 77 ? 9.461 -7.406 -12.898 1 95.5 77 PRO B O 1
ATOM 2595 N N . ASN B 1 78 ? 8.898 -5.453 -13.859 1 95.5 78 ASN B N 1
ATOM 2596 C CA . ASN B 1 78 ? 10.172 -4.793 -13.57 1 95.5 78 ASN B CA 1
ATOM 2597 C C . ASN B 1 78 ? 9.961 -3.354 -13.102 1 95.5 78 ASN B C 1
ATOM 2599 O O . ASN B 1 78 ? 8.914 -2.76 -13.359 1 95.5 78 ASN B O 1
ATOM 2603 N N . ASP B 1 79 ? 10.953 -2.904 -12.375 1 97 79 ASP B N 1
ATOM 2604 C CA . ASP B 1 79 ? 10.883 -1.489 -12.023 1 97 79 ASP B CA 1
ATOM 2605 C C . ASP B 1 79 ? 10.859 -0.612 -13.273 1 97 79 ASP B C 1
ATOM 2607 O O . ASP B 1 79 ? 11.555 -0.898 -14.25 1 97 79 ASP B O 1
ATOM 2611 N N . ALA B 1 80 ? 10.07 0.324 -13.273 1 98.25 80 ALA B N 1
ATOM 2612 C CA . ALA B 1 80 ? 9.867 1.266 -14.375 1 98.25 80 ALA B CA 1
ATOM 2613 C C . ALA B 1 80 ? 9.195 2.543 -13.883 1 98.25 80 ALA B C 1
ATOM 2615 O O . ALA B 1 80 ? 8.891 2.674 -12.695 1 98.25 80 ALA B O 1
ATOM 2616 N N . ASP B 1 81 ? 9.07 3.502 -14.75 1 98.06 81 ASP B N 1
ATOM 2617 C CA . ASP B 1 81 ? 8.344 4.719 -14.391 1 98.06 81 ASP B CA 1
ATOM 2618 C C . ASP B 1 81 ? 6.941 4.395 -13.891 1 98.06 81 ASP B C 1
ATOM 2620 O O . ASP B 1 81 ? 6.203 3.645 -14.539 1 98.06 81 ASP B O 1
ATOM 2624 N N . PHE B 1 82 ? 6.594 4.934 -12.773 1 98.44 82 PHE B N 1
ATOM 2625 C CA . PHE B 1 82 ? 5.348 4.559 -12.117 1 98.44 82 PHE B CA 1
ATOM 2626 C C . PHE B 1 82 ? 4.148 4.965 -12.961 1 98.44 82 PHE B C 1
ATOM 2628 O O . PHE B 1 82 ? 3.264 4.145 -13.227 1 98.44 82 PHE B O 1
ATOM 2635 N N . LEU B 1 83 ? 4.09 6.223 -13.422 1 97.5 83 LEU B N 1
ATOM 2636 C CA . LEU B 1 83 ? 2.908 6.754 -14.094 1 97.5 83 LEU B CA 1
ATOM 2637 C C . LEU B 1 83 ? 2.811 6.23 -15.523 1 97.5 83 LEU B C 1
ATOM 2639 O O . LEU B 1 83 ? 1.72 5.906 -15.992 1 97.5 83 LEU B O 1
ATOM 2643 N N . GLU B 1 84 ? 3.939 6.07 -16.172 1 97.44 84 GLU B N 1
ATOM 2644 C CA . GLU B 1 84 ? 3.941 5.73 -17.594 1 97.44 84 GLU B CA 1
ATOM 2645 C C . GLU B 1 84 ? 3.785 4.227 -17.797 1 97.44 84 GLU B C 1
ATOM 2647 O O . GLU B 1 84 ? 3.254 3.789 -18.812 1 97.44 84 GLU B O 1
ATOM 2652 N N . VAL B 1 85 ? 4.254 3.479 -16.797 1 98.38 85 VAL B N 1
ATOM 2653 C CA . VAL B 1 85 ? 4.375 2.053 -17.078 1 98.38 85 VAL B CA 1
ATOM 2654 C C . VAL B 1 85 ? 3.637 1.247 -16.016 1 98.38 85 VAL B C 1
ATOM 2656 O O . VAL B 1 85 ? 2.789 0.409 -16.328 1 98.38 85 VAL B O 1
ATOM 2659 N N . LEU B 1 86 ? 3.814 1.511 -14.773 1 98.69 86 LEU B N 1
ATOM 2660 C CA . LEU B 1 86 ? 3.416 0.591 -13.711 1 98.69 86 LEU B CA 1
ATOM 2661 C C . LEU B 1 86 ? 1.962 0.819 -13.312 1 98.69 86 LEU B C 1
ATOM 2663 O O . LEU B 1 86 ? 1.265 -0.122 -12.93 1 98.69 86 LEU B O 1
ATOM 2667 N N . LEU B 1 87 ? 1.47 2.059 -13.375 1 98.38 87 LEU B N 1
ATOM 2668 C CA . LEU B 1 87 ? 0.165 2.438 -12.844 1 98.38 87 LEU B CA 1
ATOM 2669 C C . LEU B 1 87 ? -0.945 1.618 -13.492 1 98.38 87 LEU B C 1
ATOM 2671 O O . LEU B 1 87 ? -1.817 1.088 -12.797 1 98.38 87 LEU B O 1
ATOM 2675 N N . GLU B 1 88 ? -0.92 1.487 -14.758 1 97.75 88 GLU B N 1
ATOM 2676 C CA . GLU B 1 88 ? -2.014 0.857 -15.484 1 97.75 88 GLU B CA 1
ATOM 2677 C C . GLU B 1 88 ? -2.062 -0.645 -15.227 1 97.75 88 GLU B C 1
ATOM 2679 O O . GLU B 1 88 ? -3.062 -1.161 -14.719 1 97.75 88 GLU B O 1
ATOM 2684 N N . PRO B 1 89 ? -1.007 -1.374 -15.453 1 98.31 89 PRO B N 1
ATOM 2685 C CA . PRO B 1 89 ? -1.126 -2.822 -15.273 1 98.31 89 PRO B CA 1
ATOM 2686 C C . PRO B 1 89 ? -1.092 -3.238 -13.805 1 98.31 89 PRO B C 1
ATOM 2688 O O . PRO B 1 89 ? -1.795 -4.168 -13.406 1 98.31 89 PRO B O 1
ATOM 2691 N N . ASN B 1 90 ? -0.27 -2.541 -13.008 1 98.75 90 ASN B N 1
ATOM 2692 C CA . ASN B 1 90 ? 0.002 -3.057 -11.672 1 98.75 90 ASN B CA 1
ATOM 2693 C C . ASN B 1 90 ? -0.988 -2.51 -10.648 1 98.75 90 ASN B C 1
ATOM 2695 O O . ASN B 1 90 ? -1.177 -3.102 -9.586 1 98.75 90 ASN B O 1
ATOM 2699 N N . VAL B 1 91 ? -1.586 -1.338 -10.93 1 98.69 91 VAL B N 1
ATOM 2700 C CA . VAL B 1 91 ? -2.525 -0.748 -9.984 1 98.69 91 VAL B CA 1
ATOM 2701 C C . VAL B 1 91 ? -3.947 -0.859 -10.523 1 98.69 91 VAL B C 1
ATOM 2703 O O . VAL B 1 91 ? -4.789 -1.548 -9.945 1 98.69 91 VAL B O 1
ATOM 2706 N N . ARG B 1 92 ? -4.191 -0.273 -11.688 1 98.44 92 ARG B N 1
ATOM 2707 C CA . ARG B 1 92 ? -5.523 -0.338 -12.281 1 98.44 92 ARG B CA 1
ATOM 2708 C C . ARG B 1 92 ? -5.895 -1.773 -12.633 1 98.44 92 ARG B C 1
ATOM 2710 O O . ARG B 1 92 ? -7.004 -2.223 -12.344 1 98.44 92 ARG B O 1
ATOM 2717 N N . GLY B 1 93 ? -4.98 -2.453 -13.281 1 98.75 93 GLY B N 1
ATOM 2718 C CA . GLY B 1 93 ? -5.223 -3.836 -13.656 1 98.75 93 GLY B CA 1
ATOM 2719 C C . GLY B 1 93 ? -5.508 -4.738 -12.469 1 98.75 93 GLY B C 1
ATOM 2720 O O . GLY B 1 93 ? -6.406 -5.578 -12.523 1 98.75 93 GLY B O 1
ATOM 2721 N N . LEU B 1 94 ? -4.738 -4.555 -11.391 1 98.81 94 LEU B N 1
ATOM 2722 C CA . LEU B 1 94 ? -4.98 -5.309 -10.164 1 98.81 94 LEU B CA 1
ATOM 2723 C C . LEU B 1 94 ? -6.379 -5.035 -9.633 1 98.81 94 LEU B C 1
ATOM 2725 O O . LEU B 1 94 ? -7.078 -5.965 -9.211 1 98.81 94 LEU B O 1
ATOM 2729 N N . TYR B 1 95 ? -6.754 -3.77 -9.617 1 98.81 95 TYR B N 1
ATOM 2730 C CA . TYR B 1 95 ? -8.094 -3.422 -9.156 1 98.81 95 TYR B CA 1
ATOM 2731 C C . TYR B 1 95 ? -9.156 -4.145 -9.969 1 98.81 95 TYR B C 1
ATOM 2733 O O . TYR B 1 95 ? -10.117 -4.68 -9.414 1 98.81 95 TYR B O 1
ATOM 2741 N N . HIS B 1 96 ? -9.023 -4.148 -11.328 1 98.88 96 HIS B N 1
ATOM 2742 C CA . HIS B 1 96 ? -9.977 -4.836 -12.188 1 98.88 96 HIS B CA 1
ATOM 2743 C C . HIS B 1 96 ? -10.117 -6.301 -11.789 1 98.88 96 HIS B C 1
ATOM 2745 O O . HIS B 1 96 ? -11.234 -6.82 -11.703 1 98.88 96 HIS B O 1
ATOM 2751 N N . VAL B 1 97 ? -9.023 -6.914 -11.516 1 98.94 97 VAL B N 1
ATOM 2752 C CA . VAL B 1 97 ? -9.016 -8.336 -11.188 1 98.94 97 VAL B CA 1
ATOM 2753 C C . VAL B 1 97 ? -9.688 -8.562 -9.836 1 98.94 97 VAL B C 1
ATOM 2755 O O . VAL B 1 97 ? -10.57 -9.414 -9.703 1 98.94 97 VAL B O 1
ATOM 2758 N N . CYS B 1 98 ? -9.281 -7.77 -8.836 1 98.81 98 CYS B N 1
ATOM 2759 C CA . CYS B 1 98 ? -9.828 -7.922 -7.492 1 98.81 98 CYS B CA 1
ATOM 2760 C C . CYS B 1 98 ? -11.32 -7.613 -7.469 1 98.81 98 CYS B C 1
ATOM 2762 O O . CYS B 1 98 ? -12.094 -8.32 -6.828 1 98.81 98 CYS B O 1
ATOM 2764 N N . ASP B 1 99 ? -11.664 -6.535 -8.156 1 98.62 99 ASP B N 1
ATOM 2765 C CA . ASP B 1 99 ? -13.062 -6.137 -8.188 1 98.62 99 ASP B CA 1
ATOM 2766 C C . ASP B 1 99 ? -13.922 -7.184 -8.891 1 98.62 99 ASP B C 1
ATOM 2768 O O . ASP B 1 99 ? -15.016 -7.512 -8.43 1 98.62 99 ASP B O 1
ATOM 2772 N N . ALA B 1 100 ? -13.43 -7.699 -10.008 1 98.88 100 ALA B N 1
ATOM 2773 C CA . ALA B 1 100 ? -14.133 -8.758 -10.719 1 98.88 100 ALA B CA 1
ATOM 2774 C C . ALA B 1 100 ? -14.242 -10.016 -9.859 1 98.88 100 ALA B C 1
ATOM 2776 O O . ALA B 1 100 ? -15.281 -10.688 -9.859 1 98.88 100 ALA B O 1
ATOM 2777 N N . ALA B 1 101 ? -13.148 -10.367 -9.172 1 98.88 101 ALA B N 1
ATOM 2778 C CA . ALA B 1 101 ? -13.164 -11.531 -8.289 1 98.88 101 ALA B CA 1
ATOM 2779 C C . ALA B 1 101 ? -14.266 -11.406 -7.242 1 98.88 101 ALA B C 1
ATOM 2781 O O . ALA B 1 101 ? -15.008 -12.359 -6.996 1 98.88 101 ALA B O 1
ATOM 2782 N N . ARG B 1 102 ? -14.328 -10.195 -6.648 1 98.62 102 ARG B N 1
ATOM 2783 C CA . ARG B 1 102 ? -15.391 -9.922 -5.684 1 98.62 102 ARG B CA 1
ATOM 2784 C C . ARG B 1 102 ? -16.766 -10.055 -6.332 1 98.62 102 ARG B C 1
ATOM 2786 O O . ARG B 1 102 ? -17.641 -10.734 -5.805 1 98.62 102 ARG B O 1
ATOM 2793 N N . GLU B 1 103 ? -16.906 -9.461 -7.473 1 98.56 103 GLU B N 1
ATOM 2794 C CA . GLU B 1 103 ? -18.188 -9.391 -8.172 1 98.56 103 GLU B CA 1
ATOM 2795 C C . GLU B 1 103 ? -18.703 -10.781 -8.539 1 98.56 103 GLU B C 1
ATOM 2797 O O . GLU B 1 103 ? -19.891 -11.07 -8.391 1 98.56 103 GLU B O 1
ATOM 2802 N N . PHE B 1 104 ? -17.812 -11.656 -8.969 1 98.81 104 PHE B N 1
ATOM 2803 C CA . PHE B 1 104 ? -18.234 -12.93 -9.531 1 98.81 104 PHE B CA 1
ATOM 2804 C C . PHE B 1 104 ? -18.094 -14.055 -8.516 1 98.81 104 PHE B C 1
ATOM 2806 O O . PHE B 1 104 ? -18.281 -15.227 -8.836 1 98.81 104 PHE B O 1
ATOM 2813 N N . GLY B 1 105 ? -17.688 -13.711 -7.289 1 98.5 105 GLY B N 1
ATOM 2814 C CA . GLY B 1 105 ? -17.672 -14.68 -6.207 1 98.5 105 GLY B CA 1
ATOM 2815 C C . GLY B 1 105 ? -16.5 -15.641 -6.277 1 98.5 105 GLY B C 1
ATOM 2816 O O . GLY B 1 105 ? -16.641 -16.828 -5.977 1 98.5 105 GLY B O 1
ATOM 2817 N N . VAL B 1 106 ? -15.391 -15.234 -6.828 1 98.81 106 VAL B N 1
ATOM 2818 C CA . VAL B 1 106 ? -14.156 -16.016 -6.781 1 98.81 106 VAL B CA 1
ATOM 2819 C C . VAL B 1 106 ? -13.836 -16.375 -5.332 1 98.81 106 VAL B C 1
ATOM 2821 O O . VAL B 1 106 ? -13.969 -15.547 -4.434 1 98.81 106 VAL B O 1
ATOM 2824 N N . LYS B 1 107 ? -13.453 -17.594 -5.094 1 98.75 107 LYS B N 1
ATOM 2825 C CA . LYS B 1 107 ? -13.188 -18.062 -3.738 1 98.75 107 LYS B CA 1
ATOM 2826 C C . LYS B 1 107 ? -11.75 -17.781 -3.326 1 98.75 107 LYS B C 1
ATOM 2828 O O . LYS B 1 107 ? -11.492 -17.359 -2.199 1 98.75 107 LYS B O 1
ATOM 2833 N N . ARG B 1 108 ? -10.82 -18 -4.281 1 98.88 108 ARG B N 1
ATOM 2834 C CA . ARG B 1 108 ? -9.398 -17.875 -3.992 1 98.88 108 ARG B CA 1
ATOM 2835 C C . ARG B 1 108 ? -8.719 -16.922 -4.98 1 98.88 108 ARG B C 1
ATOM 2837 O O . ARG B 1 108 ? -8.906 -17.047 -6.191 1 98.88 108 ARG B O 1
ATOM 2844 N N . LEU B 1 109 ? -8.078 -15.992 -4.414 1 98.94 109 LEU B N 1
ATOM 2845 C CA . LEU B 1 109 ? -7.25 -15.062 -5.18 1 98.94 109 LEU B CA 1
ATOM 2846 C C . LEU B 1 109 ? -5.777 -15.219 -4.812 1 98.94 109 LEU B C 1
ATOM 2848 O O . LEU B 1 109 ? -5.402 -15.055 -3.648 1 98.94 109 LEU B O 1
ATOM 2852 N N . VAL B 1 110 ? -4.945 -15.656 -5.738 1 99 110 VAL B N 1
ATOM 2853 C CA . VAL B 1 110 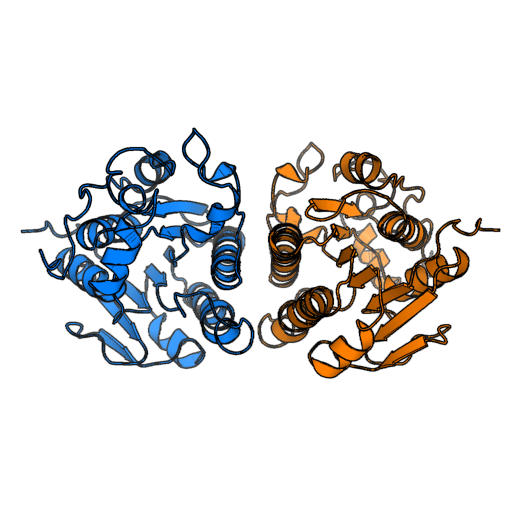? -3.496 -15.742 -5.57 1 99 110 VAL B CA 1
ATOM 2854 C C . VAL B 1 110 ? -2.824 -14.578 -6.293 1 99 110 VAL B C 1
ATOM 2856 O O . VAL B 1 110 ? -2.943 -14.445 -7.512 1 99 110 VAL B O 1
ATOM 2859 N N . LEU B 1 111 ? -2.158 -13.766 -5.539 1 98.94 111 LEU B N 1
ATOM 2860 C CA . LEU B 1 111 ? -1.547 -12.555 -6.078 1 98.94 111 LEU B CA 1
ATOM 2861 C C . LEU B 1 111 ? -0.03 -12.695 -6.137 1 98.94 111 LEU B C 1
ATOM 2863 O O . LEU B 1 111 ? 0.602 -13.094 -5.156 1 98.94 111 LEU B O 1
ATOM 2867 N N . ALA B 1 112 ? 0.512 -12.375 -7.305 1 98.81 112 ALA B N 1
ATOM 2868 C CA . ALA B 1 112 ? 1.967 -12.32 -7.43 1 98.81 112 ALA B CA 1
ATOM 2869 C C . ALA B 1 112 ? 2.527 -11.07 -6.746 1 98.81 112 ALA B C 1
ATOM 2871 O O . ALA B 1 112 ? 2.154 -9.953 -7.094 1 98.81 112 ALA B O 1
ATOM 2872 N N . SER B 1 113 ? 3.291 -11.312 -5.789 1 98.75 113 SER B N 1
ATOM 2873 C CA . SER B 1 113 ? 4.164 -10.289 -5.219 1 98.75 113 SER B CA 1
ATOM 2874 C C . SER B 1 113 ? 5.621 -10.531 -5.605 1 98.75 113 SER B C 1
ATOM 2876 O O . SER B 1 113 ? 5.91 -10.984 -6.715 1 98.75 113 SER B O 1
ATOM 2878 N N . THR B 1 114 ? 6.562 -10.062 -4.898 1 98.56 114 THR B N 1
ATOM 2879 C CA . THR B 1 114 ? 7.977 -10.172 -5.246 1 98.56 114 THR B CA 1
ATOM 2880 C C . THR B 1 114 ? 8.852 -10.094 -3.998 1 98.56 114 THR B C 1
ATOM 2882 O O . THR B 1 114 ? 8.477 -9.453 -3.014 1 98.56 114 THR B O 1
ATOM 2885 N N . LEU B 1 115 ? 9.977 -10.719 -4.07 1 97.62 115 LEU B N 1
ATOM 2886 C CA . LEU B 1 115 ? 10.914 -10.609 -2.963 1 97.62 115 LEU B CA 1
ATOM 2887 C C . LEU B 1 115 ? 11.414 -9.172 -2.818 1 97.62 115 LEU B C 1
ATOM 2889 O O . LEU B 1 115 ? 11.961 -8.805 -1.775 1 97.62 115 LEU B O 1
ATOM 2893 N N . GLN B 1 116 ? 11.281 -8.391 -3.873 1 97.94 116 GLN B N 1
ATOM 2894 C CA . GLN B 1 116 ? 11.766 -7.012 -3.824 1 97.94 116 GLN B CA 1
ATOM 2895 C C . GLN B 1 116 ? 10.984 -6.195 -2.793 1 97.94 116 GLN B C 1
ATOM 2897 O O . GLN B 1 116 ? 11.398 -5.094 -2.428 1 97.94 116 GLN B O 1
ATOM 2902 N N . THR B 1 117 ? 9.875 -6.695 -2.301 1 98.56 117 THR B N 1
ATOM 2903 C CA . THR B 1 117 ? 9.102 -6.023 -1.261 1 98.56 117 THR B CA 1
ATOM 2904 C C . THR B 1 117 ? 9.875 -6.012 0.059 1 98.56 117 THR B C 1
ATOM 2906 O O . THR B 1 117 ? 9.531 -5.262 0.976 1 98.56 117 THR B O 1
ATOM 2909 N N . VAL B 1 118 ? 10.922 -6.832 0.176 1 97.94 118 VAL B N 1
ATOM 2910 C CA . VAL B 1 118 ? 11.609 -6.938 1.458 1 97.94 118 VAL B CA 1
ATOM 2911 C C . VAL B 1 118 ? 13.102 -6.664 1.267 1 97.94 118 VAL B C 1
ATOM 2913 O O . VAL B 1 118 ? 13.898 -6.863 2.186 1 97.94 118 VAL B O 1
ATOM 2916 N N . THR B 1 119 ? 13.492 -6.223 0.086 1 96.25 119 THR B N 1
ATOM 2917 C CA . THR B 1 119 ? 14.906 -6.035 -0.206 1 96.25 119 THR B CA 1
ATOM 2918 C C . THR B 1 119 ? 15.492 -4.926 0.663 1 96.25 119 THR B C 1
ATOM 2920 O O . THR B 1 119 ? 16.703 -4.898 0.912 1 96.25 119 THR B O 1
ATOM 2923 N N . GLY B 1 120 ? 14.656 -4.059 1.108 1 96.75 120 GLY B N 1
ATOM 2924 C CA . GLY B 1 120 ? 15.125 -2.961 1.942 1 96.75 120 GLY B CA 1
ATOM 2925 C C . GLY B 1 120 ? 15.617 -3.414 3.303 1 96.75 120 GLY B C 1
ATOM 2926 O O . GLY B 1 120 ? 16.281 -2.652 4.012 1 96.75 120 GLY B O 1
ATOM 2927 N N . HIS B 1 121 ? 15.195 -4.605 3.736 1 95.94 121 HIS B N 1
ATOM 2928 C CA . HIS B 1 121 ? 15.719 -5.145 4.988 1 95.94 121 HIS B CA 1
ATOM 2929 C C . HIS B 1 121 ? 17.188 -5.496 4.867 1 95.94 121 HIS B C 1
ATOM 2931 O O . HIS B 1 121 ? 17.875 -5.691 5.879 1 95.94 121 HIS B O 1
ATOM 2937 N N . GLY B 1 122 ? 17.453 -5.469 3.676 1 90.44 122 GLY B N 1
ATOM 2938 C CA . GLY B 1 122 ? 18.797 -6.008 3.473 1 90.44 122 GLY B CA 1
ATOM 2939 C C . GLY B 1 122 ? 18.875 -7.504 3.715 1 90.44 122 GLY B C 1
ATOM 2940 O O . GLY B 1 122 ? 17.891 -8.219 3.557 1 90.44 122 GLY B O 1
ATOM 2941 N N . TRP B 1 123 ? 19.906 -8.18 3.682 1 86.88 123 TRP B N 1
ATOM 2942 C CA . TRP B 1 123 ? 20.125 -9.602 3.895 1 86.88 123 TRP B CA 1
ATOM 2943 C C . TRP B 1 123 ? 20.938 -9.844 5.172 1 86.88 123 TRP B C 1
ATOM 2945 O O . TRP B 1 123 ? 22.109 -10.227 5.113 1 86.88 123 TRP B O 1
ATOM 2955 N N . PRO B 1 124 ? 20.125 -9.562 6.121 1 78.94 124 PRO B N 1
ATOM 2956 C CA . PRO B 1 124 ? 20.797 -9.664 7.422 1 78.94 124 PRO B CA 1
ATOM 2957 C C . PRO B 1 124 ? 21.312 -11.07 7.711 1 78.94 124 PRO B C 1
ATOM 2959 O O . PRO B 1 124 ? 21.125 -11.984 6.898 1 78.94 124 PRO B O 1
ATOM 2962 N N . GLY B 1 125 ? 21.984 -11.328 8.797 1 84.81 125 GLY B N 1
ATOM 2963 C CA . GLY B 1 125 ? 22.562 -12.609 9.203 1 84.81 125 GLY B CA 1
ATOM 2964 C C . GLY B 1 125 ? 21.516 -13.672 9.461 1 84.81 125 GLY B C 1
ATOM 2965 O O . GLY B 1 125 ? 21.844 -14.852 9.602 1 84.81 125 GLY B O 1
ATOM 2966 N N . ARG B 1 126 ? 20.234 -13.227 9.531 1 92.75 126 ARG B N 1
ATOM 2967 C CA . ARG B 1 126 ? 19.141 -14.172 9.641 1 92.75 126 ARG B CA 1
ATOM 2968 C C . ARG B 1 126 ? 18.203 -14.078 8.43 1 92.75 126 ARG B C 1
ATOM 2970 O O . ARG B 1 126 ? 18.234 -13.086 7.699 1 92.75 126 ARG B O 1
ATOM 2977 N N . ALA B 1 127 ? 17.375 -15.102 8.242 1 97.25 127 ALA B N 1
ATOM 2978 C CA . ALA B 1 127 ? 16.391 -15.078 7.168 1 97.25 127 ALA B CA 1
ATOM 2979 C C . ALA B 1 127 ? 15.359 -13.969 7.391 1 97.25 127 ALA B C 1
ATOM 2981 O O . ALA B 1 127 ? 14.922 -13.742 8.523 1 97.25 127 ALA B O 1
ATOM 2982 N N . VAL B 1 128 ? 15.039 -13.242 6.379 1 97.94 128 VAL B N 1
ATOM 2983 C CA . VAL B 1 128 ? 13.953 -12.266 6.441 1 97.94 128 VAL B CA 1
ATOM 2984 C C . VAL B 1 128 ? 12.625 -12.984 6.66 1 97.94 128 VAL B C 1
ATOM 2986 O O . VAL B 1 128 ? 12.352 -14.008 6.027 1 97.94 128 VAL B O 1
ATOM 2989 N N . ARG B 1 129 ? 11.867 -12.477 7.59 1 97.56 129 ARG B N 1
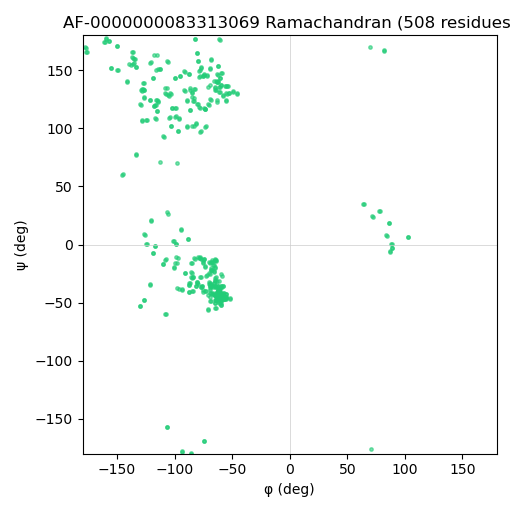ATOM 2990 C CA . ARG B 1 129 ? 10.57 -13.047 7.922 1 97.56 129 ARG B CA 1
ATOM 2991 C C . ARG B 1 129 ? 9.438 -12.172 7.395 1 97.56 129 ARG B C 1
ATOM 2993 O O . ARG B 1 129 ? 9.617 -10.969 7.176 1 97.56 129 ARG B O 1
ATOM 3000 N N . ILE B 1 130 ? 8.273 -12.805 7.215 1 97.31 130 ILE B N 1
ATOM 3001 C CA . ILE B 1 130 ? 7.098 -12.062 6.773 1 97.31 130 ILE B CA 1
ATOM 3002 C C . ILE B 1 130 ? 6.77 -10.969 7.785 1 97.31 130 ILE B C 1
ATOM 3004 O O . ILE B 1 130 ? 6.402 -9.852 7.402 1 97.31 130 ILE B O 1
ATOM 3008 N N . GLU B 1 131 ? 6.945 -11.234 9.07 1 95.75 131 GLU B N 1
ATOM 3009 C CA . GLU B 1 131 ? 6.594 -10.336 10.164 1 95.75 131 GLU B CA 1
ATOM 3010 C C . GLU B 1 131 ? 7.52 -9.125 10.195 1 95.75 131 GLU B C 1
ATOM 3012 O O . GLU B 1 131 ? 7.23 -8.133 10.867 1 95.75 131 GLU B O 1
ATOM 3017 N N . ASP B 1 132 ? 8.648 -9.234 9.469 1 96.56 132 ASP B N 1
ATOM 3018 C CA . ASP B 1 132 ? 9.531 -8.078 9.391 1 96.56 132 ASP B CA 1
ATOM 3019 C C . ASP B 1 132 ? 8.867 -6.93 8.641 1 96.56 132 ASP B C 1
ATOM 3021 O O . ASP B 1 132 ? 9.305 -5.781 8.75 1 96.56 132 ASP B O 1
ATOM 3025 N N . GLY B 1 133 ? 7.801 -7.262 7.883 1 96.56 133 GLY B N 1
ATOM 3026 C CA . GLY B 1 133 ? 7.074 -6.242 7.145 1 96.56 133 GLY B CA 1
ATOM 3027 C C . GLY B 1 133 ? 7.734 -5.871 5.832 1 96.56 133 GLY B C 1
ATOM 3028 O O . GLY B 1 133 ? 8.859 -6.285 5.559 1 96.56 133 GLY B O 1
ATOM 3029 N N . PRO B 1 134 ? 7.004 -5.145 4.98 1 97.88 134 PRO B N 1
ATOM 3030 C CA . PRO B 1 134 ? 7.559 -4.727 3.689 1 97.88 134 PRO B CA 1
ATOM 3031 C C . PRO B 1 134 ? 8.57 -3.59 3.818 1 97.88 134 PRO B C 1
ATOM 3033 O O . PRO B 1 134 ? 8.453 -2.756 4.723 1 97.88 134 PRO B O 1
ATOM 3036 N N . LYS B 1 135 ? 9.5 -3.584 3.021 1 98.25 135 LYS B N 1
ATOM 3037 C CA . LYS B 1 135 ? 10.516 -2.537 2.9 1 98.25 135 LYS B CA 1
ATOM 3038 C C . LYS B 1 135 ? 10.945 -2.357 1.448 1 98.25 135 LYS B C 1
ATOM 3040 O O . LYS B 1 135 ? 12.117 -2.564 1.112 1 98.25 135 LYS B O 1
ATOM 3045 N N . PRO B 1 136 ? 9.953 -1.995 0.568 1 98.5 136 PRO B N 1
ATOM 3046 C CA . PRO B 1 136 ? 10.25 -1.858 -0.859 1 98.5 136 PRO B CA 1
ATOM 3047 C C . PRO B 1 136 ? 11.273 -0.759 -1.146 1 98.5 136 PRO B C 1
ATOM 3049 O O . PRO B 1 136 ? 11.352 0.221 -0.4 1 98.5 136 PRO B O 1
ATOM 3052 N N . VAL B 1 137 ? 12.008 -0.902 -2.277 1 97.38 137 VAL B N 1
ATOM 3053 C CA . VAL B 1 137 ? 13.062 0.07 -2.543 1 97.38 137 VAL B CA 1
ATOM 3054 C C . VAL B 1 137 ? 12.852 0.701 -3.916 1 97.38 137 VAL B C 1
ATOM 3056 O O . VAL B 1 137 ? 13.703 1.453 -4.398 1 97.38 137 VAL B O 1
ATOM 3059 N N . ASN B 1 138 ? 11.789 0.292 -4.621 1 98.38 138 ASN B N 1
ATOM 3060 C CA . ASN B 1 138 ? 11.445 0.858 -5.922 1 98.38 138 ASN B CA 1
ATOM 3061 C C . ASN B 1 138 ? 9.945 0.814 -6.18 1 98.38 138 ASN B C 1
ATOM 3063 O O . ASN B 1 138 ? 9.188 0.264 -5.375 1 98.38 138 ASN B O 1
ATOM 3067 N N . HIS B 1 139 ? 9.477 1.48 -7.258 1 98.69 139 HIS B N 1
ATOM 3068 C CA . HIS B 1 139 ? 8.047 1.651 -7.5 1 98.69 139 HIS B CA 1
ATOM 3069 C C . HIS B 1 139 ? 7.391 0.327 -7.867 1 98.69 139 HIS B C 1
ATOM 3071 O O . HIS B 1 139 ? 6.227 0.095 -7.535 1 98.69 139 HIS B O 1
ATOM 3077 N N . TYR B 1 140 ? 8.148 -0.54 -8.555 1 98.81 140 TYR B N 1
ATOM 3078 C CA . TYR B 1 140 ? 7.609 -1.865 -8.844 1 98.81 140 TYR B CA 1
ATOM 3079 C C . TYR B 1 140 ? 7.281 -2.611 -7.555 1 98.81 140 TYR B C 1
ATOM 3081 O O . TYR B 1 140 ? 6.156 -3.082 -7.371 1 98.81 140 TYR B O 1
ATOM 3089 N N . ALA B 1 141 ? 8.234 -2.684 -6.645 1 98.81 141 ALA B N 1
ATOM 3090 C CA . ALA B 1 141 ? 8.023 -3.359 -5.367 1 98.81 141 ALA B CA 1
ATOM 3091 C C . ALA B 1 141 ? 6.883 -2.713 -4.586 1 98.81 141 ALA B C 1
ATOM 3093 O O . ALA B 1 141 ? 6.117 -3.404 -3.91 1 98.81 141 ALA B O 1
ATOM 3094 N N . LEU B 1 142 ? 6.789 -1.438 -4.703 1 98.75 142 LEU B N 1
ATOM 3095 C CA . LEU B 1 142 ? 5.707 -0.71 -4.051 1 98.75 142 LEU B CA 1
ATOM 3096 C C . LEU B 1 142 ? 4.348 -1.186 -4.555 1 98.75 142 LEU B C 1
ATOM 3098 O O . LEU B 1 142 ? 3.42 -1.379 -3.766 1 98.75 142 LEU B O 1
ATOM 3102 N N . THR B 1 143 ? 4.242 -1.394 -5.871 1 98.88 143 THR B N 1
ATOM 3103 C CA . THR B 1 143 ? 2.971 -1.848 -6.43 1 98.88 143 THR B CA 1
ATOM 3104 C C . THR B 1 143 ? 2.621 -3.238 -5.91 1 98.88 143 THR B C 1
ATOM 3106 O O . THR B 1 143 ? 1.442 -3.586 -5.797 1 98.88 143 THR B O 1
ATOM 3109 N N . LYS B 1 144 ? 3.633 -3.977 -5.609 1 98.94 144 LYS B N 1
ATOM 3110 C CA . LYS B 1 144 ? 3.365 -5.332 -5.133 1 98.94 144 LYS B CA 1
ATOM 3111 C C . LYS B 1 144 ? 2.99 -5.328 -3.654 1 98.94 144 LYS B C 1
ATOM 3113 O O . LYS B 1 144 ? 2.186 -6.152 -3.211 1 98.94 144 LYS B O 1
ATOM 3118 N N . VAL B 1 145 ? 3.549 -4.391 -2.891 1 98.88 145 VAL B N 1
ATOM 3119 C CA . VAL B 1 145 ? 3.059 -4.188 -1.53 1 98.88 145 VAL B CA 1
ATOM 3120 C C . VAL B 1 145 ? 1.592 -3.766 -1.565 1 98.88 145 VAL B C 1
ATOM 3122 O O . VAL B 1 145 ? 0.781 -4.25 -0.773 1 98.88 145 VAL B O 1
ATOM 3125 N N . TRP B 1 146 ? 1.291 -2.902 -2.5 1 98.5 146 TRP B N 1
ATOM 3126 C CA . TRP B 1 146 ? -0.087 -2.486 -2.738 1 98.5 146 TRP B CA 1
ATOM 3127 C C . TRP B 1 146 ? -0.984 -3.693 -2.99 1 98.5 146 TRP B C 1
ATOM 3129 O O . TRP B 1 146 ? -2.076 -3.793 -2.424 1 98.5 146 TRP B O 1
ATOM 3139 N N . ALA B 1 147 ? -0.553 -4.586 -3.775 1 98.88 147 ALA B N 1
ATOM 3140 C CA . ALA B 1 147 ? -1.316 -5.789 -4.094 1 98.88 147 ALA B CA 1
ATOM 3141 C C . ALA B 1 147 ? -1.545 -6.641 -2.85 1 98.88 147 ALA B C 1
ATOM 3143 O O . ALA B 1 147 ? -2.635 -7.18 -2.652 1 98.88 147 ALA B O 1
ATOM 3144 N N . GLU B 1 148 ? -0.536 -6.77 -2.004 1 98.88 148 GLU B N 1
ATOM 3145 C CA . GLU B 1 148 ? -0.639 -7.559 -0.778 1 98.88 148 GLU B CA 1
ATOM 3146 C C . GLU B 1 148 ? -1.692 -6.977 0.163 1 98.88 148 GLU B C 1
ATOM 3148 O O . GLU B 1 148 ? -2.543 -7.707 0.674 1 98.88 148 GLU B O 1
ATOM 3153 N N . VAL B 1 149 ? -1.633 -5.66 0.359 1 98.81 149 VAL B N 1
ATOM 3154 C CA . VAL B 1 149 ? -2.537 -5.004 1.297 1 98.81 149 VAL B CA 1
ATOM 3155 C C . VAL B 1 149 ? -3.963 -5.043 0.753 1 98.81 149 VAL B C 1
ATOM 3157 O O . VAL B 1 149 ? -4.914 -5.297 1.499 1 98.81 149 VAL B O 1
ATOM 3160 N N . MET B 1 150 ? -4.098 -4.812 -0.522 1 98.81 150 MET B N 1
ATOM 3161 C CA . MET B 1 150 ? -5.414 -4.887 -1.149 1 98.81 150 MET B CA 1
ATOM 3162 C C . MET B 1 150 ? -5.996 -6.293 -1.029 1 98.81 150 MET B C 1
ATOM 3164 O O . MET B 1 150 ? -7.172 -6.453 -0.705 1 98.81 150 MET B O 1
ATOM 3168 N N . GLY B 1 151 ? -5.145 -7.262 -1.318 1 98.88 151 GLY B N 1
ATOM 3169 C CA . GLY B 1 151 ? -5.594 -8.641 -1.167 1 98.88 151 GLY B CA 1
ATOM 3170 C C . GLY B 1 151 ? -6.086 -8.953 0.233 1 98.88 151 GLY B C 1
ATOM 3171 O O . GLY B 1 151 ? -7.125 -9.594 0.402 1 98.88 151 GLY B O 1
ATOM 3172 N N . ASP B 1 152 ? -5.301 -8.539 1.216 1 98.75 152 ASP B N 1
ATOM 3173 C CA . ASP B 1 152 ? -5.684 -8.742 2.609 1 98.75 152 ASP B CA 1
ATOM 3174 C C . ASP B 1 152 ? -7.031 -8.094 2.91 1 98.75 152 ASP B C 1
ATOM 3176 O O . ASP B 1 152 ? -7.887 -8.695 3.564 1 98.75 152 ASP B O 1
ATOM 3180 N N . MET B 1 153 ? -7.207 -6.898 2.443 1 98.75 153 MET B N 1
ATOM 3181 C CA . MET B 1 153 ? -8.469 -6.188 2.641 1 98.75 153 MET B CA 1
ATOM 3182 C C . MET B 1 153 ? -9.625 -6.938 1.99 1 98.75 153 MET B C 1
ATOM 3184 O O . MET B 1 153 ? -10.688 -7.09 2.592 1 98.75 153 MET B O 1
ATOM 3188 N N . TYR B 1 154 ? -9.422 -7.398 0.756 1 98.75 154 TYR B N 1
ATOM 3189 C CA . TYR B 1 154 ? -10.469 -8.117 0.039 1 98.75 154 TYR B CA 1
ATOM 3190 C C . TYR B 1 154 ? -10.82 -9.414 0.749 1 98.75 154 TYR B C 1
ATOM 3192 O O . TYR B 1 154 ? -11.984 -9.844 0.739 1 98.75 154 TYR B O 1
ATOM 3200 N N . ALA B 1 155 ? -9.812 -10.055 1.318 1 98.75 155 ALA B N 1
ATOM 3201 C CA . ALA B 1 155 ? -10.086 -11.258 2.107 1 98.75 155 ALA B CA 1
ATOM 3202 C C . ALA B 1 155 ? -11.008 -10.938 3.285 1 98.75 155 ALA B C 1
ATOM 3204 O O . ALA B 1 155 ? -12.07 -11.539 3.434 1 98.75 155 ALA B O 1
ATOM 3205 N N . ARG B 1 156 ? -10.648 -9.938 4.016 1 98 156 ARG B N 1
ATOM 3206 C CA . ARG B 1 156 ? -11.336 -9.617 5.266 1 98 156 ARG B CA 1
ATOM 3207 C C . ARG B 1 156 ? -12.711 -9.023 5.004 1 98 156 ARG B C 1
ATOM 3209 O O . ARG B 1 156 ? -13.68 -9.352 5.699 1 98 156 ARG B O 1
ATOM 3216 N N . VAL B 1 157 ? -12.789 -8.203 4.027 1 98.06 157 VAL B N 1
ATOM 3217 C CA . VAL B 1 157 ? -13.992 -7.402 3.822 1 98.06 157 VAL B CA 1
ATOM 3218 C C . VAL B 1 157 ? -14.992 -8.18 2.967 1 98.06 157 VAL B C 1
ATOM 3220 O O . VAL B 1 157 ? -16.203 -8.086 3.174 1 98.06 157 VAL B O 1
ATOM 3223 N N . TYR B 1 158 ? -14.461 -8.977 2.014 1 98.25 158 TYR B N 1
ATOM 3224 C CA . TYR B 1 158 ? -15.375 -9.578 1.051 1 98.25 158 TYR B CA 1
ATOM 3225 C C . TYR B 1 158 ? -15.359 -11.102 1.161 1 98.25 158 TYR B C 1
ATOM 3227 O O . TYR B 1 158 ? -16.031 -11.789 0.396 1 98.25 158 TYR B O 1
ATOM 3235 N N . GLY B 1 159 ? -14.539 -11.656 2.041 1 98.5 159 GLY B N 1
ATOM 3236 C CA . GLY B 1 159 ? -14.617 -13.07 2.371 1 98.5 159 GLY B CA 1
ATOM 3237 C C . GLY B 1 159 ? -13.82 -13.945 1.43 1 98.5 159 GLY B C 1
ATOM 3238 O O . GLY B 1 159 ? -14.062 -15.156 1.342 1 98.5 159 GLY B O 1
ATOM 3239 N N . LEU B 1 160 ? -12.859 -13.422 0.667 1 98.62 160 LEU B N 1
ATOM 3240 C CA . LEU B 1 160 ? -12.008 -14.211 -0.224 1 98.62 160 LEU B CA 1
ATOM 3241 C C . LEU B 1 160 ? -10.906 -14.914 0.558 1 98.62 160 LEU B C 1
ATOM 3243 O O . LEU B 1 160 ? -10.555 -14.492 1.661 1 98.62 160 LEU B O 1
ATOM 3247 N N . SER B 1 161 ? -10.477 -16.078 0.07 1 98.88 161 SER B N 1
ATOM 3248 C CA . SER B 1 161 ? -9.172 -16.609 0.441 1 98.88 161 SER B CA 1
ATOM 3249 C C . SER B 1 161 ? -8.062 -16.016 -0.406 1 98.88 161 SER B C 1
ATOM 3251 O O . SER B 1 161 ? -8.133 -16.031 -1.637 1 98.88 161 SER B O 1
ATOM 3253 N N . VAL B 1 162 ? -7.078 -15.406 0.262 1 98.94 162 VAL B N 1
ATOM 3254 C CA . VAL B 1 162 ? -6.082 -14.695 -0.535 1 98.94 162 VAL B CA 1
ATOM 3255 C C . VAL B 1 162 ? -4.684 -15.18 -0.166 1 98.94 162 VAL B C 1
ATOM 3257 O O . VAL B 1 162 ? -4.371 -15.359 1.015 1 98.94 162 VAL B O 1
ATOM 3260 N N . ILE B 1 163 ? -3.879 -15.477 -1.134 1 98.94 163 ILE B N 1
ATOM 3261 C CA . ILE B 1 163 ? -2.455 -15.758 -0.988 1 98.94 163 ILE B CA 1
ATOM 3262 C C . ILE B 1 163 ? -1.641 -14.727 -1.764 1 98.94 163 ILE B C 1
ATOM 3264 O O . ILE B 1 163 ? -1.87 -14.516 -2.957 1 98.94 163 ILE B O 1
ATOM 3268 N N . SER B 1 164 ? -0.85 -14.031 -1.106 1 98.94 164 SER B N 1
ATOM 3269 C CA . SER B 1 164 ? 0.149 -13.188 -1.761 1 98.94 164 SER B CA 1
ATOM 3270 C C . SER B 1 164 ? 1.516 -13.867 -1.774 1 98.94 164 SER B C 1
ATOM 3272 O O . SER B 1 164 ? 2.1 -14.117 -0.719 1 98.94 164 SER B O 1
ATOM 3274 N N . ALA B 1 165 ? 1.998 -14.125 -2.949 1 98.94 165 ALA B N 1
ATOM 3275 C CA . ALA B 1 165 ? 3.26 -14.844 -3.115 1 98.94 165 ALA B CA 1
ATOM 3276 C C . ALA B 1 165 ? 4.41 -13.875 -3.389 1 98.94 165 ALA B C 1
ATOM 3278 O O . ALA B 1 165 ? 4.465 -13.258 -4.453 1 98.94 165 ALA B O 1
ATOM 3279 N N . ARG B 1 166 ? 5.293 -13.719 -2.455 1 98.88 166 ARG B N 1
ATOM 3280 C CA . ARG B 1 166 ? 6.543 -13.008 -2.721 1 98.88 166 ARG B CA 1
ATOM 3281 C C . ARG B 1 166 ? 7.52 -13.898 -3.482 1 98.88 166 ARG B C 1
ATOM 3283 O O . ARG B 1 166 ? 8.273 -14.664 -2.877 1 98.88 166 ARG B O 1
ATOM 3290 N N . ILE B 1 167 ? 7.512 -13.688 -4.773 1 98.81 167 ILE B N 1
ATOM 3291 C CA . ILE B 1 167 ? 8.164 -14.594 -5.715 1 98.81 167 ILE B CA 1
ATOM 3292 C C . ILE B 1 167 ? 9.648 -14.266 -5.801 1 98.81 167 ILE B C 1
ATOM 3294 O O . ILE B 1 167 ? 10.031 -13.102 -5.91 1 98.81 167 ILE B O 1
ATOM 3298 N N . GLY B 1 168 ? 10.43 -15.281 -5.75 1 98.31 168 GLY B N 1
ATOM 3299 C CA . GLY B 1 168 ? 11.875 -15.156 -5.859 1 98.31 168 GLY B CA 1
ATOM 3300 C C . GLY B 1 168 ? 12.344 -14.875 -7.273 1 98.31 168 GLY B C 1
ATOM 3301 O O . GLY B 1 168 ? 11.547 -14.523 -8.141 1 98.31 168 GLY B O 1
ATOM 3302 N N . TRP B 1 169 ? 13.656 -15 -7.41 1 98.19 169 TRP B N 1
ATOM 3303 C CA . TRP B 1 169 ? 14.297 -14.641 -8.672 1 98.19 169 TRP B CA 1
ATOM 3304 C C . TRP B 1 169 ? 14.18 -15.773 -9.688 1 98.19 169 TRP B C 1
ATOM 3306 O O . TRP B 1 169 ? 14.898 -16.766 -9.594 1 98.19 169 TRP B O 1
ATOM 3316 N N . LEU B 1 170 ? 13.281 -15.578 -10.625 1 97.56 170 LEU B N 1
ATOM 3317 C CA . LEU B 1 170 ? 13.117 -16.516 -11.727 1 97.56 170 LEU B CA 1
ATOM 3318 C C . LEU B 1 170 ? 13.742 -15.977 -13.008 1 97.56 170 LEU B C 1
ATOM 3320 O O . LEU B 1 170 ? 13.172 -15.102 -13.664 1 97.56 170 LEU B O 1
ATOM 3324 N N . PRO B 1 171 ? 14.914 -16.469 -13.359 1 96 171 PRO B N 1
ATOM 3325 C CA . PRO B 1 171 ? 15.508 -15.984 -14.609 1 96 171 PRO B CA 1
ATOM 3326 C C . PRO B 1 171 ? 14.75 -16.469 -15.844 1 96 171 PRO B C 1
ATOM 3328 O O . PRO B 1 171 ? 14.406 -17.656 -15.938 1 96 171 PRO B O 1
ATOM 3331 N N . ARG B 1 172 ? 14.516 -15.594 -16.844 1 93.69 172 ARG B N 1
ATOM 3332 C CA . ARG B 1 172 ? 13.688 -15.875 -18.016 1 93.69 172 ARG B CA 1
ATOM 3333 C C . ARG B 1 172 ? 14.539 -16.234 -19.219 1 93.69 172 ARG B C 1
ATOM 3335 O O . ARG B 1 172 ? 14.039 -16.781 -20.203 1 93.69 172 ARG B O 1
ATOM 3342 N N . ASN B 1 173 ? 15.859 -15.891 -19.078 1 93.5 173 ASN B N 1
ATOM 3343 C CA . ASN B 1 173 ? 16.844 -16.141 -20.125 1 93.5 173 ASN B CA 1
ATOM 3344 C C . ASN B 1 173 ? 18.266 -16.219 -19.578 1 93.5 173 ASN B C 1
ATOM 3346 O O . ASN B 1 173 ? 18.484 -15.914 -18.391 1 93.5 173 ASN B O 1
ATOM 3350 N N . PRO B 1 174 ? 19.188 -16.547 -20.484 1 94 174 PRO B N 1
ATOM 3351 C CA . PRO B 1 174 ? 20.562 -16.719 -20 1 94 174 PRO B CA 1
ATOM 3352 C C . PRO B 1 174 ? 21.172 -15.414 -19.484 1 94 174 PRO B C 1
ATOM 3354 O O . PRO B 1 174 ? 21.969 -15.43 -18.547 1 94 174 PRO B O 1
ATOM 3357 N N . THR B 1 175 ? 20.781 -14.398 -20.078 1 94.44 175 THR B N 1
ATOM 3358 C CA . THR B 1 175 ? 21.297 -13.109 -19.641 1 94.44 175 THR B CA 1
ATOM 3359 C C . THR B 1 175 ? 20.859 -12.812 -18.203 1 94.44 175 THR B C 1
ATOM 3361 O O . THR B 1 175 ? 21.672 -12.398 -17.375 1 94.44 175 THR B O 1
ATOM 3364 N N . GLU B 1 176 ? 19.625 -13.086 -17.891 1 94.81 176 GLU B N 1
ATOM 3365 C CA . GLU B 1 176 ? 19.125 -12.906 -16.531 1 94.81 176 GLU B CA 1
ATOM 3366 C C . GLU B 1 176 ? 19.75 -13.906 -15.57 1 94.81 176 GLU B C 1
ATOM 3368 O O . GLU B 1 176 ? 20 -13.586 -14.406 1 94.81 176 GLU B O 1
ATOM 3373 N N . ALA B 1 177 ? 19.969 -15.062 -16.078 1 96.12 177 ALA B N 1
ATOM 3374 C CA . ALA B 1 177 ? 20.625 -16.078 -15.266 1 96.12 177 ALA B CA 1
ATOM 3375 C C . ALA B 1 177 ? 22.031 -15.641 -14.867 1 96.12 177 ALA B C 1
ATOM 3377 O O . ALA B 1 177 ? 22.469 -15.891 -13.742 1 96.12 177 ALA B O 1
ATOM 3378 N N . LYS B 1 178 ? 22.75 -15.031 -15.805 1 95.12 178 LYS B N 1
ATOM 3379 C CA . LYS B 1 178 ? 24.078 -14.523 -15.516 1 95.12 178 LYS B CA 1
ATOM 3380 C C . LYS B 1 178 ? 24.047 -13.469 -14.414 1 95.12 178 LYS B C 1
ATOM 3382 O O . LYS B 1 178 ? 24.906 -13.469 -13.531 1 95.12 178 LYS B O 1
ATOM 3387 N N . ARG B 1 179 ? 23.078 -12.641 -14.477 1 96.12 179 ARG B N 1
ATOM 3388 C CA . ARG B 1 179 ? 22.922 -11.617 -13.453 1 96.12 179 ARG B CA 1
ATOM 3389 C C . ARG B 1 179 ? 22.656 -12.242 -12.086 1 96.12 179 ARG B C 1
ATOM 3391 O O . ARG B 1 179 ? 23.156 -11.758 -11.07 1 96.12 179 ARG B O 1
ATOM 3398 N N . LEU B 1 180 ? 21.828 -13.227 -12.078 1 96.88 180 LEU B N 1
ATOM 3399 C CA . LEU B 1 180 ? 21.516 -13.938 -10.844 1 96.88 180 LEU B CA 1
ATOM 3400 C C . LEU B 1 180 ? 22.766 -14.523 -10.219 1 96.88 180 LEU B C 1
ATOM 3402 O O . LEU B 1 180 ? 22.984 -14.383 -9.008 1 96.88 180 LEU B O 1
ATOM 3406 N N . VAL B 1 181 ? 23.625 -15.07 -11.023 1 94.75 181 VAL B N 1
ATOM 3407 C CA . VAL B 1 181 ? 24.844 -15.727 -10.555 1 94.75 181 VAL B CA 1
ATOM 3408 C C . VAL B 1 181 ? 25.812 -14.68 -10.016 1 94.75 181 VAL B C 1
ATOM 3410 O O . VAL B 1 181 ? 26.531 -14.938 -9.055 1 94.75 181 VAL B O 1
ATOM 3413 N N . GLU B 1 182 ? 25.75 -13.539 -10.656 1 96.31 182 GLU B N 1
ATOM 3414 C CA . GLU B 1 182 ? 26.656 -12.461 -10.266 1 96.31 182 GLU B CA 1
ATOM 3415 C C . GLU B 1 182 ? 26.234 -11.836 -8.938 1 96.31 182 GLU B C 1
ATOM 3417 O O . GLU B 1 182 ? 27.031 -11.164 -8.281 1 96.31 182 GLU B O 1
ATOM 3422 N N . SER B 1 183 ? 25.047 -12.062 -8.617 1 94.94 183 SER B N 1
ATOM 3423 C CA . SER B 1 183 ? 24.516 -11.531 -7.355 1 94.94 183 SER B CA 1
ATOM 3424 C C . SER B 1 183 ? 24.984 -12.375 -6.172 1 94.94 183 SER B C 1
ATOM 3426 O O . SER B 1 183 ? 25.062 -13.602 -6.262 1 94.94 183 SER B O 1
ATOM 3428 N N . LYS B 1 184 ? 25.234 -11.719 -5.039 1 92.06 184 LYS B N 1
ATOM 3429 C CA . LYS B 1 184 ? 25.703 -12.406 -3.836 1 92.06 184 LYS B CA 1
ATOM 3430 C C . LYS B 1 184 ? 24.609 -13.305 -3.258 1 92.06 184 LYS B C 1
ATOM 3432 O O . LYS B 1 184 ? 24.906 -14.266 -2.551 1 92.06 184 LYS B O 1
ATOM 3437 N N . ILE B 1 185 ? 23.328 -13 -3.617 1 95 185 ILE B N 1
ATOM 3438 C CA . ILE B 1 185 ? 22.25 -13.727 -2.963 1 95 185 ILE B CA 1
ATOM 3439 C C . ILE B 1 185 ? 21.453 -14.5 -4.004 1 95 185 ILE B C 1
ATOM 3441 O O . ILE B 1 185 ? 20.531 -15.25 -3.658 1 95 185 ILE B O 1
ATOM 3445 N N . GLY B 1 186 ? 21.703 -14.328 -5.234 1 97 186 GLY B N 1
ATOM 3446 C CA . GLY B 1 186 ? 20.859 -14.789 -6.332 1 97 186 GLY B CA 1
ATOM 3447 C C . GLY B 1 186 ? 20.516 -16.266 -6.238 1 97 186 GLY B C 1
ATOM 3448 O O . GLY B 1 186 ? 19.344 -16.641 -6.316 1 97 186 GLY B O 1
ATOM 3449 N N . LYS B 1 187 ? 21.5 -17.078 -5.973 1 97.25 187 LYS B N 1
ATOM 3450 C CA . LYS B 1 187 ? 21.312 -18.531 -5.949 1 97.25 187 LYS B CA 1
ATOM 3451 C C . LYS B 1 187 ? 20.469 -18.953 -4.746 1 97.25 187 LYS B C 1
ATOM 3453 O O . LYS B 1 187 ? 19.844 -20.016 -4.762 1 97.25 187 LYS B O 1
ATOM 3458 N N . ASP B 1 188 ? 20.484 -18.109 -3.705 1 97.38 188 ASP B N 1
ATOM 3459 C CA . ASP B 1 188 ? 19.75 -18.422 -2.482 1 97.38 188 ASP B CA 1
ATOM 3460 C C . ASP B 1 188 ? 18.297 -17.969 -2.588 1 97.38 188 ASP B C 1
ATOM 3462 O O . ASP B 1 188 ? 17.469 -18.359 -1.769 1 97.38 188 ASP B O 1
ATOM 3466 N N . VAL B 1 189 ? 17.953 -17.125 -3.537 1 98 189 VAL B N 1
ATOM 3467 C CA . VAL B 1 189 ? 16.594 -16.641 -3.68 1 98 189 VAL B CA 1
ATOM 3468 C C . VAL B 1 189 ? 16.047 -17.016 -5.051 1 98 189 VAL B C 1
ATOM 3470 O O . VAL B 1 189 ? 15.078 -16.406 -5.531 1 98 189 VAL B O 1
ATOM 3473 N N . PHE B 1 190 ? 16.688 -18.016 -5.617 1 98.31 190 PHE B N 1
ATOM 3474 C CA . PHE B 1 190 ? 16.328 -18.594 -6.91 1 98.31 190 PHE B CA 1
ATOM 3475 C C . PHE B 1 190 ? 14.93 -19.219 -6.852 1 98.31 190 PHE B C 1
ATOM 3477 O O . PHE B 1 190 ? 14.539 -19.781 -5.828 1 98.31 190 PHE B O 1
ATOM 3484 N N . PHE B 1 191 ? 14.102 -19.031 -7.957 1 98.56 191 PHE B N 1
ATOM 3485 C CA . PHE B 1 191 ? 12.797 -19.672 -8.117 1 98.56 191 PHE B CA 1
ATOM 3486 C C . PHE B 1 191 ? 12.711 -20.375 -9.469 1 98.56 191 PHE B C 1
ATOM 3488 O O . PHE B 1 191 ? 12.578 -19.719 -10.508 1 98.56 191 PHE B O 1
ATOM 3495 N N . SER B 1 192 ? 12.758 -21.672 -9.453 1 97.5 192 SER B N 1
ATOM 3496 C CA . SER B 1 192 ? 12.812 -22.453 -10.68 1 97.5 192 SER B CA 1
ATOM 3497 C C . SER B 1 192 ? 11.43 -22.609 -11.297 1 97.5 192 SER B C 1
ATOM 3499 O O . SER B 1 192 ? 10.414 -22.375 -10.633 1 97.5 192 SER B O 1
ATOM 3501 N N . HIS B 1 193 ? 11.438 -23.016 -12.547 1 96.5 193 HIS B N 1
ATOM 3502 C CA . HIS B 1 193 ? 10.188 -23.344 -13.219 1 96.5 193 HIS B CA 1
ATOM 3503 C C . HIS B 1 193 ? 9.484 -24.516 -12.523 1 96.5 193 HIS B C 1
ATOM 3505 O O . HIS B 1 193 ? 8.266 -24.469 -12.32 1 96.5 193 HIS B O 1
ATOM 3511 N N . GLY B 1 194 ? 10.266 -25.484 -12.203 1 96.44 194 GLY B N 1
ATOM 3512 C CA . GLY B 1 194 ? 9.711 -26.625 -11.508 1 96.44 194 GLY B CA 1
ATOM 3513 C C . GLY B 1 194 ? 9.062 -26.266 -10.188 1 96.44 194 GLY B C 1
ATOM 3514 O O . GLY B 1 194 ? 7.949 -26.719 -9.891 1 96.44 194 GLY B O 1
ATOM 3515 N N . ASP B 1 195 ? 9.727 -25.5 -9.398 1 98.25 195 ASP B N 1
ATOM 3516 C CA . ASP B 1 195 ? 9.188 -25.109 -8.094 1 98.25 195 ASP B CA 1
ATOM 3517 C C . ASP B 1 195 ? 8.039 -24.109 -8.25 1 98.25 195 ASP B C 1
ATOM 3519 O O . ASP B 1 195 ? 7.137 -24.078 -7.414 1 98.25 195 ASP B O 1
ATOM 3523 N N . ALA B 1 196 ? 8.031 -23.344 -9.352 1 98.56 196 ALA B N 1
ATOM 3524 C CA . ALA B 1 196 ? 6.867 -22.516 -9.641 1 98.56 196 ALA B CA 1
ATOM 3525 C C . ALA B 1 196 ? 5.617 -23.359 -9.859 1 98.56 196 ALA B C 1
ATOM 3527 O O . ALA B 1 196 ? 4.543 -23.047 -9.344 1 98.56 196 ALA B O 1
ATOM 3528 N N . GLN B 1 197 ? 5.812 -24.453 -10.617 1 97.94 197 GLN B N 1
ATOM 3529 C CA . GLN B 1 197 ? 4.703 -25.375 -10.844 1 97.94 197 GLN B CA 1
ATOM 3530 C C . GLN B 1 197 ? 4.191 -25.953 -9.523 1 97.94 197 GLN B C 1
ATOM 3532 O O . GLN B 1 197 ? 2.99 -25.906 -9.25 1 97.94 197 GLN B O 1
ATOM 3537 N N . ARG B 1 198 ? 5.125 -26.406 -8.734 1 97.69 198 ARG B N 1
ATOM 3538 C CA . ARG B 1 198 ? 4.766 -27.016 -7.461 1 97.69 198 ARG B CA 1
ATOM 3539 C C . ARG B 1 198 ? 4.098 -26.016 -6.531 1 97.69 198 ARG B C 1
ATOM 3541 O O . ARG B 1 198 ? 3.098 -26.328 -5.879 1 97.69 198 ARG B O 1
ATOM 3548 N N . PHE B 1 199 ? 4.641 -24.828 -6.441 1 98.88 199 PHE B N 1
ATOM 3549 C CA . PHE B 1 199 ? 4.148 -23.781 -5.543 1 98.88 199 PHE B CA 1
ATOM 3550 C C . PHE B 1 199 ? 2.715 -23.406 -5.898 1 98.88 199 PHE B C 1
ATOM 3552 O O . PHE B 1 199 ? 1.841 -23.375 -5.027 1 98.88 199 PHE B O 1
ATOM 3559 N N . PHE B 1 200 ? 2.395 -23.109 -7.145 1 98.88 200 PHE B N 1
ATOM 3560 C CA . PHE B 1 200 ? 1.087 -22.594 -7.527 1 98.88 200 PHE B CA 1
ATOM 3561 C C . PHE B 1 200 ? 0.047 -23.703 -7.551 1 98.88 200 PHE B C 1
ATOM 3563 O O . PHE B 1 200 ? -1.14 -23.469 -7.324 1 98.88 200 PHE B O 1
ATOM 3570 N N . GLU B 1 201 ? 0.558 -24.953 -7.824 1 98.56 201 GLU B N 1
ATOM 3571 C CA . GLU B 1 201 ? -0.313 -26.109 -7.586 1 98.56 201 GLU B CA 1
ATOM 3572 C C . GLU B 1 201 ? -0.833 -26.125 -6.152 1 98.56 201 GLU B C 1
ATOM 3574 O O . GLU B 1 201 ? -2.027 -26.312 -5.922 1 98.56 201 GLU B O 1
ATOM 3579 N N . ARG B 1 202 ? 0.073 -25.906 -5.215 1 98.69 202 ARG B N 1
ATOM 3580 C CA . ARG B 1 202 ? -0.294 -25.891 -3.803 1 98.69 202 ARG B CA 1
ATOM 3581 C C . ARG B 1 202 ? -1.205 -24.703 -3.488 1 98.69 202 ARG B C 1
ATOM 3583 O O . ARG B 1 202 ? -2.107 -24.812 -2.656 1 98.69 202 ARG B O 1
ATOM 3590 N N . CYS B 1 203 ? -0.986 -23.562 -4.117 1 98.88 203 CYS B N 1
ATOM 3591 C CA . CYS B 1 203 ? -1.851 -22.406 -3.918 1 98.88 203 CYS B CA 1
ATOM 3592 C C . CYS B 1 203 ? -3.297 -22.734 -4.27 1 98.88 203 CYS B C 1
ATOM 3594 O O . CYS B 1 203 ? -4.223 -22.234 -3.631 1 98.88 203 CYS B O 1
ATOM 3596 N N . VAL B 1 204 ? -3.492 -23.547 -5.277 1 98.81 204 VAL B N 1
ATOM 3597 C CA . VAL B 1 204 ? -4.828 -23.875 -5.758 1 98.81 204 VAL B CA 1
ATOM 3598 C C . VAL B 1 204 ? -5.445 -24.969 -4.883 1 98.81 204 VAL B C 1
ATOM 3600 O O . VAL B 1 204 ? -6.625 -24.891 -4.527 1 98.81 204 VAL B O 1
ATOM 3603 N N . GLU B 1 205 ? -4.625 -25.859 -4.445 1 98.38 205 GLU B N 1
ATOM 3604 C CA . GLU B 1 205 ? -5.176 -27.094 -3.893 1 98.38 205 GLU B CA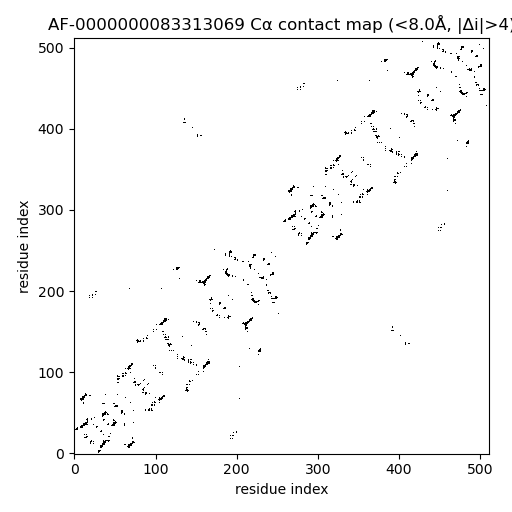 1
ATOM 3605 C C . GLU B 1 205 ? -5.195 -27.062 -2.367 1 98.38 205 GLU B C 1
ATOM 3607 O O . GLU B 1 205 ? -5.898 -27.844 -1.73 1 98.38 205 GLU B O 1
ATOM 3612 N N . SER B 1 206 ? -4.371 -26.188 -1.782 1 98.25 206 SER B N 1
ATOM 3613 C CA . SER B 1 206 ? -4.332 -26.109 -0.326 1 98.25 206 SER B CA 1
ATOM 3614 C C . SER B 1 206 ? -5.664 -25.641 0.241 1 98.25 206 SER B C 1
ATOM 3616 O O . SER B 1 206 ? -6.293 -24.734 -0.308 1 98.25 206 SER B O 1
ATOM 3618 N N . PRO B 1 207 ? -6.133 -26.203 1.365 1 97.56 207 PRO B N 1
ATOM 3619 C CA . PRO B 1 207 ? -7.367 -25.719 1.991 1 97.56 207 PRO B CA 1
ATOM 3620 C C . PRO B 1 207 ? -7.176 -24.391 2.732 1 97.56 207 PRO B C 1
ATOM 3622 O O . PRO B 1 207 ? -8.156 -23.75 3.119 1 97.56 207 PRO B O 1
ATOM 3625 N N . THR B 1 208 ? -5.887 -24.031 2.992 1 98.12 208 THR B N 1
ATOM 3626 C CA . THR B 1 208 ? -5.562 -22.781 3.691 1 98.12 208 THR B CA 1
ATOM 3627 C C . THR B 1 208 ? -4.809 -21.828 2.773 1 98.12 208 THR B C 1
ATOM 3629 O O . THR B 1 208 ? -4.078 -22.266 1.88 1 98.12 208 THR B O 1
ATOM 3632 N N . PRO B 1 209 ? -4.965 -20.594 3.012 1 98.56 209 PRO B N 1
ATOM 3633 C CA . PRO B 1 209 ? -5.879 -19.969 3.967 1 98.56 209 PRO B CA 1
ATOM 3634 C C . PRO B 1 209 ? -7.344 -20.109 3.572 1 98.56 209 PRO B C 1
ATOM 3636 O O . PRO B 1 209 ? -7.648 -20.375 2.404 1 98.56 209 PRO B O 1
ATOM 3639 N N . GLY B 1 210 ? -8.242 -19.984 4.445 1 98.62 210 GLY B N 1
ATOM 3640 C CA . GLY B 1 210 ? -9.664 -20.125 4.164 1 98.62 210 GLY B CA 1
ATOM 3641 C C . GLY B 1 210 ? -10.344 -18.797 3.861 1 98.62 210 GLY B C 1
ATOM 3642 O O . GLY B 1 210 ? -9.68 -17.766 3.795 1 98.62 210 GLY B O 1
ATOM 3643 N N . PRO B 1 211 ? -11.734 -18.891 3.619 1 98.62 211 PRO B N 1
ATOM 3644 C CA . PRO B 1 211 ? -12.484 -17.656 3.352 1 98.62 211 PRO B CA 1
ATOM 3645 C C . PRO B 1 211 ? -12.266 -16.594 4.422 1 98.62 211 PRO B C 1
ATOM 3647 O O . PRO B 1 211 ? -12.305 -16.891 5.617 1 98.62 211 PRO B O 1
ATOM 3650 N N . GLY B 1 212 ? -11.953 -15.383 4 1 98.56 212 GLY B N 1
ATOM 3651 C CA . GLY B 1 212 ? -11.781 -14.281 4.934 1 98.56 212 GLY B CA 1
ATOM 3652 C C . GLY B 1 212 ? -10.359 -14.164 5.461 1 98.56 212 GLY B C 1
ATOM 3653 O O . GLY B 1 212 ? -10.047 -13.227 6.199 1 98.56 212 GLY B O 1
ATOM 3654 N N . GLU B 1 213 ? -9.5 -15.109 5.043 1 98.69 213 GLU B N 1
ATOM 3655 C CA . GLU B 1 213 ? -8.117 -15.125 5.508 1 98.69 213 GLU B CA 1
ATOM 3656 C C . GLU B 1 213 ? -7.145 -14.812 4.371 1 98.69 213 GLU B C 1
ATOM 3658 O O . GLU B 1 213 ? -7.461 -15.031 3.199 1 98.69 213 GLU B O 1
ATOM 3663 N N . SER B 1 214 ? -6.105 -14.273 4.719 1 98.75 214 SER B N 1
ATOM 3664 C CA . SER B 1 214 ? -5.027 -14.008 3.773 1 98.75 214 SER B CA 1
ATOM 3665 C C . SER B 1 214 ? -3.676 -14.438 4.336 1 98.75 214 SER B C 1
ATOM 3667 O O . SER B 1 214 ? -3.512 -14.547 5.551 1 98.75 214 SER B O 1
ATOM 3669 N N . ALA B 1 215 ? -2.777 -14.766 3.453 1 98.75 215 ALA B N 1
ATOM 3670 C CA . ALA B 1 215 ? -1.411 -15.109 3.834 1 98.75 215 ALA B CA 1
ATOM 3671 C C . ALA B 1 215 ? -0.402 -14.547 2.84 1 98.75 215 ALA B C 1
ATOM 3673 O O . ALA B 1 215 ? -0.665 -14.5 1.637 1 98.75 215 ALA B O 1
ATOM 3674 N N . ILE B 1 216 ? 0.656 -14.086 3.381 1 98.88 216 ILE B N 1
ATOM 3675 C CA . ILE B 1 216 ? 1.835 -13.758 2.586 1 98.88 216 ILE B CA 1
ATOM 3676 C C . ILE B 1 216 ? 2.898 -14.844 2.773 1 98.88 216 ILE B C 1
ATOM 3678 O O . ILE B 1 216 ? 3.191 -15.242 3.9 1 98.88 216 ILE B O 1
ATOM 3682 N N . VAL B 1 217 ? 3.436 -15.336 1.704 1 98.88 217 VAL B N 1
ATOM 3683 C CA . VAL B 1 217 ? 4.469 -16.359 1.804 1 98.88 217 VAL B CA 1
ATOM 3684 C C . VAL B 1 217 ? 5.57 -16.094 0.782 1 98.88 217 VAL B C 1
ATOM 3686 O O . VAL B 1 217 ? 5.336 -15.422 -0.226 1 98.88 217 VAL B O 1
ATOM 3689 N N . PHE B 1 218 ? 6.742 -16.578 1.058 1 98.88 218 PHE B N 1
ATOM 3690 C CA . PHE B 1 218 ? 7.828 -16.547 0.088 1 98.88 218 PHE B CA 1
ATOM 3691 C C . PHE B 1 218 ? 7.758 -17.75 -0.848 1 98.88 218 PHE B C 1
ATOM 3693 O O . PHE B 1 218 ? 7.539 -18.875 -0.403 1 98.88 218 PHE B O 1
ATOM 3700 N N . ALA B 1 219 ? 7.852 -17.5 -2.098 1 98.81 219 ALA B N 1
ATOM 3701 C CA . ALA B 1 219 ? 7.895 -18.531 -3.137 1 98.81 219 ALA B CA 1
ATOM 3702 C C . ALA B 1 219 ? 9.281 -18.609 -3.77 1 98.81 219 ALA B C 1
ATOM 3704 O O . ALA B 1 219 ? 9.586 -17.875 -4.707 1 98.81 219 ALA B O 1
ATOM 3705 N N . VAL B 1 220 ? 10.078 -19.453 -3.268 1 98.69 220 VAL B N 1
ATOM 3706 C CA . VAL B 1 220 ? 11.438 -19.656 -3.752 1 98.69 220 VAL B CA 1
ATOM 3707 C C . VAL B 1 220 ? 11.758 -21.141 -3.824 1 98.69 220 VAL B C 1
ATOM 3709 O O . VAL B 1 220 ? 11 -21.969 -3.311 1 98.69 220 VAL B O 1
ATOM 3712 N N . SER B 1 221 ? 12.859 -21.422 -4.539 1 98.69 221 SER B N 1
ATOM 3713 C CA . SER B 1 221 ? 13.414 -22.766 -4.531 1 98.69 221 SER B CA 1
ATOM 3714 C C . SER B 1 221 ? 14.281 -23 -3.303 1 98.69 221 SER B C 1
ATOM 3716 O O . SER B 1 221 ? 14.391 -22.125 -2.436 1 98.69 221 SER B O 1
ATOM 3718 N N . LYS B 1 222 ? 14.781 -24.25 -3.191 1 98.19 222 LYS B N 1
ATOM 3719 C CA . LYS B 1 222 ? 15.711 -24.547 -2.105 1 98.19 222 LYS B CA 1
ATOM 3720 C C . LYS B 1 222 ? 16.938 -23.641 -2.172 1 98.19 222 LYS B C 1
ATOM 3722 O O . LYS B 1 222 ? 17.562 -23.5 -3.227 1 98.19 222 LYS B O 1
ATOM 3727 N N . PRO B 1 223 ? 17.234 -22.984 -1.028 1 97.44 223 PRO B N 1
ATOM 3728 C CA . PRO B 1 223 ? 18.438 -22.156 -1.074 1 97.44 223 PRO B CA 1
ATOM 3729 C C . PRO B 1 223 ? 19.703 -22.969 -1.367 1 97.44 223 PRO B C 1
ATOM 3731 O O . PRO B 1 223 ? 19.844 -24.094 -0.892 1 97.44 223 PRO B O 1
ATOM 3734 N N . ALA B 1 224 ? 20.578 -22.344 -2.131 1 96.94 224 ALA B N 1
ATOM 3735 C CA . ALA B 1 224 ? 21.797 -23.047 -2.496 1 96.94 224 ALA B CA 1
ATOM 3736 C C . ALA B 1 224 ? 22.781 -23.094 -1.32 1 96.94 224 ALA B C 1
ATOM 3738 O O . ALA B 1 224 ? 23.469 -24.094 -1.121 1 96.94 224 ALA B O 1
ATOM 3739 N N . GLU B 1 225 ? 22.906 -22.047 -0.546 1 95.19 225 GLU B N 1
ATOM 3740 C CA . GLU B 1 225 ? 23.906 -21.969 0.519 1 95.19 225 GLU B CA 1
ATOM 3741 C C . GLU B 1 225 ? 23.266 -21.531 1.836 1 95.19 225 GLU B C 1
ATOM 3743 O O . GLU B 1 225 ? 23.438 -22.188 2.863 1 95.19 225 GLU B O 1
ATOM 3748 N N . ILE B 1 226 ? 22.562 -20.438 1.794 1 95.19 226 ILE B N 1
ATOM 3749 C CA . ILE B 1 226 ? 22.031 -19.781 2.988 1 95.19 226 ILE B CA 1
ATOM 3750 C C . ILE B 1 226 ? 20.547 -19.531 2.818 1 95.19 226 ILE B C 1
ATOM 3752 O O . ILE B 1 226 ? 20.094 -19.047 1.773 1 95.19 226 ILE B O 1
ATOM 3756 N N . GLU B 1 227 ? 19.766 -19.891 3.836 1 95.94 227 GLU B N 1
ATOM 3757 C CA . GLU B 1 227 ? 18.359 -19.531 3.816 1 95.94 227 GLU B CA 1
ATOM 3758 C C . GLU B 1 227 ? 18.156 -18.031 4.078 1 95.94 227 GLU B C 1
ATOM 3760 O O . GLU B 1 227 ? 18.109 -17.609 5.23 1 95.94 227 GLU B O 1
ATOM 3765 N N . ARG B 1 228 ? 17.906 -17.266 3.047 1 97 228 ARG B N 1
ATOM 3766 C CA . ARG B 1 228 ? 17.797 -15.812 3.107 1 97 228 ARG B CA 1
ATOM 3767 C C . ARG B 1 228 ? 16.375 -15.383 3.477 1 97 228 ARG B C 1
ATOM 3769 O O . ARG B 1 228 ? 16.172 -14.258 3.93 1 97 228 ARG B O 1
ATOM 3776 N N . LEU B 1 229 ? 15.383 -16.234 3.215 1 97.75 229 LEU B N 1
ATOM 3777 C CA . LEU B 1 229 ? 13.961 -15.977 3.426 1 97.75 229 LEU B CA 1
ATOM 3778 C C . LEU B 1 229 ? 13.328 -17.094 4.246 1 97.75 229 LEU B C 1
ATOM 3780 O O . LEU B 1 229 ? 13.648 -18.266 4.055 1 97.75 229 LEU B O 1
ATOM 3784 N N . GLU B 1 230 ? 12.492 -16.766 5.133 1 97.69 230 GLU B N 1
ATOM 3785 C CA . GLU B 1 230 ? 11.844 -17.781 5.949 1 97.69 230 GLU B CA 1
ATOM 3786 C C . GLU B 1 230 ? 10.844 -18.594 5.125 1 97.69 230 GLU B C 1
ATOM 3788 O O . GLU B 1 230 ? 9.836 -18.062 4.668 1 97.69 230 GLU B O 1
ATOM 3793 N N . LEU B 1 231 ? 11.055 -19.875 5.055 1 97.81 231 LEU B N 1
ATOM 3794 C CA . LEU B 1 231 ? 10.273 -20.719 4.16 1 97.81 231 LEU B CA 1
ATOM 3795 C C . LEU B 1 231 ? 9.148 -21.422 4.918 1 97.81 231 LEU B C 1
ATOM 3797 O O . LEU B 1 231 ? 8.227 -21.969 4.305 1 97.81 231 LEU B O 1
ATOM 3801 N N . GLU B 1 232 ? 9.18 -21.359 6.199 1 97.81 232 GLU B N 1
ATOM 3802 C CA . GLU B 1 232 ? 8.289 -22.125 7.059 1 97.81 232 GLU B CA 1
ATOM 3803 C C . GLU B 1 232 ? 6.828 -21.75 6.805 1 97.81 232 GLU B C 1
ATOM 3805 O O . GLU B 1 232 ? 5.961 -22.625 6.766 1 97.81 232 GLU B O 1
ATOM 3810 N N . PRO B 1 233 ? 6.473 -20.531 6.617 1 98.25 233 PRO B N 1
ATOM 3811 C CA . PRO B 1 233 ? 5.062 -20.203 6.383 1 98.25 233 PRO B CA 1
ATOM 3812 C C . PRO B 1 233 ? 4.5 -20.875 5.137 1 98.25 233 PRO B C 1
ATOM 3814 O O . PRO B 1 233 ? 3.359 -21.344 5.148 1 98.25 233 PRO B O 1
ATOM 3817 N N . ALA B 1 234 ? 5.258 -20.891 4.051 1 98.69 234 ALA B N 1
ATOM 3818 C CA . ALA B 1 234 ? 4.789 -21.562 2.836 1 98.69 234 ALA B CA 1
ATOM 3819 C C . ALA B 1 234 ? 4.566 -23.047 3.078 1 98.69 234 ALA B C 1
ATOM 3821 O O . ALA B 1 234 ? 3.602 -23.625 2.57 1 98.69 234 ALA B O 1
ATOM 3822 N N . ARG B 1 235 ? 5.453 -23.672 3.854 1 98.25 235 ARG B N 1
ATOM 3823 C CA . ARG B 1 235 ? 5.312 -25.094 4.207 1 98.25 235 ARG B CA 1
ATOM 3824 C C . ARG B 1 235 ? 4.059 -25.312 5.047 1 98.25 235 ARG B C 1
ATOM 3826 O O . ARG B 1 235 ? 3.27 -26.219 4.758 1 98.25 235 ARG B O 1
ATOM 3833 N N . ARG B 1 236 ? 3.93 -24.484 6.02 1 98.31 236 ARG B N 1
ATOM 3834 C CA . ARG B 1 236 ? 2.859 -24.656 6.996 1 98.31 236 ARG B CA 1
ATOM 3835 C C . ARG B 1 236 ? 1.499 -24.344 6.379 1 98.31 236 ARG B C 1
ATOM 3837 O O . ARG B 1 236 ? 0.533 -25.078 6.594 1 98.31 236 ARG B O 1
ATOM 3844 N N . ILE B 1 237 ? 1.352 -23.328 5.641 1 98.62 237 ILE B N 1
ATOM 3845 C CA . ILE B 1 237 ? 0.069 -22.828 5.16 1 98.62 237 ILE B CA 1
ATOM 3846 C C . ILE B 1 237 ? -0.331 -23.578 3.889 1 98.62 237 ILE B C 1
ATOM 3848 O O . ILE B 1 237 ? -1.488 -23.969 3.732 1 98.62 237 ILE B O 1
ATOM 3852 N N . LEU B 1 238 ? 0.638 -23.844 2.992 1 98.75 238 LEU B N 1
ATOM 3853 C CA . LEU B 1 238 ? 0.301 -24.359 1.666 1 98.75 238 LEU B CA 1
ATOM 3854 C C . LEU B 1 238 ? 0.727 -25.812 1.513 1 98.75 238 LEU B C 1
ATOM 3856 O O . LEU B 1 238 ? 0.307 -26.484 0.573 1 98.75 238 LEU B O 1
ATOM 3860 N N . GLY B 1 239 ? 1.611 -26.25 2.412 1 98.5 239 GLY B N 1
ATOM 3861 C CA . GLY B 1 239 ? 2.252 -27.531 2.178 1 98.5 239 GLY B CA 1
ATOM 3862 C C . GLY B 1 239 ? 3.273 -27.5 1.058 1 98.5 239 GLY B C 1
ATOM 3863 O O . GLY B 1 239 ? 3.525 -28.516 0.406 1 98.5 239 GLY B O 1
ATOM 3864 N N . TYR B 1 240 ? 3.779 -26.359 0.79 1 98.56 240 TYR B N 1
ATOM 3865 C CA . TYR B 1 240 ? 4.77 -26.203 -0.27 1 98.56 240 TYR B CA 1
ATOM 3866 C C . TYR B 1 240 ? 6.168 -26.547 0.234 1 98.56 240 TYR B C 1
ATOM 3868 O O . TYR B 1 240 ? 6.637 -25.969 1.218 1 98.56 240 TYR B O 1
ATOM 3876 N N . GLU B 1 241 ? 6.812 -27.422 -0.433 1 97.31 241 GLU B N 1
ATOM 3877 C CA . GLU B 1 241 ? 8.203 -27.797 -0.184 1 97.31 241 GLU B CA 1
ATOM 3878 C C . GLU B 1 241 ? 9.055 -27.625 -1.44 1 97.31 241 GLU B C 1
ATOM 3880 O O . GLU B 1 241 ? 8.914 -28.391 -2.396 1 97.31 241 GLU B O 1
ATOM 3885 N N . PRO B 1 242 ? 9.875 -26.594 -1.385 1 98.06 242 PRO B N 1
ATOM 3886 C CA . PRO B 1 242 ? 10.742 -26.453 -2.561 1 98.06 242 PRO B CA 1
ATOM 3887 C C . PRO B 1 242 ? 11.617 -27.688 -2.793 1 98.06 242 PRO B C 1
ATOM 3889 O O . PRO B 1 242 ? 12.062 -28.312 -1.834 1 98.06 242 PRO B O 1
ATOM 3892 N N . GLN B 1 243 ? 11.883 -27.953 -4.078 1 98 243 GLN B N 1
ATOM 3893 C CA . GLN B 1 243 ? 12.633 -29.156 -4.395 1 98 243 GLN B CA 1
ATOM 3894 C C . GLN B 1 243 ? 13.914 -28.812 -5.16 1 98 243 GLN B C 1
ATOM 3896 O O . GLN B 1 243 ? 14.945 -29.453 -4.961 1 98 243 GLN B O 1
ATOM 3901 N N . ASP B 1 244 ? 13.891 -27.828 -5.988 1 98.31 244 ASP B N 1
ATOM 3902 C CA . ASP B 1 244 ? 14.992 -27.547 -6.895 1 98.31 244 ASP B CA 1
ATOM 3903 C C . ASP B 1 244 ? 16.031 -26.656 -6.223 1 98.31 244 ASP B C 1
ATOM 3905 O O . ASP B 1 244 ? 15.695 -25.812 -5.375 1 98.31 244 ASP B O 1
ATOM 3909 N N . VAL B 1 245 ? 17.25 -26.844 -6.562 1 98.12 245 VAL B N 1
ATOM 3910 C CA . VAL B 1 245 ? 18.359 -25.953 -6.203 1 98.12 245 VAL B CA 1
ATOM 3911 C C . VAL B 1 245 ? 19 -25.391 -7.465 1 98.12 245 VAL B C 1
ATOM 3913 O O . VAL B 1 245 ? 19.125 -26.094 -8.477 1 98.12 245 VAL B O 1
ATOM 3916 N N . TRP B 1 246 ? 19.422 -24.188 -7.457 1 96.69 246 TRP B N 1
ATOM 3917 C CA . TRP B 1 246 ? 20.062 -23.609 -8.633 1 96.69 246 TRP B CA 1
ATOM 3918 C C . TRP B 1 246 ? 21.156 -24.531 -9.172 1 96.69 246 TRP B C 1
ATOM 3920 O O . TRP B 1 246 ? 22 -25 -8.422 1 96.69 246 TRP B O 1
ATOM 3930 N N . PRO B 1 247 ? 21.094 -24.719 -10.414 1 96.38 247 PRO B N 1
ATOM 3931 C CA . PRO B 1 247 ? 20.266 -24.141 -11.477 1 96.38 247 PRO B CA 1
ATOM 3932 C C . PRO B 1 247 ? 19.188 -25.109 -11.969 1 96.38 247 PRO B C 1
ATOM 3934 O O . PRO B 1 247 ? 18.734 -25 -13.109 1 96.38 247 PRO B O 1
ATOM 3937 N N . GLU B 1 248 ? 18.797 -25.984 -11.148 1 95.94 248 GLU B N 1
ATOM 3938 C CA . GLU B 1 248 ? 17.828 -27 -11.531 1 95.94 248 GLU B CA 1
ATOM 3939 C C . GLU B 1 248 ? 16.484 -26.375 -11.922 1 95.94 248 GLU B C 1
ATOM 3941 O O . GLU B 1 248 ? 16.078 -25.359 -11.344 1 95.94 248 GLU B O 1
ATOM 3946 N N . GLY B 1 249 ? 15.789 -26.984 -12.891 1 93.62 249 GLY B N 1
ATOM 3947 C CA . GLY B 1 249 ? 14.422 -26.609 -13.219 1 93.62 249 GLY B CA 1
ATOM 3948 C C . GLY B 1 249 ? 14.336 -25.438 -14.172 1 93.62 249 GLY B C 1
ATOM 3949 O O . GLY B 1 249 ? 13.258 -24.875 -14.367 1 93.62 249 GLY B O 1
ATOM 3950 N N . LEU B 1 250 ? 15.484 -24.984 -14.727 1 92.31 250 LEU B N 1
ATOM 3951 C CA . LEU B 1 250 ? 15.461 -23.922 -15.727 1 92.31 250 LEU B CA 1
ATOM 3952 C C . LEU B 1 250 ? 14.969 -24.469 -17.078 1 92.31 250 LEU B C 1
ATOM 3954 O O . LEU B 1 250 ? 15.305 -25.594 -17.453 1 92.31 250 LEU B O 1
ATOM 3958 N N . PRO B 1 251 ? 14.234 -23.625 -17.797 1 89.5 251 PRO B N 1
ATOM 3959 C CA . PRO B 1 251 ? 13.734 -24.078 -19.094 1 89.5 251 PRO B CA 1
ATOM 3960 C C . PRO B 1 251 ? 14.719 -23.812 -20.234 1 89.5 251 PRO B C 1
ATOM 3962 O O . PRO B 1 251 ? 14.344 -23.891 -21.406 1 89.5 251 PRO B O 1
ATOM 3965 N N . PHE B 1 252 ? 15.906 -23.312 -19.922 1 89.19 252 PHE B N 1
ATOM 3966 C CA . PHE B 1 252 ? 16.938 -23.016 -20.922 1 89.19 252 PHE B CA 1
ATOM 3967 C C . PHE B 1 252 ? 18.297 -23.484 -20.453 1 89.19 252 PHE B C 1
ATOM 3969 O O . PHE B 1 252 ? 18.484 -23.781 -19.266 1 89.19 252 PHE B O 1
ATOM 3976 N N . THR B 1 253 ? 19.172 -23.625 -21.422 1 87.94 253 THR B N 1
ATOM 3977 C CA . THR B 1 253 ? 20.531 -24.078 -21.109 1 87.94 253 THR B CA 1
ATOM 3978 C C . THR B 1 253 ? 21.422 -22.906 -20.75 1 87.94 253 THR B C 1
ATOM 3980 O O . THR B 1 253 ? 21.344 -21.844 -21.375 1 87.94 253 THR B O 1
ATOM 3983 N N . LEU B 1 254 ? 22.141 -23.078 -19.688 1 86.88 254 LEU B N 1
ATOM 3984 C CA . LEU B 1 254 ? 23.125 -22.078 -19.281 1 86.88 254 LEU B CA 1
ATOM 3985 C C . LEU B 1 254 ? 24.438 -22.266 -20.031 1 86.88 254 LEU B C 1
ATOM 3987 O O . LEU B 1 254 ? 24.844 -23.391 -20.312 1 86.88 254 LEU B O 1
ATOM 3991 N N . GLU B 1 255 ? 24.672 -21.453 -21.016 1 71.25 255 GLU B N 1
ATOM 3992 C CA . GLU B 1 255 ? 25.922 -21.609 -21.766 1 71.25 255 GLU B CA 1
ATOM 3993 C C . GLU B 1 255 ? 27.094 -21.781 -20.812 1 71.25 255 GLU B C 1
ATOM 3995 O O . GLU B 1 255 ? 27.141 -21.188 -19.734 1 71.25 255 GLU B O 1
ATOM 4000 N N . ALA B 1 256 ? 28 -22.938 -21.094 1 57.09 256 ALA B N 1
ATOM 4001 C CA . ALA B 1 256 ? 29.25 -23.234 -20.391 1 57.09 256 ALA B CA 1
ATOM 4002 C C . ALA B 1 256 ? 30.109 -21.984 -20.281 1 57.09 256 ALA B C 1
ATOM 4004 O O . ALA B 1 256 ? 30.125 -21.141 -21.172 1 57.09 256 ALA B O 1
#

Secondary structure (DSSP, 8-state):
-PPPPSS--EEEEETTTSTTHHHHHHHHHHTT-EEEEEESSPPTT-SEEEE--TT-HHHHHHHHTT-SEEEE--S--S---IIIIIIIIIIIHHHHHHHHHHHHT-SEEEEE--GGGGGGG---SS-B-GGG-----SHHHHHHHHHHHHHHHHHHHH--EEEEEEE-B---SHHHHHHHHHSSSGGGSB--HHHHHHHHHHHHH---S-TT-EEEEEE--B-SS---B--HHHHHHH------BTTTT-SS----/-PPPPSS--EEEEETTTSTTHHHHHHHHHHTT-EEEEEESSPPTT-SEEEE--TT-HHHHHHHHTT-SEEEE--S--S---IIIIIIIIIIIHHHHHHHHHHHHT-SEEEEE--GGGGGGG---SS-B-GGG-----SHHHHHHHHHHHHHHHHHHHH--EEEEEEE-B---SHHHHHHHHHSSSGGGSB--HHHHHHHHHHHHH---S-TT-EEEEEE--B-SSS--B--HHHHHHH------BTTTT-SS----

InterPro domains:
  IPR001509 NAD-dependent epimerase/dehydratase [PF01370] (11-167)
  IPR036291 NAD(P)-binding domain superfamily [SSF51735] (7-252)
  IPR050177 Bifunctional lipid A modification and metabolic enzymes [PTHR43245] (9-167)